Protein AF-A0A8T4N0N9-F1 (afdb_monomer_lite)

Secondary structure (DSSP, 8-state):
-------S-------EESSS-EE-HHHHHHHHHHHT--EEEE-SS-SSHHHHHHHHHGGG-----SSSHHHHHIIIIITTS--------------B-SSEEEEE--TT--HHHHHHHSSGGGTT---S---EEEE-TTT--EEEEEEEEETTEEEEEEPPHHHHHHHHHHHHHTTT-HHHHHHHHHT----EEEEETGGGS-HHHHHHHHHHHHTEEEETTEEEE-GGG--EEEEEE----TT-TTGGGS-HHHHHHT-EEEETTTTPPPHHHHHHHHHS----S--TT-----TTSHHHHHHHHHHHHHSPPPHHHHHHHHIIIIITT-EEETTEEE-HHHHGGGTTTT--SSPTT-HHHHBPPPPHHHHHHHHHHHHHHHHHHHHTT--HHHHHHTHHHHHHHHHHHHHTTTT-B-HHHHHHHSTT-HHHHHHHHHHHHHHHHHHHHHHHHHHHHHHTTPPP-HHHHTT--GGGHHHHHHHHHHHHHHHHTT-

Foldseek 3Di:
DPDPQDQLQFFPQFPDDFLNRTDDPLLLLLLCLLLLFFEEEEAPDPLCQVSSLLSSQLLQPADPPPPPVVVCCCVVPVVVPPDDDDDPPPDDPFLHHLAEGEAEAALPDDPVNVVVNFVCVVVVVPPPWPWDWDQDPPPRDTWIWTWDQDPNDTDTDTDDPVRVVVVVVVVVVVVDDPVVVLVVQASRQHQEYEYEALLNHDPNNLVQVLLQQVAWGADPNDTHGHNNPHHHYYYYHYQPDPPDPRNVPCDLVNLLSSLFYDHQVVSHHDPVSVVVSCVPPVPSDDDSPDRPHDPDSSVVSVVSSVVLVPDDQDVVLVVVLLLLAQLLQWDAQPNDIDGQVVCPVCAPVSRDPDDLLPSNRFFHRDDPSSSSSLSSSLSSVLVVVVVVPDDPVSSVVRSLVSSLSSCLRSVLPSPGGPQVSCVVPVVSDSSVSSVSVSVVVVVVCVVCVVLLVVLVVLLVPNPDDPVSLVVQDGSRVSVSVVSVVSNCVSVVVPD

Radius of gyration: 28.22 Å; chains: 1; bounding box: 73×66×88 Å

Sequence (495 aa):
MKEHKEGVYQNSTELMDLGGKPFYMNDFVDACLYGRLNLFLQGDTGSG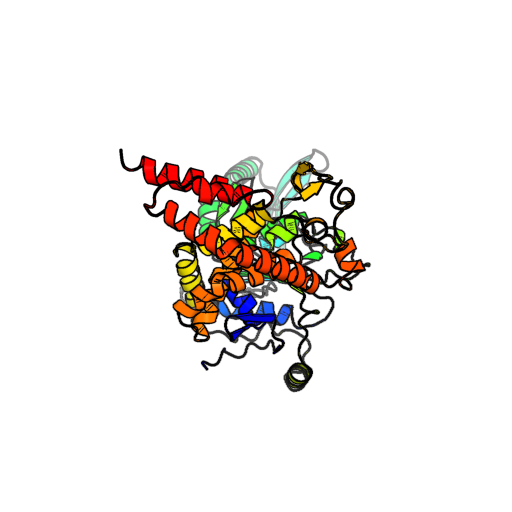KTQLAKDAMDYFGTTLGDGEFAKEFQEKFLDKLDNKSNYALSSVNKFGTDKTMFLLGRNDMDTRELFQRFNLGRLNQKPKYNLEPLVDIENGEINYYYPIFENGNFIQKKLLPEQVKRVREELEKLAVNSDEIRELTSKIDTRLFVVDELPNCVPAVRAQLFNLFDGFIEINGKAYPIGSGYSVGIATGNIGQKFTESSNDIGRALKDRMHVTIDTDYFKPTSWDTFKILSTNTNPRVDFTKNSGGASVEDKILKINNEIISSEVPLEKLVIANYLIHGLDYVNLDGKETTKTKLKDAWPSAITNHGKGSDESLVLPVSPRAAKSILRLSQAFDYIAKEKGLTDEQVKENYFNSMMNAYKFVGAYSGILNDLAVRENYENDKYSALDAIILTTKTQFNENAGSISAGLEMTNGGKKSKKVLDKFSGRWEFMKNFLEKAYEENSGGLN

Structure (mmCIF, N/CA/C/O backbone):
data_AF-A0A8T4N0N9-F1
#
_entry.id   AF-A0A8T4N0N9-F1
#
loop_
_atom_site.group_PDB
_atom_site.id
_atom_site.type_symbol
_atom_site.label_atom_id
_atom_site.label_alt_id
_atom_site.label_comp_id
_atom_site.label_asym_id
_atom_site.label_entity_id
_atom_site.label_seq_id
_atom_site.pdbx_PDB_ins_code
_atom_site.Cartn_x
_atom_site.Cartn_y
_atom_site.Cartn_z
_atom_site.occupancy
_atom_site.B_iso_or_equiv
_atom_site.auth_seq_id
_atom_site.auth_comp_id
_atom_site.auth_asym_id
_atom_site.auth_atom_id
_atom_site.pdbx_PDB_model_num
ATOM 1 N N . MET A 1 1 ? -6.708 -26.159 -9.205 1.00 27.98 1 MET A N 1
ATOM 2 C CA . MET A 1 1 ? -5.457 -25.381 -9.280 1.00 27.98 1 MET A CA 1
ATOM 3 C C . MET A 1 1 ? -5.231 -25.053 -10.743 1.00 27.98 1 MET A C 1
ATOM 5 O O . MET A 1 1 ? -4.984 -25.974 -11.506 1.00 27.98 1 MET A O 1
ATOM 9 N N . LYS A 1 2 ? -5.446 -23.804 -11.168 1.00 25.61 2 LYS A N 1
ATOM 10 C CA . LYS A 1 2 ? -4.952 -23.362 -12.478 1.00 25.61 2 LYS A CA 1
ATOM 11 C C . LYS A 1 2 ? -3.467 -23.070 -12.292 1.00 25.61 2 LYS A C 1
ATOM 13 O O . LYS A 1 2 ? -3.125 -22.380 -11.336 1.00 25.61 2 LYS A O 1
ATOM 18 N N . GLU A 1 3 ? -2.625 -23.642 -13.145 1.00 27.66 3 GLU A N 1
ATOM 19 C CA . GLU A 1 3 ? -1.208 -23.300 -13.240 1.00 27.66 3 GLU A CA 1
ATOM 20 C C . GLU A 1 3 ? -1.098 -21.777 -13.392 1.00 27.66 3 GLU A C 1
ATOM 22 O O . GLU A 1 3 ? -1.466 -21.216 -14.427 1.00 27.66 3 GLU A O 1
ATOM 27 N N . HIS A 1 4 ? -0.629 -21.088 -12.347 1.00 34.81 4 HIS A N 1
ATOM 28 C CA . HIS A 1 4 ? 0.071 -19.834 -12.579 1.00 34.81 4 HIS A CA 1
ATOM 29 C C . HIS A 1 4 ? 1.210 -20.199 -13.526 1.00 34.81 4 HIS A C 1
ATOM 31 O O . HIS A 1 4 ? 1.971 -21.116 -13.217 1.00 34.81 4 HIS A O 1
ATOM 37 N N . LYS A 1 5 ? 1.290 -19.543 -14.691 1.00 39.94 5 LYS A N 1
ATOM 38 C CA . LYS A 1 5 ? 2.488 -19.618 -15.531 1.00 39.94 5 LYS A CA 1
ATOM 39 C C . LYS A 1 5 ? 3.677 -19.424 -14.598 1.00 39.94 5 LYS A C 1
ATOM 41 O O . LYS A 1 5 ? 3.720 -18.399 -13.921 1.00 39.94 5 LYS A O 1
ATOM 46 N N . GLU A 1 6 ? 4.557 -20.419 -14.506 1.00 41.94 6 GLU A N 1
ATOM 47 C CA . GLU A 1 6 ? 5.765 -20.314 -13.695 1.00 41.94 6 GLU A CA 1
ATOM 48 C C . GLU A 1 6 ? 6.537 -19.089 -14.196 1.00 41.94 6 GLU A C 1
ATOM 50 O O . GLU A 1 6 ? 7.150 -19.115 -15.264 1.00 41.94 6 GLU A O 1
ATOM 55 N N . GLY A 1 7 ? 6.445 -17.982 -13.453 1.00 52.19 7 GLY A N 1
ATOM 56 C CA . GLY A 1 7 ? 7.446 -16.933 -13.530 1.00 52.19 7 GLY A CA 1
ATOM 57 C C . GLY A 1 7 ? 8.803 -17.564 -13.240 1.00 52.19 7 GLY A C 1
ATOM 58 O O . GLY A 1 7 ? 8.899 -18.582 -12.546 1.00 52.19 7 GLY A O 1
ATOM 59 N N . VAL A 1 8 ? 9.867 -16.986 -13.786 1.00 67.06 8 VAL A N 1
ATOM 60 C CA . VAL A 1 8 ? 11.221 -17.465 -13.482 1.00 67.06 8 VAL A CA 1
ATOM 61 C C . VAL A 1 8 ? 11.530 -17.222 -12.000 1.00 67.06 8 VAL A C 1
ATOM 63 O O . VAL A 1 8 ? 12.318 -17.954 -11.402 1.00 67.06 8 VAL A O 1
ATOM 66 N N . TYR A 1 9 ? 10.888 -16.223 -11.387 1.00 76.31 9 TYR A N 1
ATOM 67 C CA . TYR A 1 9 ? 10.973 -15.970 -9.960 1.00 76.31 9 TYR A CA 1
ATOM 68 C C . TYR A 1 9 ? 10.404 -17.127 -9.122 1.00 76.31 9 TYR A C 1
ATOM 70 O O . TYR A 1 9 ? 9.231 -17.490 -9.228 1.00 76.31 9 TYR A O 1
ATOM 78 N N . GLN A 1 10 ? 11.237 -17.666 -8.228 1.00 79.12 10 GLN A N 1
ATOM 79 C CA . GLN A 1 10 ? 10.887 -18.775 -7.343 1.00 79.12 10 GLN A CA 1
ATOM 80 C C . GLN A 1 10 ? 11.015 -18.359 -5.880 1.00 79.12 10 GLN A C 1
ATOM 82 O O . GLN A 1 10 ? 12.111 -18.164 -5.357 1.00 79.12 10 GLN A O 1
ATOM 87 N N . ASN A 1 11 ? 9.873 -18.245 -5.211 1.00 86.38 11 ASN A N 1
ATOM 88 C CA . ASN A 1 11 ? 9.800 -18.034 -3.775 1.00 86.38 11 ASN A CA 1
ATOM 89 C C . ASN A 1 11 ? 8.456 -18.556 -3.265 1.00 86.38 11 ASN A C 1
ATOM 91 O O . ASN A 1 11 ? 7.404 -18.025 -3.624 1.00 86.38 11 ASN A O 1
ATOM 95 N N . SER A 1 12 ? 8.502 -19.604 -2.451 1.00 88.81 12 SER A N 1
ATOM 96 C CA . SER A 1 12 ? 7.328 -20.223 -1.835 1.00 88.81 12 SER A CA 1
ATOM 97 C C . SER A 1 12 ? 7.107 -19.774 -0.389 1.00 88.81 12 SER A C 1
ATOM 99 O O . SER A 1 12 ? 6.232 -20.311 0.288 1.00 88.81 12 SER A O 1
ATOM 101 N N . THR A 1 13 ? 7.865 -18.783 0.092 1.00 92.50 13 THR A N 1
ATOM 102 C CA . THR A 1 13 ? 7.636 -18.181 1.406 1.00 92.50 13 THR A CA 1
ATOM 103 C C . THR A 1 13 ? 6.310 -17.434 1.395 1.00 92.50 13 THR A C 1
ATOM 105 O O . THR A 1 13 ? 6.076 -16.547 0.573 1.00 92.50 13 THR A O 1
ATOM 108 N N . GLU A 1 14 ? 5.426 -17.824 2.305 1.00 94.62 14 GLU A N 1
ATOM 109 C CA . GLU A 1 14 ? 4.119 -17.208 2.483 1.00 94.62 14 GLU A CA 1
ATOM 110 C C . GLU A 1 14 ? 4.267 -15.817 3.113 1.00 94.62 14 GLU A C 1
ATOM 112 O O . GLU A 1 14 ? 4.973 -15.639 4.105 1.00 94.62 14 GLU A O 1
ATOM 117 N N . LEU A 1 15 ? 3.601 -14.824 2.521 1.00 94.38 15 LEU A N 1
ATOM 118 C CA . LEU A 1 15 ? 3.580 -13.444 3.013 1.00 94.38 15 LEU A CA 1
ATOM 119 C C . LEU A 1 15 ? 2.390 -13.203 3.951 1.00 94.38 15 LEU A C 1
ATOM 121 O O . LEU A 1 15 ? 2.493 -12.409 4.887 1.00 94.38 15 LEU A O 1
ATOM 125 N N . MET A 1 16 ? 1.258 -13.856 3.675 1.00 95.19 16 MET A N 1
ATOM 126 C CA . MET A 1 16 ? 0.038 -13.816 4.485 1.00 95.19 16 MET A CA 1
ATOM 127 C C . MET A 1 16 ? -0.930 -14.941 4.094 1.00 95.19 16 MET A C 1
ATOM 129 O O . MET A 1 16 ? -0.869 -15.452 2.975 1.00 95.19 16 MET A O 1
ATOM 133 N N . ASP A 1 17 ? -1.904 -15.204 4.965 1.00 95.12 17 ASP A N 1
ATOM 134 C CA . ASP A 1 17 ? -3.095 -16.003 4.674 1.00 95.12 17 ASP A CA 1
ATOM 135 C C . ASP A 1 17 ? -4.350 -15.118 4.676 1.00 95.12 17 ASP A C 1
ATOM 137 O O . ASP A 1 17 ? -4.510 -14.232 5.526 1.00 95.12 17 ASP A O 1
ATOM 141 N N . LEU A 1 18 ? -5.257 -15.367 3.729 1.00 95.62 18 LEU A N 1
ATOM 142 C CA . LEU A 1 18 ? -6.586 -14.762 3.719 1.00 95.62 18 LEU A CA 1
ATOM 143 C C . LEU A 1 18 ? -7.659 -15.838 3.533 1.00 95.62 18 LEU A C 1
ATOM 145 O O . LEU A 1 18 ? -7.893 -16.322 2.425 1.00 95.62 18 LEU A O 1
ATOM 149 N N . GLY A 1 19 ? -8.324 -16.201 4.632 1.00 92.44 19 GLY A N 1
ATOM 150 C CA . GLY A 1 19 ? -9.405 -17.189 4.634 1.00 92.44 19 GLY A CA 1
ATOM 151 C C . GLY A 1 19 ? -8.946 -18.597 4.240 1.00 92.44 19 GLY A C 1
ATOM 152 O O . GLY A 1 19 ? -9.667 -19.300 3.530 1.00 92.44 19 GLY A O 1
ATOM 153 N N . GLY A 1 20 ? -7.746 -19.005 4.666 1.00 93.56 20 GLY A N 1
ATOM 154 C CA . GLY A 1 20 ? -7.153 -20.301 4.332 1.00 93.56 20 GLY A CA 1
ATOM 155 C C . GLY A 1 20 ? -6.558 -20.366 2.924 1.00 93.56 20 GLY A C 1
ATOM 156 O O . GLY A 1 20 ? -6.407 -21.464 2.375 1.00 93.56 20 GLY A O 1
ATOM 157 N N . LYS A 1 21 ? -6.286 -19.212 2.299 1.00 96.00 21 LYS A N 1
ATOM 158 C CA . LYS A 1 21 ? -5.533 -19.113 1.045 1.00 96.00 21 LYS A CA 1
ATOM 159 C C . LYS A 1 21 ? -4.216 -18.379 1.286 1.00 96.00 21 LYS A C 1
ATOM 161 O O . LYS A 1 21 ? -4.260 -17.179 1.573 1.00 96.00 21 LYS A O 1
ATOM 166 N N . PRO A 1 22 ? -3.070 -19.043 1.058 1.00 96.19 22 PRO A N 1
ATOM 167 C CA . PRO A 1 22 ? -1.770 -18.405 1.185 1.00 96.19 22 PRO A CA 1
ATOM 168 C C . PRO A 1 22 ? -1.539 -17.430 0.031 1.00 96.19 22 PRO A C 1
ATOM 170 O O . PRO A 1 22 ? -1.948 -17.682 -1.109 1.00 96.19 22 PRO A O 1
ATOM 173 N N . PHE A 1 23 ? -0.865 -16.324 0.322 1.00 96.62 23 PHE A N 1
ATOM 174 C CA . PHE A 1 23 ? -0.383 -15.341 -0.641 1.00 96.62 23 PHE A CA 1
ATOM 175 C C . PHE A 1 23 ? 1.140 -15.335 -0.662 1.00 96.62 23 PHE A C 1
ATOM 177 O O . PHE A 1 23 ? 1.798 -15.317 0.378 1.00 96.62 23 PHE A O 1
ATOM 184 N N . TYR A 1 24 ? 1.683 -15.300 -1.869 1.00 94.56 24 TYR A N 1
ATOM 185 C CA . TYR A 1 24 ? 3.105 -15.289 -2.163 1.00 94.56 24 TYR A CA 1
ATOM 186 C C . TYR A 1 24 ? 3.493 -13.972 -2.835 1.00 94.56 24 TYR A C 1
ATOM 188 O O . TYR A 1 24 ? 2.649 -13.150 -3.189 1.00 94.56 24 TYR A O 1
ATOM 196 N N . MET A 1 25 ? 4.789 -13.779 -3.059 1.00 92.94 25 MET A N 1
ATOM 197 C CA . MET A 1 25 ? 5.324 -12.547 -3.638 1.00 92.94 25 MET A CA 1
ATOM 198 C C . MET A 1 25 ? 4.672 -12.165 -4.985 1.00 92.94 25 MET A C 1
ATOM 200 O O . MET A 1 25 ? 4.347 -11.000 -5.203 1.00 92.94 25 MET A O 1
ATOM 204 N N . ASN A 1 26 ? 4.408 -13.142 -5.860 1.00 91.25 26 ASN A N 1
ATOM 205 C CA . ASN A 1 26 ? 3.744 -12.895 -7.146 1.00 91.25 26 ASN A CA 1
ATOM 206 C C . ASN A 1 26 ? 2.307 -12.383 -6.967 1.00 91.25 26 ASN A C 1
ATOM 208 O O . ASN A 1 26 ? 1.886 -11.495 -7.700 1.00 91.25 26 ASN A O 1
ATOM 212 N N . ASP A 1 27 ? 1.580 -12.861 -5.951 1.00 95.19 27 ASP A N 1
ATOM 213 C CA . ASP A 1 27 ? 0.232 -12.363 -5.659 1.00 95.19 27 ASP A CA 1
ATOM 214 C C . ASP A 1 27 ? 0.251 -10.895 -5.223 1.00 95.19 27 ASP A C 1
ATOM 216 O O . ASP A 1 27 ? -0.688 -10.155 -5.494 1.00 95.19 27 ASP A O 1
ATOM 220 N N . PHE A 1 28 ? 1.316 -10.452 -4.552 1.00 95.81 28 PHE A N 1
ATOM 221 C CA . PHE A 1 28 ? 1.480 -9.051 -4.169 1.00 95.81 28 PHE A CA 1
ATOM 222 C C . PHE A 1 28 ? 1.792 -8.157 -5.364 1.00 95.81 28 PHE A C 1
ATOM 224 O O . PHE A 1 28 ? 1.262 -7.047 -5.444 1.00 95.81 28 PHE A O 1
ATOM 231 N N . VAL A 1 29 ? 2.615 -8.637 -6.299 1.00 95.25 29 VAL A N 1
ATOM 232 C CA . VAL A 1 29 ? 2.840 -7.952 -7.576 1.00 95.25 29 VAL A CA 1
ATOM 233 C C . VAL A 1 29 ? 1.523 -7.840 -8.338 1.00 95.25 29 VAL A C 1
ATOM 235 O O . VAL A 1 29 ? 1.127 -6.730 -8.691 1.00 95.25 29 VAL A O 1
ATOM 238 N N . ASP A 1 30 ? 0.795 -8.946 -8.497 1.00 95.56 30 ASP A N 1
ATOM 239 C CA . ASP A 1 30 ? -0.513 -8.971 -9.154 1.00 95.56 30 ASP A CA 1
ATOM 240 C C . ASP A 1 30 ? -1.501 -8.023 -8.453 1.00 95.56 30 ASP A C 1
ATOM 242 O O . ASP A 1 30 ? -2.155 -7.219 -9.114 1.00 95.56 30 ASP A O 1
ATOM 246 N N . ALA A 1 31 ? -1.563 -8.029 -7.116 1.00 97.81 31 ALA A N 1
ATOM 247 C CA . ALA A 1 31 ? -2.433 -7.142 -6.346 1.00 97.81 31 ALA A CA 1
ATOM 248 C C . ALA A 1 31 ? -2.103 -5.659 -6.569 1.00 97.81 31 ALA A C 1
ATOM 250 O O . ALA A 1 31 ? -3.009 -4.832 -6.698 1.00 97.81 31 ALA A O 1
ATOM 251 N N . CYS A 1 32 ? -0.815 -5.314 -6.646 1.00 97.69 32 CYS A N 1
ATOM 252 C CA . CYS A 1 32 ? -0.372 -3.955 -6.942 1.00 97.69 32 CYS A CA 1
ATOM 253 C C . CYS A 1 32 ? -0.750 -3.546 -8.372 1.00 97.69 32 CYS A C 1
ATOM 255 O O . CYS A 1 32 ? -1.274 -2.451 -8.577 1.00 97.69 32 CYS A O 1
ATOM 257 N N . LEU A 1 33 ? -0.585 -4.436 -9.353 1.00 96.31 33 LEU A N 1
ATOM 258 C CA . LEU A 1 33 ? -0.993 -4.182 -10.735 1.00 96.31 33 LEU A CA 1
ATOM 259 C C . LEU A 1 33 ? -2.521 -4.045 -10.858 1.00 96.31 33 LEU A C 1
ATOM 261 O O . LEU A 1 33 ? -3.011 -3.061 -11.414 1.00 96.31 33 LEU A O 1
ATOM 265 N N . TYR A 1 34 ? -3.302 -4.953 -10.273 1.00 96.88 34 TYR A N 1
ATOM 266 C CA . TYR A 1 34 ? -4.767 -4.867 -10.236 1.00 96.88 34 TYR A CA 1
ATOM 267 C C . TYR A 1 34 ? -5.244 -3.596 -9.525 1.00 96.88 34 TYR A C 1
ATOM 269 O O . TYR A 1 34 ? -6.186 -2.939 -9.967 1.00 96.88 34 TYR A O 1
ATOM 277 N N . GLY A 1 35 ? -4.568 -3.200 -8.447 1.00 95.81 35 GLY A N 1
ATOM 278 C CA . GLY A 1 35 ? -4.865 -1.989 -7.694 1.00 95.81 35 GLY A CA 1
ATOM 279 C C . GLY A 1 35 ? -4.372 -0.690 -8.340 1.00 95.81 35 GLY A C 1
ATOM 280 O O . GLY A 1 35 ? -4.764 0.378 -7.874 1.00 95.81 35 GLY A O 1
ATOM 281 N N . ARG A 1 36 ? -3.533 -0.757 -9.385 1.00 95.94 36 ARG A N 1
ATOM 282 C CA . ARG A 1 36 ? -2.738 0.379 -9.892 1.00 95.94 36 ARG A CA 1
ATOM 283 C C . ARG A 1 36 ? -1.988 1.084 -8.748 1.00 95.94 36 ARG A C 1
ATOM 285 O O . ARG A 1 36 ? -2.060 2.298 -8.562 1.00 95.94 36 ARG A O 1
ATOM 292 N N . LEU A 1 37 ? -1.305 0.287 -7.935 1.00 96.31 37 LEU A N 1
ATOM 293 C CA . LEU A 1 37 ? -0.488 0.732 -6.818 1.00 96.31 37 LEU A CA 1
ATOM 294 C C . LEU A 1 37 ? 0.976 0.545 -7.179 1.00 96.31 37 LEU A C 1
ATOM 296 O O . LEU A 1 37 ? 1.404 -0.553 -7.519 1.00 96.31 37 LEU A O 1
ATOM 300 N N . ASN A 1 38 ? 1.741 1.627 -7.084 1.00 95.88 38 ASN A N 1
ATOM 301 C CA . ASN A 1 38 ? 3.195 1.534 -7.138 1.00 95.88 38 ASN A CA 1
ATOM 302 C C . ASN A 1 38 ? 3.705 0.516 -6.101 1.00 95.88 38 ASN A C 1
ATOM 304 O O . ASN A 1 38 ? 3.097 0.357 -5.041 1.00 95.88 38 ASN A O 1
ATOM 308 N N . LEU A 1 39 ? 4.795 -0.173 -6.427 1.00 95.50 39 LEU A N 1
ATOM 309 C CA . LEU A 1 39 ? 5.393 -1.208 -5.588 1.00 95.50 39 LEU A CA 1
ATOM 310 C C . LEU A 1 39 ? 6.893 -0.982 -5.469 1.00 95.50 39 LEU A C 1
ATOM 312 O O . LEU A 1 39 ? 7.595 -0.909 -6.477 1.00 95.50 39 LEU A O 1
ATOM 316 N N . PHE A 1 40 ? 7.392 -0.910 -4.239 1.00 93.31 40 PHE A N 1
ATOM 317 C CA . PHE A 1 40 ? 8.821 -0.879 -3.959 1.00 93.31 40 PHE A CA 1
ATOM 318 C C . PHE A 1 40 ? 9.295 -2.199 -3.351 1.00 93.31 40 PHE A C 1
ATOM 320 O O . PHE A 1 40 ? 8.864 -2.589 -2.267 1.00 93.31 40 PHE A O 1
ATOM 327 N N . LEU A 1 41 ? 10.198 -2.879 -4.052 1.00 91.81 41 LEU A N 1
ATOM 328 C CA . LEU A 1 41 ? 10.861 -4.096 -3.604 1.00 91.81 41 LEU A CA 1
ATOM 329 C C . LEU A 1 41 ? 12.219 -3.723 -3.016 1.00 91.81 41 LEU A C 1
ATOM 331 O O . LEU A 1 41 ? 13.141 -3.358 -3.748 1.00 91.81 41 LEU A O 1
ATOM 335 N N . GLN A 1 42 ? 12.354 -3.829 -1.701 1.00 88.31 42 GLN A N 1
ATOM 336 C CA . GLN A 1 42 ? 13.619 -3.565 -1.024 1.00 88.31 42 GLN A CA 1
ATOM 337 C C . GLN A 1 42 ? 14.236 -4.839 -0.458 1.00 88.31 42 GLN A C 1
ATOM 339 O O . GLN A 1 42 ? 13.584 -5.874 -0.354 1.00 88.31 42 GLN A O 1
ATOM 344 N N . GLY A 1 43 ? 15.508 -4.758 -0.109 1.00 82.38 43 GLY A N 1
ATOM 345 C CA . GLY A 1 43 ? 16.265 -5.828 0.536 1.00 82.38 43 GLY A CA 1
ATOM 346 C C . GLY A 1 43 ? 17.728 -5.683 0.162 1.00 82.38 43 GLY A C 1
ATOM 347 O O . GLY A 1 43 ? 18.025 -5.201 -0.927 1.00 82.38 43 GLY A O 1
ATOM 348 N N . ASP A 1 44 ? 18.631 -6.082 1.035 1.00 74.81 44 ASP A N 1
ATOM 349 C CA . ASP A 1 44 ? 20.074 -6.003 0.842 1.00 74.81 44 ASP A CA 1
ATOM 350 C C . ASP A 1 44 ? 20.634 -7.249 0.139 1.00 74.81 44 ASP A C 1
ATOM 352 O O . ASP A 1 44 ? 21.790 -7.251 -0.293 1.00 74.81 44 ASP A O 1
ATOM 356 N N . THR A 1 45 ? 19.831 -8.308 -0.018 1.00 67.94 45 THR A N 1
ATOM 357 C CA . THR A 1 45 ? 20.251 -9.528 -0.713 1.00 67.94 45 THR A CA 1
ATOM 358 C C . THR A 1 45 ? 19.794 -9.579 -2.175 1.00 67.94 45 THR A C 1
ATOM 360 O O . THR A 1 45 ? 18.838 -8.924 -2.611 1.00 67.94 45 THR A O 1
ATOM 363 N N . GLY A 1 46 ? 20.494 -10.396 -2.970 1.00 65.81 46 GLY A N 1
ATOM 364 C CA . GLY A 1 46 ? 20.126 -10.755 -4.343 1.00 65.81 46 GLY A CA 1
ATOM 365 C C . GLY A 1 46 ? 18.934 -11.716 -4.401 1.00 65.81 46 GLY A C 1
ATOM 366 O O . GLY A 1 46 ? 18.995 -12.727 -5.090 1.00 65.81 46 GLY A O 1
ATOM 367 N N . SER A 1 47 ? 17.857 -11.414 -3.677 1.00 67.81 47 SER A N 1
ATOM 368 C CA . SER A 1 47 ? 16.647 -12.232 -3.497 1.00 67.81 47 SER A CA 1
ATOM 369 C C . SER A 1 47 ? 15.771 -12.378 -4.753 1.00 67.81 47 SER A C 1
ATOM 371 O O . SER A 1 47 ? 14.671 -12.916 -4.666 1.00 67.81 47 SER A O 1
ATOM 373 N N . GLY A 1 48 ? 16.226 -11.891 -5.915 1.00 77.56 48 GLY A N 1
ATOM 374 C CA . GLY A 1 48 ? 15.493 -11.945 -7.184 1.00 77.56 48 GLY A CA 1
ATOM 375 C C . GLY A 1 48 ? 14.586 -10.741 -7.477 1.00 77.56 48 GLY A C 1
ATOM 376 O O . GLY A 1 48 ? 13.733 -10.847 -8.352 1.00 77.56 48 GLY A O 1
ATOM 377 N N . LYS A 1 49 ? 14.774 -9.590 -6.805 1.00 87.25 49 LYS A N 1
ATOM 378 C CA . LYS A 1 49 ? 13.984 -8.348 -7.003 1.00 87.25 49 LYS A CA 1
ATOM 379 C C . LYS A 1 49 ? 13.837 -7.950 -8.480 1.00 87.25 49 LYS A C 1
ATOM 381 O O . LYS A 1 49 ? 12.727 -7.742 -8.964 1.00 87.25 49 LYS A O 1
ATOM 386 N N . THR A 1 50 ? 14.955 -7.891 -9.205 1.00 83.69 50 THR A N 1
ATOM 387 C CA . THR A 1 50 ? 14.990 -7.534 -10.631 1.00 83.69 50 THR A CA 1
ATOM 388 C C . THR A 1 50 ? 14.294 -8.585 -11.499 1.00 83.69 50 THR A C 1
ATOM 390 O O . THR A 1 50 ? 13.621 -8.227 -12.460 1.00 83.69 50 THR A O 1
ATOM 393 N N . GLN A 1 51 ? 14.399 -9.875 -11.148 1.00 83.94 51 GLN A N 1
ATOM 394 C CA . GLN A 1 51 ? 13.701 -10.950 -11.862 1.00 83.94 51 GLN A CA 1
ATOM 395 C C . GLN A 1 51 ? 12.186 -10.838 -11.677 1.00 83.94 51 GLN A C 1
ATOM 397 O O . GLN A 1 51 ? 11.457 -10.913 -12.655 1.00 83.94 51 GLN A O 1
ATOM 402 N N . LEU A 1 52 ? 11.720 -10.589 -10.453 1.00 87.00 52 LEU A N 1
ATOM 403 C CA . LEU A 1 52 ? 10.302 -10.391 -10.158 1.00 87.00 52 LEU A CA 1
ATOM 404 C C . LEU A 1 52 ? 9.720 -9.184 -10.911 1.00 87.00 52 LEU A C 1
ATOM 406 O O . LEU A 1 52 ? 8.643 -9.266 -11.497 1.00 87.00 52 LEU A O 1
ATOM 410 N N . ALA A 1 53 ? 10.452 -8.067 -10.941 1.00 86.19 53 ALA A N 1
ATOM 411 C CA . ALA A 1 53 ? 10.038 -6.891 -11.699 1.00 86.19 53 ALA A CA 1
ATOM 412 C C . ALA A 1 53 ? 10.027 -7.155 -13.217 1.00 86.19 53 ALA A C 1
ATOM 414 O O . ALA A 1 53 ? 9.136 -6.679 -13.917 1.00 86.19 53 ALA A O 1
ATOM 415 N N . LYS A 1 54 ? 10.980 -7.948 -13.725 1.00 82.38 54 LYS A N 1
ATOM 416 C CA . LYS A 1 54 ? 11.026 -8.380 -15.128 1.00 82.38 54 LYS A CA 1
ATOM 417 C C . LYS A 1 54 ? 9.873 -9.327 -15.478 1.00 82.38 54 LYS A C 1
ATOM 419 O O . LYS A 1 54 ? 9.254 -9.148 -16.520 1.00 82.38 54 LYS A O 1
ATOM 424 N N . ASP A 1 55 ? 9.530 -10.268 -14.602 1.00 84.19 55 ASP A N 1
ATOM 425 C CA . ASP A 1 55 ? 8.378 -11.162 -14.783 1.00 84.19 55 ASP A CA 1
ATOM 426 C C . ASP A 1 55 ? 7.064 -10.358 -14.878 1.00 84.19 55 ASP A C 1
ATOM 428 O O . ASP A 1 55 ? 6.209 -10.666 -15.706 1.00 84.19 55 ASP A O 1
ATOM 432 N N . ALA A 1 56 ? 6.935 -9.261 -14.121 1.00 87.56 56 ALA A N 1
ATOM 433 C CA . ALA A 1 56 ? 5.803 -8.339 -14.243 1.00 87.56 56 ALA A CA 1
ATOM 434 C C . ALA A 1 56 ? 5.772 -7.587 -15.589 1.00 87.56 56 ALA A C 1
ATOM 436 O O . ALA A 1 56 ? 4.693 -7.295 -16.109 1.00 87.56 56 ALA A O 1
ATOM 437 N N . MET A 1 57 ? 6.933 -7.277 -16.181 1.00 83.25 57 MET A N 1
ATOM 438 C CA . MET A 1 57 ? 6.995 -6.672 -17.521 1.00 83.25 57 MET A CA 1
ATOM 439 C C . MET A 1 57 ? 6.447 -7.608 -18.597 1.00 83.25 57 MET A C 1
ATOM 441 O O . MET A 1 57 ? 5.752 -7.143 -19.502 1.00 83.25 57 MET A O 1
ATOM 445 N N . ASP A 1 58 ? 6.687 -8.915 -18.469 1.00 81.44 58 ASP A N 1
ATOM 446 C CA . ASP A 1 58 ? 6.198 -9.921 -19.418 1.00 81.44 58 ASP A CA 1
ATOM 447 C C . ASP A 1 58 ? 4.653 -9.960 -19.490 1.00 81.44 58 ASP A C 1
ATOM 449 O O . ASP A 1 58 ? 4.095 -10.418 -20.491 1.00 81.44 58 ASP A O 1
ATOM 453 N N . TYR A 1 59 ? 3.938 -9.445 -18.478 1.00 83.25 59 TYR A N 1
ATOM 454 C CA . TYR A 1 59 ? 2.472 -9.366 -18.481 1.00 83.25 59 TYR A CA 1
ATOM 455 C C . TYR A 1 59 ? 1.908 -8.383 -19.510 1.00 83.25 59 TYR A C 1
ATOM 457 O O . TYR A 1 59 ? 0.827 -8.615 -20.052 1.00 83.25 59 TYR A O 1
ATOM 465 N N . PHE A 1 60 ? 2.628 -7.297 -19.784 1.00 76.06 60 PHE A N 1
ATOM 466 C CA . PHE A 1 60 ? 2.178 -6.218 -20.669 1.00 76.06 60 PHE A CA 1
ATOM 467 C C . PHE A 1 60 ? 2.594 -6.425 -22.132 1.00 76.06 60 PHE A C 1
ATOM 469 O O . PHE A 1 60 ? 2.390 -5.538 -22.956 1.00 76.06 60 PHE A O 1
ATOM 476 N N . GLY A 1 61 ? 3.145 -7.605 -22.448 1.00 64.12 61 GLY A N 1
ATOM 477 C CA . GLY A 1 61 ? 3.483 -8.042 -23.798 1.00 64.12 61 GLY A CA 1
ATOM 478 C C . GLY A 1 61 ? 4.554 -7.200 -24.497 1.00 64.12 61 GLY A C 1
ATOM 479 O O . GLY A 1 61 ? 4.783 -6.024 -24.212 1.00 64.12 61 GLY A O 1
ATOM 480 N N . THR A 1 62 ? 5.204 -7.812 -25.482 1.00 46.75 62 THR A N 1
ATOM 481 C CA . THR A 1 62 ? 5.893 -7.100 -26.559 1.00 46.75 62 THR A CA 1
ATOM 482 C C . THR A 1 62 ? 4.887 -6.817 -27.665 1.00 46.75 62 THR A C 1
ATOM 484 O O . THR A 1 62 ? 4.342 -7.741 -28.269 1.00 46.75 62 THR A O 1
ATOM 487 N N . THR A 1 63 ? 4.659 -5.543 -28.002 1.00 36.31 63 THR A N 1
ATOM 488 C CA . THR A 1 63 ? 4.386 -5.249 -29.409 1.00 36.31 63 THR A CA 1
ATOM 489 C C . THR A 1 63 ? 5.594 -5.771 -30.179 1.00 36.31 63 THR A C 1
ATOM 491 O O . THR A 1 63 ? 6.733 -5.418 -29.873 1.00 36.31 63 THR A O 1
ATOM 494 N N . LEU A 1 64 ? 5.344 -6.657 -31.143 1.00 33.22 64 LEU A N 1
ATOM 495 C CA . LEU A 1 64 ? 6.260 -6.971 -32.234 1.00 33.22 64 LEU A CA 1
ATOM 496 C C . LEU A 1 64 ? 6.602 -5.660 -32.954 1.00 33.22 64 LEU A C 1
ATOM 498 O O . LEU A 1 64 ? 5.961 -5.278 -33.927 1.00 33.22 64 LEU A O 1
ATOM 502 N N . GLY A 1 65 ? 7.585 -4.945 -32.420 1.00 33.25 65 GLY A N 1
ATOM 503 C CA . GLY A 1 65 ? 8.050 -3.672 -32.945 1.00 33.25 65 GLY A CA 1
ATOM 504 C C . GLY A 1 65 ? 9.095 -3.807 -34.041 1.00 33.25 65 GLY A C 1
ATOM 505 O O . GLY A 1 65 ? 9.350 -2.816 -34.700 1.00 33.25 65 GLY A O 1
ATOM 506 N N . ASP A 1 66 ? 9.651 -4.997 -34.293 1.00 36.81 66 ASP A N 1
ATOM 507 C CA . ASP A 1 66 ? 10.810 -5.134 -35.193 1.00 36.81 66 ASP A CA 1
ATOM 508 C C . ASP A 1 66 ? 10.608 -6.166 -36.320 1.00 36.81 66 ASP A C 1
ATOM 510 O O . ASP A 1 66 ? 11.570 -6.651 -36.909 1.00 36.81 66 ASP A O 1
ATOM 514 N N . GLY A 1 67 ? 9.357 -6.524 -36.635 1.00 35.59 67 GLY A N 1
ATOM 515 C CA . GLY A 1 67 ? 9.060 -7.566 -37.627 1.00 35.59 67 GLY A CA 1
ATOM 516 C C . GLY A 1 67 ? 8.121 -7.151 -38.751 1.00 35.59 67 GLY A C 1
ATOM 517 O O . GLY A 1 67 ? 8.439 -7.381 -39.908 1.00 35.59 67 GLY A O 1
ATOM 518 N N . GLU A 1 68 ? 6.967 -6.560 -38.442 1.00 34.97 68 GLU A N 1
ATOM 519 C CA . GLU A 1 68 ? 5.929 -6.294 -39.453 1.00 34.97 68 GLU A CA 1
ATOM 520 C C . GLU A 1 68 ? 5.888 -4.834 -39.893 1.00 34.97 68 GLU A C 1
ATOM 522 O O . GLU A 1 68 ? 5.858 -4.582 -41.088 1.00 34.97 68 GLU A O 1
ATOM 527 N N . PHE A 1 69 ? 5.999 -3.863 -38.980 1.00 36.09 69 PHE A N 1
ATOM 528 C CA . PHE A 1 69 ? 6.020 -2.446 -39.367 1.00 36.09 69 PHE A CA 1
ATOM 529 C C . PHE A 1 69 ? 7.328 -2.059 -40.074 1.00 36.09 69 PHE A C 1
ATOM 531 O O . PHE A 1 69 ? 7.308 -1.346 -41.074 1.00 36.09 69 PHE A O 1
ATOM 538 N N . ALA A 1 70 ? 8.469 -2.578 -39.604 1.00 36.72 70 ALA A N 1
ATOM 539 C CA . ALA A 1 70 ? 9.759 -2.409 -40.273 1.00 36.72 70 ALA A CA 1
ATOM 540 C C . ALA A 1 70 ? 9.758 -3.043 -41.673 1.00 36.72 70 ALA A C 1
ATOM 542 O O . ALA A 1 70 ? 10.288 -2.459 -42.611 1.00 36.72 70 ALA A O 1
ATOM 543 N N . LYS A 1 71 ? 9.102 -4.197 -41.826 1.00 35.97 71 LYS A N 1
ATOM 544 C CA . LYS A 1 71 ? 9.029 -4.956 -43.078 1.00 35.97 71 LYS A CA 1
ATOM 545 C C . LYS A 1 71 ? 8.004 -4.373 -44.048 1.00 35.97 71 LYS A C 1
ATOM 547 O O . LYS A 1 71 ? 8.305 -4.250 -45.223 1.00 35.97 71 LYS A O 1
ATOM 552 N N . GLU A 1 72 ? 6.874 -3.871 -43.559 1.00 37.03 72 GLU A N 1
ATOM 553 C CA . GLU A 1 72 ? 5.886 -3.136 -44.353 1.00 37.03 72 GLU A CA 1
ATOM 554 C C . GLU A 1 72 ? 6.420 -1.758 -44.794 1.00 37.03 72 GLU A C 1
ATOM 556 O O . GLU A 1 72 ? 6.182 -1.336 -45.925 1.00 37.03 72 GLU A O 1
ATOM 561 N N . PHE A 1 73 ? 7.208 -1.073 -43.955 1.00 36.19 73 PHE A N 1
ATOM 562 C CA . PHE A 1 73 ? 7.913 0.162 -44.325 1.00 36.19 73 PHE A CA 1
ATOM 563 C C . PHE A 1 73 ? 9.050 -0.103 -45.328 1.00 36.19 73 PHE A C 1
ATOM 565 O O . PHE A 1 73 ? 9.251 0.669 -46.265 1.00 36.19 73 PHE A O 1
ATOM 572 N N . GLN A 1 74 ? 9.768 -1.217 -45.187 1.00 38.69 74 GLN A N 1
ATOM 573 C CA . GLN A 1 74 ? 10.827 -1.620 -46.113 1.00 38.69 74 GLN A CA 1
ATOM 574 C C . GLN A 1 74 ? 10.253 -2.051 -47.477 1.00 38.69 74 GLN A C 1
ATOM 576 O O . GLN A 1 74 ? 10.693 -1.533 -48.501 1.00 38.69 74 GLN A O 1
ATOM 581 N N . GLU A 1 75 ? 9.201 -2.875 -47.497 1.00 42.06 75 GLU A N 1
ATOM 582 C CA . GLU A 1 75 ? 8.539 -3.359 -48.720 1.00 42.06 75 GLU A CA 1
ATOM 583 C C . GLU A 1 75 ? 7.726 -2.273 -49.446 1.00 42.06 75 GLU A C 1
ATOM 585 O O . GLU A 1 75 ? 7.696 -2.246 -50.675 1.00 42.06 75 GLU A O 1
ATOM 590 N N . LYS A 1 76 ? 7.064 -1.343 -48.737 1.00 43.88 76 LYS A N 1
ATOM 591 C CA . LYS A 1 76 ? 6.233 -0.310 -49.395 1.00 43.88 76 LYS A CA 1
ATOM 592 C C . LYS A 1 76 ? 6.969 0.989 -49.713 1.00 43.88 76 LYS A C 1
ATOM 594 O O . LYS A 1 76 ? 6.516 1.724 -50.597 1.00 43.88 76 LYS A O 1
ATOM 599 N N . PHE A 1 77 ? 8.043 1.307 -48.989 1.00 34.56 77 PHE A N 1
ATOM 600 C CA . PHE A 1 77 ? 8.661 2.636 -49.030 1.00 34.56 77 PHE A CA 1
ATOM 601 C C . PHE A 1 77 ? 10.113 2.640 -49.517 1.00 34.56 77 PHE A C 1
ATOM 603 O O . PHE A 1 77 ? 10.487 3.570 -50.232 1.00 34.56 77 PHE A O 1
ATOM 610 N N . LEU A 1 78 ? 10.918 1.623 -49.189 1.00 37.25 78 LEU A N 1
ATOM 611 C CA . LEU A 1 78 ? 12.330 1.575 -49.595 1.00 37.25 78 LEU A CA 1
ATOM 612 C C . LEU A 1 78 ? 12.531 0.979 -50.995 1.00 37.25 78 LEU A C 1
ATOM 614 O O . LEU A 1 78 ? 13.374 1.483 -51.728 1.00 37.25 78 LEU A O 1
ATOM 618 N N . ASP A 1 79 ? 11.682 0.047 -51.438 1.00 39.44 79 ASP A N 1
ATOM 619 C CA . ASP A 1 79 ? 11.709 -0.473 -52.822 1.00 39.44 79 ASP A CA 1
ATOM 620 C C . ASP A 1 79 ? 11.340 0.578 -53.891 1.00 39.44 79 ASP A C 1
ATOM 622 O O . ASP A 1 79 ? 11.605 0.399 -55.077 1.00 39.44 79 ASP A O 1
ATOM 626 N N . LYS A 1 80 ? 10.752 1.714 -53.488 1.00 38.56 80 LYS A N 1
ATOM 627 C CA . LYS A 1 80 ? 10.478 2.858 -54.379 1.00 38.56 80 LYS A CA 1
ATOM 628 C C . LYS A 1 80 ? 11.619 3.869 -54.456 1.00 38.56 80 LYS A C 1
ATOM 630 O O . LYS A 1 80 ? 11.580 4.761 -55.302 1.00 38.56 80 LYS A O 1
ATOM 635 N N . LEU A 1 81 ? 12.604 3.767 -53.571 1.00 34.25 81 LEU A N 1
ATOM 636 C CA . LEU A 1 81 ? 13.747 4.665 -53.509 1.00 34.25 81 LEU A CA 1
ATOM 637 C C . LEU A 1 81 ? 14.995 3.847 -53.798 1.00 34.25 81 LEU A C 1
ATOM 639 O O . LEU A 1 81 ? 15.736 3.444 -52.907 1.00 34.25 81 LEU A O 1
ATOM 643 N N . ASP A 1 82 ? 15.199 3.611 -55.087 1.00 38.94 82 ASP A N 1
ATOM 644 C CA . ASP A 1 82 ? 16.405 3.015 -55.629 1.00 38.94 82 ASP A CA 1
ATOM 645 C C . ASP A 1 82 ? 17.594 3.940 -55.322 1.00 38.94 82 ASP A C 1
ATOM 647 O O . ASP A 1 82 ? 17.862 4.904 -56.036 1.00 38.94 82 ASP A O 1
ATOM 651 N N . ASN A 1 83 ? 18.241 3.728 -54.174 1.00 34.91 83 ASN A N 1
ATOM 652 C CA . ASN A 1 83 ? 19.643 4.051 -53.952 1.00 34.91 83 ASN A CA 1
ATOM 653 C C . ASN A 1 83 ? 20.152 3.436 -52.647 1.00 34.91 83 ASN A C 1
ATOM 655 O O . ASN A 1 83 ? 19.734 3.766 -51.538 1.00 34.91 83 ASN A O 1
ATOM 659 N N . LYS A 1 84 ? 21.128 2.549 -52.823 1.00 39.88 84 LYS A N 1
ATOM 660 C CA . LYS A 1 84 ? 21.939 1.911 -51.790 1.00 39.88 84 LYS A CA 1
ATOM 661 C C . LYS A 1 84 ? 22.528 2.944 -50.821 1.00 39.88 84 LYS A C 1
ATOM 663 O O . LYS A 1 84 ? 23.531 3.582 -51.125 1.00 39.88 84 LYS A O 1
ATOM 668 N N . SER A 1 85 ? 21.999 3.004 -49.605 1.00 29.59 85 SER A N 1
ATOM 669 C CA . SER A 1 85 ? 22.775 3.413 -48.433 1.00 29.59 85 SER A CA 1
ATOM 670 C C . SER A 1 85 ? 22.343 2.582 -47.231 1.00 29.59 85 SER A C 1
ATOM 672 O O . SER A 1 85 ? 21.236 2.743 -46.720 1.00 29.59 85 SER A O 1
ATOM 674 N N . ASN A 1 86 ? 23.225 1.679 -46.802 1.00 31.95 86 ASN A N 1
ATOM 675 C CA . ASN A 1 86 ? 23.106 0.937 -45.552 1.00 31.95 86 ASN A CA 1
ATOM 676 C C . ASN A 1 86 ? 23.134 1.925 -44.377 1.00 31.95 86 ASN A C 1
ATOM 678 O O . ASN A 1 86 ? 24.210 2.318 -43.932 1.00 31.95 86 ASN A O 1
ATOM 682 N N . TYR A 1 87 ? 21.969 2.313 -43.861 1.00 30.70 87 TYR A N 1
ATOM 683 C CA . TYR A 1 87 ? 21.873 2.908 -42.532 1.00 30.70 87 TYR A CA 1
ATOM 684 C C . TYR A 1 87 ? 21.619 1.789 -41.528 1.00 30.70 87 TYR A C 1
ATOM 686 O O . TYR A 1 87 ? 20.513 1.266 -41.409 1.00 30.70 87 TYR A O 1
ATOM 694 N N . ALA A 1 88 ? 22.681 1.407 -40.823 1.00 28.05 88 ALA A N 1
ATOM 695 C CA . ALA A 1 88 ? 22.579 0.591 -39.630 1.00 28.05 88 ALA A CA 1
ATOM 696 C C . ALA A 1 88 ? 21.782 1.374 -38.574 1.00 28.05 88 ALA A C 1
ATOM 698 O O . ALA A 1 88 ? 22.250 2.390 -38.059 1.00 28.05 88 ALA A O 1
ATOM 699 N N . LEU A 1 89 ? 20.575 0.903 -38.261 1.00 29.77 89 LEU A N 1
ATOM 700 C CA . LEU A 1 89 ? 19.864 1.249 -37.034 1.00 29.77 89 LEU A CA 1
ATOM 701 C C . LEU A 1 89 ? 20.686 0.696 -35.863 1.00 29.77 89 LEU A C 1
ATOM 703 O O . LEU A 1 89 ? 20.525 -0.450 -35.452 1.00 29.77 89 LEU A O 1
ATOM 707 N N . SER A 1 90 ? 21.638 1.487 -35.368 1.00 26.44 90 SER A N 1
ATOM 708 C CA . SER A 1 90 ? 22.404 1.147 -34.174 1.00 26.44 90 SER A CA 1
ATOM 709 C C . SER A 1 90 ? 21.491 1.236 -32.951 1.00 26.44 90 SER A C 1
ATOM 711 O O . SER A 1 90 ? 21.186 2.325 -32.466 1.00 26.44 90 SER A O 1
ATOM 713 N N . SER A 1 91 ? 21.047 0.065 -32.500 1.00 27.23 91 SER A N 1
ATOM 714 C CA . SER A 1 91 ? 20.750 -0.320 -31.118 1.00 27.23 91 SER A CA 1
ATOM 715 C C . SER A 1 91 ? 21.064 0.748 -30.059 1.00 27.23 91 SER A C 1
ATOM 717 O O . SER A 1 91 ? 22.181 0.829 -29.543 1.00 27.23 91 SER A O 1
ATOM 719 N N . VAL A 1 92 ? 20.054 1.529 -29.680 1.00 29.47 92 VAL A N 1
ATOM 720 C CA . VAL A 1 92 ? 20.018 2.159 -28.357 1.00 29.47 92 VAL A CA 1
ATOM 721 C C . VAL A 1 92 ? 19.534 1.075 -27.400 1.00 29.47 92 VAL A C 1
ATOM 723 O O . VAL A 1 92 ? 18.484 0.487 -27.643 1.00 29.47 92 VAL A O 1
ATOM 726 N N . ASN A 1 93 ? 20.311 0.778 -26.354 1.00 27.89 93 ASN A N 1
ATOM 727 C CA . ASN A 1 93 ? 19.998 -0.209 -25.312 1.00 27.89 93 ASN A CA 1
ATOM 728 C C . ASN A 1 93 ? 18.673 0.129 -24.605 1.00 27.89 93 ASN A C 1
ATOM 730 O O . ASN A 1 93 ? 18.662 0.743 -23.538 1.00 27.89 93 ASN A O 1
ATOM 734 N N . LYS A 1 94 ? 17.549 -0.250 -25.211 1.00 38.34 94 LYS A N 1
ATOM 735 C CA . LYS A 1 94 ? 16.206 -0.122 -24.660 1.00 38.34 94 LYS A CA 1
ATOM 736 C C . LYS A 1 94 ? 15.683 -1.530 -24.409 1.00 38.34 94 LYS A C 1
ATOM 738 O O . LYS A 1 94 ? 15.427 -2.273 -25.348 1.00 38.34 94 LYS A O 1
ATOM 743 N N . PHE A 1 95 ? 15.553 -1.892 -23.138 1.00 36.22 95 PHE A N 1
ATOM 744 C CA . PHE A 1 95 ? 14.838 -3.094 -22.723 1.00 36.22 95 PHE A CA 1
ATOM 745 C C . PHE A 1 95 ? 13.428 -2.653 -22.303 1.00 36.22 95 PHE A C 1
ATOM 747 O O . PHE A 1 95 ? 13.267 -1.909 -21.335 1.00 36.22 95 PHE A O 1
ATOM 754 N N . GLY A 1 96 ? 12.413 -3.004 -23.093 1.00 42.38 96 GLY A N 1
ATOM 755 C CA . GLY A 1 96 ? 11.027 -2.577 -22.884 1.00 42.38 96 GLY A CA 1
ATOM 756 C C . GLY A 1 96 ? 10.215 -2.551 -24.178 1.00 42.38 96 GLY A C 1
ATOM 757 O O . GLY A 1 96 ? 10.766 -2.613 -25.275 1.00 42.38 96 GLY A O 1
ATOM 758 N N . THR A 1 97 ? 8.899 -2.473 -24.035 1.00 54.28 97 THR A N 1
ATOM 759 C CA . THR A 1 97 ? 7.908 -2.526 -25.123 1.00 54.28 97 THR A CA 1
ATOM 760 C C . THR A 1 97 ? 7.246 -1.153 -25.256 1.00 54.28 97 THR A C 1
ATOM 762 O O . THR A 1 97 ? 7.563 -0.251 -24.482 1.00 54.28 97 THR A O 1
ATOM 765 N N . ASP A 1 98 ? 6.314 -0.921 -26.189 1.00 63.56 98 ASP A N 1
ATOM 766 C CA . ASP A 1 98 ? 5.563 0.354 -26.153 1.00 63.56 98 ASP A CA 1
ATOM 767 C C . ASP A 1 98 ? 4.818 0.535 -24.812 1.00 63.56 98 ASP A C 1
ATOM 769 O O . ASP A 1 98 ? 4.601 1.662 -24.356 1.00 63.56 98 ASP A O 1
ATOM 773 N N . LYS A 1 99 ? 4.491 -0.588 -24.156 1.00 76.56 99 LYS A N 1
ATOM 774 C CA . LYS A 1 99 ? 3.720 -0.686 -22.914 1.00 76.56 99 LYS A CA 1
ATOM 775 C C . LYS A 1 99 ? 4.574 -0.715 -21.652 1.00 76.56 99 LYS A C 1
ATOM 777 O O . LYS A 1 99 ? 4.057 -0.406 -20.581 1.00 76.56 99 LYS A O 1
ATOM 782 N N . THR A 1 100 ? 5.856 -1.063 -21.744 1.00 77.75 100 THR A N 1
ATOM 783 C CA . THR A 1 100 ? 6.732 -1.218 -20.574 1.00 77.75 100 THR A CA 1
ATOM 784 C C . THR A 1 100 ? 8.065 -0.512 -20.754 1.00 77.75 100 THR A C 1
ATOM 786 O O . THR A 1 100 ? 8.637 -0.506 -21.840 1.00 77.75 100 THR A O 1
ATOM 789 N N . MET A 1 101 ? 8.610 0.052 -19.679 1.00 78.75 101 MET A N 1
ATOM 790 C CA . MET A 1 101 ? 9.941 0.654 -19.709 1.00 78.75 101 MET A CA 1
ATOM 791 C C . MET A 1 101 ? 10.772 0.192 -18.522 1.00 78.75 101 MET A C 1
ATOM 793 O O . MET A 1 101 ? 10.362 0.391 -17.383 1.00 78.75 101 MET A O 1
ATOM 797 N N . PHE A 1 102 ? 11.954 -0.365 -18.794 1.00 79.75 102 PHE A N 1
ATOM 798 C CA . PHE A 1 102 ? 12.958 -0.650 -17.774 1.00 79.75 102 PHE A CA 1
ATOM 799 C C . PHE A 1 102 ? 13.996 0.472 -17.701 1.00 79.75 102 PHE A C 1
ATOM 801 O O . PHE A 1 102 ? 14.530 0.927 -18.717 1.00 79.75 102 PHE A O 1
ATOM 808 N N . LEU A 1 103 ? 14.322 0.891 -16.484 1.00 79.50 103 LEU A N 1
ATOM 809 C CA . LEU A 1 103 ? 15.356 1.865 -16.183 1.00 79.50 103 LEU A CA 1
ATOM 810 C C . LEU A 1 103 ? 16.268 1.325 -15.089 1.00 79.50 103 LEU A C 1
ATOM 812 O O . LEU A 1 103 ? 15.800 0.852 -14.061 1.00 79.50 103 LEU A O 1
ATOM 816 N N . LEU A 1 104 ? 17.573 1.466 -15.299 1.00 80.19 104 LEU A N 1
ATOM 817 C CA . LEU A 1 104 ? 18.559 1.280 -14.245 1.00 80.19 104 LEU A CA 1
ATOM 818 C C . LEU A 1 104 ? 18.824 2.635 -13.590 1.00 80.19 104 LEU A C 1
ATOM 820 O O . LEU A 1 104 ? 19.208 3.584 -14.280 1.00 80.19 104 LEU A O 1
ATOM 824 N N . GLY A 1 105 ? 18.615 2.717 -12.283 1.00 78.00 105 GLY A N 1
ATOM 825 C CA . GLY A 1 105 ? 18.873 3.897 -11.481 1.00 78.00 105 GLY A CA 1
ATOM 826 C C . GLY A 1 105 ? 20.366 4.168 -11.353 1.00 78.00 105 GLY A C 1
ATOM 827 O O . GLY A 1 105 ? 21.158 3.275 -11.050 1.00 78.00 105 GLY A O 1
ATOM 828 N N . ARG A 1 106 ? 20.758 5.414 -11.625 1.00 74.88 106 ARG A N 1
ATOM 829 C CA . ARG A 1 106 ? 22.150 5.872 -11.587 1.00 74.88 106 ARG A CA 1
ATOM 830 C C . ARG A 1 106 ? 22.216 7.299 -11.055 1.00 74.88 106 ARG A C 1
ATOM 832 O O . ARG A 1 106 ? 21.298 8.088 -11.281 1.00 74.88 106 ARG A O 1
ATOM 839 N N . ASN A 1 107 ? 23.313 7.628 -10.384 1.00 74.62 107 ASN A N 1
ATOM 840 C CA . ASN A 1 107 ? 23.532 8.945 -9.783 1.00 74.62 107 ASN A CA 1
ATOM 841 C C . ASN A 1 107 ? 23.921 10.026 -10.804 1.00 74.62 107 ASN A C 1
ATOM 843 O O . ASN A 1 107 ? 23.825 11.209 -10.499 1.00 74.62 107 ASN A O 1
ATOM 847 N N . ASP A 1 108 ? 24.345 9.629 -12.002 1.00 70.19 108 ASP A N 1
ATOM 848 C CA . ASP A 1 108 ? 24.709 10.506 -13.116 1.00 70.19 108 ASP A CA 1
ATOM 849 C C . ASP A 1 108 ? 23.552 10.745 -14.099 1.00 70.19 108 ASP A C 1
ATOM 851 O O . ASP A 1 108 ? 23.690 11.545 -15.021 1.00 70.19 108 ASP A O 1
ATOM 855 N N . MET A 1 109 ? 22.411 10.072 -13.911 1.00 69.69 109 MET A N 1
ATOM 856 C CA . MET A 1 109 ? 21.239 10.260 -14.761 1.00 69.69 109 MET A CA 1
ATOM 857 C C . MET A 1 109 ? 20.633 11.644 -14.519 1.00 69.69 109 MET A C 1
ATOM 859 O O . MET A 1 109 ? 20.330 12.012 -13.382 1.00 69.69 109 MET A O 1
ATOM 863 N N . ASP A 1 110 ? 20.384 12.381 -15.599 1.00 71.81 110 ASP A N 1
ATOM 864 C CA . ASP A 1 110 ? 19.635 13.633 -15.560 1.00 71.81 110 ASP A CA 1
ATOM 865 C C . ASP A 1 110 ? 18.204 13.465 -16.111 1.00 71.81 110 ASP A C 1
ATOM 867 O O . ASP A 1 110 ? 17.819 12.437 -16.681 1.00 71.81 110 ASP A O 1
ATOM 871 N N . THR A 1 111 ? 17.366 14.485 -15.913 1.00 66.44 111 THR A N 1
ATOM 872 C CA . THR A 1 111 ? 15.970 14.460 -16.376 1.00 66.44 111 THR A CA 1
ATOM 873 C C . THR A 1 111 ? 15.863 14.437 -17.900 1.00 66.44 111 THR A C 1
ATOM 875 O O . THR A 1 111 ? 14.897 13.896 -18.435 1.00 66.44 111 THR A O 1
ATOM 878 N N . ARG A 1 112 ? 16.852 14.977 -18.620 1.00 63.47 112 ARG A N 1
ATOM 879 C CA . ARG A 1 112 ? 16.877 14.987 -20.084 1.00 63.47 112 ARG A CA 1
ATOM 880 C C . ARG A 1 112 ? 17.127 13.585 -20.627 1.00 63.47 112 ARG A C 1
ATOM 882 O O . ARG A 1 112 ? 16.418 13.172 -21.540 1.00 63.47 112 ARG A O 1
ATOM 889 N N . GLU A 1 113 ? 18.085 12.857 -20.063 1.00 63.44 113 GLU A N 1
ATOM 890 C CA . GLU A 1 113 ? 18.370 11.459 -20.374 1.00 63.44 113 GLU A CA 1
ATOM 891 C C . GLU A 1 113 ? 17.145 10.588 -20.079 1.00 63.44 113 GLU A C 1
ATOM 893 O O . GLU A 1 113 ? 16.749 9.783 -20.923 1.00 63.44 113 GLU A O 1
ATOM 898 N N . LEU A 1 114 ? 16.489 10.790 -18.927 1.00 65.19 114 LEU A N 1
ATOM 899 C CA . LEU A 1 114 ? 15.244 10.096 -18.595 1.00 65.19 114 LEU A CA 1
ATOM 900 C C . LEU A 1 114 ? 14.200 10.294 -19.700 1.00 65.19 114 LEU A C 1
ATOM 902 O O . LEU A 1 114 ? 13.670 9.315 -20.222 1.00 65.19 114 LEU A O 1
ATOM 906 N N . PHE A 1 115 ? 13.943 11.542 -20.101 1.00 65.50 115 PHE A N 1
ATOM 907 C CA . PHE A 1 115 ? 12.986 11.838 -21.164 1.00 65.50 115 PHE A CA 1
ATOM 908 C C . PHE A 1 115 ? 13.428 11.287 -22.526 1.00 65.50 115 PHE A C 1
ATOM 910 O O . PHE A 1 115 ? 12.590 10.776 -23.259 1.00 65.50 115 PHE A O 1
ATOM 917 N N . GLN A 1 116 ? 14.720 11.270 -22.862 1.00 60.78 116 GLN A N 1
ATOM 918 C CA . GLN A 1 116 ? 15.206 10.643 -24.102 1.00 60.78 116 GLN A CA 1
ATOM 919 C C . GLN A 1 116 ? 14.892 9.140 -24.192 1.00 60.78 116 GLN A C 1
ATOM 921 O O . GLN A 1 116 ? 14.737 8.626 -25.299 1.00 60.78 116 GLN A O 1
ATOM 926 N N . ARG A 1 117 ? 14.782 8.437 -23.056 1.00 58.84 117 ARG A N 1
ATOM 927 C CA . ARG A 1 117 ? 14.424 7.006 -23.009 1.00 58.84 117 ARG A CA 1
ATOM 928 C C . ARG A 1 117 ? 12.933 6.741 -23.239 1.00 58.84 117 ARG A C 1
ATOM 930 O O . ARG A 1 117 ? 12.570 5.643 -23.679 1.00 58.84 117 ARG A O 1
ATOM 937 N N . PHE A 1 118 ? 12.075 7.740 -23.013 1.00 55.59 118 PHE A N 1
ATOM 938 C CA . PHE A 1 118 ? 10.686 7.696 -23.472 1.00 55.59 118 PHE A CA 1
ATOM 939 C C . PHE A 1 118 ? 10.646 7.596 -24.993 1.00 55.59 118 PHE A C 1
ATOM 941 O O . PHE A 1 118 ? 11.642 7.827 -25.672 1.00 55.59 118 PHE A O 1
ATOM 948 N N . ASN A 1 119 ? 9.499 7.236 -25.568 1.00 48.44 119 ASN A N 1
ATOM 949 C CA . ASN A 1 119 ? 9.310 7.134 -27.020 1.00 48.44 119 ASN A CA 1
ATOM 950 C C . ASN A 1 119 ? 9.354 8.510 -27.740 1.00 48.44 119 ASN A C 1
ATOM 952 O O . ASN A 1 119 ? 8.594 8.796 -28.659 1.00 48.44 119 ASN A O 1
ATOM 956 N N . LEU A 1 120 ? 10.287 9.373 -27.338 1.00 43.50 120 LEU A N 1
ATOM 957 C CA . LEU A 1 120 ? 10.767 10.550 -28.036 1.00 43.50 120 LEU A CA 1
ATOM 958 C C . LEU A 1 120 ? 11.675 10.170 -29.221 1.00 43.50 120 LEU A C 1
ATOM 960 O O . LEU A 1 120 ? 12.160 11.049 -29.920 1.00 43.50 120 LEU A O 1
ATOM 964 N N . GLY A 1 121 ? 11.843 8.884 -29.549 1.00 38.59 121 GLY A N 1
ATOM 965 C CA . GLY A 1 121 ? 12.305 8.476 -30.884 1.00 38.59 121 GLY A CA 1
ATOM 966 C C . GLY A 1 121 ? 11.449 9.088 -32.006 1.00 38.59 121 GLY A C 1
ATOM 967 O O . GLY A 1 121 ? 11.952 9.342 -33.096 1.00 38.59 121 GLY A O 1
ATOM 968 N N . ARG A 1 122 ? 10.188 9.449 -31.708 1.00 38.19 122 ARG A N 1
ATOM 969 C CA . ARG A 1 122 ? 9.351 10.311 -32.560 1.00 38.19 122 ARG A CA 1
ATOM 970 C C . ARG A 1 122 ? 9.657 11.816 -32.456 1.00 38.19 122 ARG A C 1
ATOM 972 O O . ARG A 1 122 ? 9.415 12.516 -33.430 1.00 38.19 122 ARG A O 1
ATOM 979 N N . LEU A 1 123 ? 10.246 12.315 -31.361 1.00 36.59 123 LEU A N 1
ATOM 980 C CA . LEU A 1 123 ? 10.818 13.677 -31.298 1.00 36.59 123 LEU A CA 1
ATOM 981 C C . LEU A 1 123 ? 12.053 13.843 -32.191 1.00 36.59 123 LEU A C 1
ATOM 983 O O . LEU A 1 123 ? 12.418 14.968 -32.517 1.00 36.59 123 LEU A O 1
ATOM 987 N N . ASN A 1 124 ? 12.700 12.747 -32.598 1.00 32.97 124 ASN A N 1
ATOM 988 C CA . ASN A 1 124 ? 13.808 12.787 -33.552 1.00 32.97 124 ASN A CA 1
ATOM 989 C C . ASN A 1 124 ? 13.365 12.848 -35.019 1.00 32.97 124 ASN A C 1
ATOM 991 O O . ASN A 1 124 ? 14.225 12.862 -35.900 1.00 32.97 124 ASN A O 1
ATOM 995 N N . GLN A 1 125 ? 12.075 13.059 -35.307 1.00 36.91 125 GLN A N 1
ATOM 996 C CA . GLN A 1 125 ? 11.728 13.845 -36.492 1.00 36.91 125 GLN A CA 1
ATOM 997 C C . GLN A 1 125 ? 12.079 15.319 -36.238 1.00 36.91 125 GLN A C 1
ATOM 999 O O . GLN A 1 125 ? 11.236 16.207 -36.313 1.00 36.91 125 GLN A O 1
ATOM 1004 N N . LYS A 1 126 ? 13.359 15.598 -35.951 1.00 35.22 126 LYS A N 1
ATOM 1005 C CA . LYS A 1 126 ? 13.901 16.921 -36.230 1.00 35.22 126 LYS A CA 1
ATOM 1006 C C . LYS A 1 126 ? 13.597 17.204 -37.707 1.00 35.22 126 LYS A C 1
ATOM 1008 O O . LYS A 1 126 ? 13.762 16.293 -38.531 1.00 35.22 126 LYS A O 1
ATOM 1013 N N . PRO A 1 127 ? 13.204 18.430 -38.090 1.00 35.84 127 PRO A N 1
ATOM 1014 C CA . PRO A 1 127 ? 13.324 18.808 -39.489 1.00 35.84 127 PRO A CA 1
ATOM 1015 C C . PRO A 1 127 ? 14.769 18.513 -39.917 1.00 35.84 127 PRO A C 1
ATOM 1017 O O . PRO A 1 127 ? 15.690 18.674 -39.118 1.00 35.84 127 PRO A O 1
ATOM 1020 N N . LYS A 1 128 ? 14.947 18.017 -41.144 1.00 39.28 128 LYS A N 1
ATOM 1021 C CA . LYS A 1 128 ? 16.179 17.473 -41.761 1.00 39.28 128 LYS A CA 1
ATOM 1022 C C . LYS A 1 128 ? 17.432 18.387 -41.762 1.00 39.28 128 LYS A C 1
ATOM 1024 O O . LYS A 1 128 ? 18.336 18.177 -42.564 1.00 39.28 128 LYS A O 1
ATOM 1029 N N . TYR A 1 129 ? 17.531 19.383 -40.891 1.00 41.34 129 TYR A N 1
ATOM 1030 C CA . TYR A 1 129 ? 18.626 20.337 -40.818 1.00 41.34 129 TYR A CA 1
ATOM 1031 C C . TYR A 1 129 ? 19.370 20.171 -39.486 1.00 41.34 129 TYR A C 1
ATOM 1033 O O . TYR A 1 129 ? 18.918 20.629 -38.439 1.00 41.34 129 TYR A O 1
ATOM 1041 N N . ASN A 1 130 ? 20.529 19.505 -39.521 1.00 42.69 130 ASN A N 1
ATOM 1042 C CA . ASN A 1 130 ? 21.523 19.612 -38.453 1.00 42.69 130 ASN A CA 1
ATOM 1043 C C . ASN A 1 130 ? 22.051 21.052 -38.459 1.00 42.69 130 ASN A C 1
ATOM 1045 O O . ASN A 1 130 ? 22.889 21.395 -39.290 1.00 42.69 130 ASN A O 1
ATOM 1049 N N . LEU A 1 131 ? 21.509 21.896 -37.583 1.00 49.06 131 LEU A N 1
ATOM 1050 C CA . LEU A 1 131 ? 22.002 23.249 -37.353 1.00 49.06 131 LEU A CA 1
ATOM 1051 C C . LEU A 1 131 ? 22.766 23.273 -36.034 1.00 49.06 131 LEU A C 1
ATOM 1053 O O . LEU A 1 131 ? 22.193 22.974 -34.985 1.00 49.06 131 LEU A O 1
ATOM 1057 N N . GLU A 1 132 ? 24.047 23.621 -36.090 1.00 49.28 132 GLU A N 1
ATOM 1058 C CA . GLU A 1 132 ? 24.888 23.791 -34.905 1.00 49.28 132 GLU A CA 1
ATOM 1059 C C . GLU A 1 132 ? 24.995 25.290 -34.578 1.00 49.28 132 GLU A C 1
ATOM 1061 O O . GLU A 1 132 ? 25.470 26.069 -35.414 1.00 49.28 132 GLU A O 1
ATOM 1066 N N . PRO A 1 133 ? 24.510 25.737 -33.403 1.00 47.81 133 PRO A N 1
ATOM 1067 C CA . PRO A 1 133 ? 24.725 27.100 -32.942 1.00 47.81 133 PRO A CA 1
ATOM 1068 C C . PRO A 1 133 ? 26.137 27.237 -32.365 1.00 47.81 133 PRO A C 1
ATOM 1070 O O . PRO A 1 133 ? 26.523 26.495 -31.462 1.00 47.81 133 PRO A O 1
ATOM 1073 N N . LEU A 1 134 ? 26.891 28.220 -32.849 1.00 48.69 134 LEU A N 1
ATOM 1074 C CA . LEU A 1 134 ? 28.187 28.610 -32.301 1.00 48.69 134 LEU A CA 1
ATOM 1075 C C . LEU A 1 134 ? 28.112 30.061 -31.830 1.00 48.69 134 LEU A C 1
ATOM 1077 O O . LEU A 1 134 ? 27.673 30.944 -32.568 1.00 48.69 134 LEU A O 1
ATOM 1081 N N . VAL A 1 135 ? 28.536 30.301 -30.591 1.00 40.81 135 VAL A N 1
ATOM 1082 C CA . VAL A 1 135 ? 28.656 31.652 -30.035 1.00 40.81 135 VAL A CA 1
ATOM 1083 C C . VAL A 1 135 ? 29.945 32.262 -30.567 1.00 40.81 135 VAL A C 1
ATOM 1085 O O . VAL A 1 135 ? 31.022 31.698 -30.375 1.00 40.81 135 VAL A O 1
ATOM 1088 N N . ASP A 1 136 ? 29.834 33.394 -31.247 1.00 46.22 136 ASP A N 1
ATOM 1089 C CA . ASP A 1 136 ? 30.987 34.200 -31.616 1.00 46.22 136 ASP A CA 1
ATOM 1090 C C . ASP A 1 136 ? 31.530 34.884 -30.357 1.00 46.22 136 ASP A C 1
ATOM 1092 O O . ASP A 1 136 ? 30.840 35.640 -29.672 1.00 46.22 136 ASP A O 1
ATOM 1096 N N . ILE A 1 137 ? 32.756 34.519 -29.998 1.00 37.94 137 ILE A N 1
ATOM 1097 C CA . ILE A 1 137 ? 33.360 34.836 -28.702 1.00 37.94 137 ILE A CA 1
ATOM 1098 C C . ILE A 1 137 ? 33.738 36.325 -28.625 1.00 37.94 137 ILE A C 1
ATOM 1100 O O . ILE A 1 137 ? 33.847 36.871 -27.529 1.00 37.94 137 ILE A O 1
ATOM 1104 N N . GLU A 1 138 ? 33.899 37.006 -29.763 1.00 43.00 138 GLU A N 1
ATOM 1105 C CA . GLU A 1 138 ? 34.335 38.407 -29.803 1.00 43.00 138 GLU A CA 1
ATOM 1106 C C . GLU A 1 138 ? 33.190 39.405 -29.587 1.00 43.00 138 GLU A C 1
ATOM 1108 O O . GLU A 1 138 ? 33.407 40.495 -29.060 1.00 43.00 138 GLU A O 1
ATOM 1113 N N . ASN A 1 139 ? 31.965 39.044 -29.972 1.00 54.69 139 ASN A N 1
ATOM 1114 C CA . ASN A 1 139 ? 30.802 39.941 -29.954 1.00 54.69 139 ASN A CA 1
ATOM 1115 C C . ASN A 1 139 ? 29.569 39.346 -29.242 1.00 54.69 139 ASN A C 1
ATOM 1117 O O . ASN A 1 139 ? 28.594 40.061 -29.017 1.00 54.69 139 ASN A O 1
ATOM 1121 N N . GLY A 1 140 ? 29.610 38.070 -28.846 1.00 43.06 140 GLY A N 1
ATOM 1122 C CA . GLY A 1 140 ? 28.527 37.381 -28.144 1.00 43.06 140 GLY A CA 1
ATOM 1123 C C . GLY A 1 140 ? 27.341 36.982 -29.030 1.00 43.06 140 GLY A C 1
ATOM 1124 O O . GLY A 1 140 ? 26.331 36.507 -28.505 1.00 43.06 140 GLY A O 1
ATOM 1125 N N . GLU A 1 141 ? 27.423 37.157 -30.354 1.00 49.66 141 GLU A N 1
ATOM 1126 C CA . GLU A 1 141 ? 26.338 36.793 -31.269 1.00 49.66 141 GLU A CA 1
ATOM 1127 C C . GLU A 1 141 ? 26.303 35.280 -31.547 1.00 49.66 141 GLU A C 1
ATOM 1129 O O . GLU A 1 141 ? 27.319 34.639 -31.819 1.00 49.66 141 GLU A O 1
ATOM 1134 N N . ILE A 1 142 ? 25.104 34.684 -31.514 1.00 50.91 142 ILE A N 1
ATOM 1135 C CA . ILE A 1 142 ? 24.901 33.264 -31.841 1.00 50.91 142 ILE A CA 1
ATOM 1136 C C . ILE A 1 142 ? 24.765 33.117 -33.356 1.00 50.91 142 ILE A C 1
ATOM 1138 O O . ILE A 1 142 ? 23.757 33.510 -33.945 1.00 50.91 142 ILE A O 1
ATOM 1142 N N . ASN A 1 143 ? 25.759 32.491 -33.977 1.00 56.62 143 ASN A N 1
ATOM 1143 C CA . ASN A 1 143 ? 25.791 32.197 -35.401 1.00 56.62 143 ASN A CA 1
ATOM 1144 C C . ASN A 1 143 ? 25.392 30.739 -35.653 1.00 56.62 143 ASN A C 1
ATOM 1146 O O . ASN A 1 143 ? 25.879 29.828 -34.990 1.00 56.62 143 ASN A O 1
ATOM 1150 N N . TYR A 1 144 ? 24.516 30.511 -36.631 1.00 56.81 144 TYR A N 1
ATOM 1151 C CA . TYR A 1 144 ? 24.036 29.173 -36.981 1.00 56.81 144 TYR A CA 1
ATOM 1152 C C . TYR A 1 144 ? 24.693 28.692 -38.270 1.00 56.81 144 TYR A C 1
ATOM 1154 O O . TYR A 1 144 ? 24.771 29.441 -39.248 1.00 56.81 144 TYR A O 1
ATOM 1162 N N . TYR A 1 145 ? 25.124 27.435 -38.280 1.00 59.00 145 TYR A N 1
ATOM 1163 C CA . TYR A 1 145 ? 25.798 26.815 -39.416 1.00 59.00 145 TYR A CA 1
ATOM 1164 C C . TYR A 1 145 ? 25.029 25.589 -39.898 1.00 59.00 145 TYR A C 1
ATOM 1166 O O . TYR A 1 145 ? 24.390 24.902 -39.101 1.00 59.00 145 TYR A O 1
ATOM 1174 N N . TYR A 1 146 ? 25.088 25.320 -41.204 1.00 50.38 146 TYR A N 1
ATOM 1175 C CA . TYR A 1 146 ? 24.562 24.091 -41.795 1.00 50.38 146 TYR A CA 1
ATOM 1176 C C . TYR A 1 146 ? 25.637 23.382 -42.628 1.00 50.38 146 TYR A C 1
ATOM 1178 O O . TYR A 1 146 ? 26.426 24.047 -43.310 1.00 50.38 146 TYR A O 1
ATOM 1186 N N . PRO A 1 147 ? 25.694 22.040 -42.585 1.00 45.88 147 PRO A N 1
ATOM 1187 C CA . PRO A 1 147 ? 26.653 21.275 -43.363 1.00 45.88 147 PRO A CA 1
ATOM 1188 C C . PRO A 1 147 ? 26.229 21.205 -44.833 1.00 45.88 147 PRO A C 1
ATOM 1190 O O . PRO A 1 147 ? 25.073 20.923 -45.152 1.00 45.88 147 PRO A O 1
ATOM 1193 N N . ILE A 1 148 ? 27.186 21.415 -45.733 1.00 47.75 148 ILE A N 1
ATOM 1194 C CA . ILE A 1 148 ? 27.037 21.250 -47.180 1.00 47.75 148 ILE A CA 1
ATOM 1195 C C . ILE A 1 148 ? 28.135 20.313 -47.660 1.00 47.75 148 ILE A C 1
ATOM 1197 O O . ILE A 1 148 ? 29.276 20.423 -47.220 1.00 47.75 148 ILE A O 1
ATOM 1201 N N . PHE A 1 149 ? 27.800 19.387 -48.550 1.00 40.84 149 PHE A N 1
ATOM 1202 C CA . PHE A 1 149 ? 28.790 18.519 -49.170 1.00 40.84 149 PHE A CA 1
ATOM 1203 C C . PHE A 1 149 ? 29.251 19.134 -50.491 1.00 40.84 149 PHE A C 1
ATOM 1205 O O . PHE A 1 149 ? 28.459 19.264 -51.422 1.00 40.84 149 PHE A O 1
ATOM 1212 N N . GLU A 1 150 ? 30.518 19.528 -50.566 1.00 56.16 150 GLU A N 1
ATOM 1213 C CA . GLU A 1 150 ? 31.095 20.190 -51.735 1.00 56.16 150 GLU A CA 1
ATOM 1214 C C . GLU A 1 150 ? 32.509 19.640 -51.974 1.00 56.16 150 GLU A C 1
ATOM 1216 O O . GLU A 1 150 ? 33.301 19.489 -51.044 1.00 56.16 150 GLU A O 1
ATOM 1221 N N . ASN A 1 151 ? 32.820 19.270 -53.220 1.00 55.84 151 ASN A N 1
ATOM 1222 C CA . ASN A 1 151 ? 34.115 18.693 -53.618 1.00 55.84 151 ASN A CA 1
ATOM 1223 C C . ASN A 1 151 ? 34.582 17.491 -52.769 1.00 55.84 151 ASN A C 1
ATOM 1225 O O . ASN A 1 151 ? 35.768 17.343 -52.483 1.00 55.84 151 ASN A O 1
ATOM 1229 N N . GLY A 1 152 ? 33.649 16.625 -52.362 1.00 46.00 152 GLY A N 1
ATOM 1230 C CA . GLY A 1 152 ? 33.962 15.408 -51.608 1.00 46.00 152 GLY A CA 1
ATOM 1231 C C . GLY A 1 152 ? 34.139 15.604 -50.098 1.00 46.00 152 GLY A C 1
ATOM 1232 O O . GLY A 1 152 ? 34.407 14.625 -49.408 1.00 46.00 152 GLY A O 1
ATOM 1233 N N . ASN A 1 153 ? 33.961 16.824 -49.578 1.00 38.91 153 ASN A N 1
ATOM 1234 C CA . ASN A 1 153 ? 34.099 17.143 -48.157 1.00 38.91 153 ASN A CA 1
ATOM 1235 C C . ASN A 1 153 ? 32.845 17.834 -47.60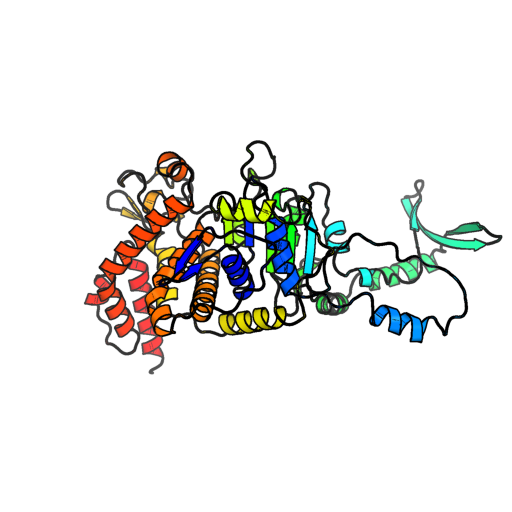6 1.00 38.91 153 ASN A C 1
ATOM 1237 O O . ASN A 1 153 ? 32.142 18.550 -48.319 1.00 38.91 153 ASN A O 1
ATOM 1241 N N . PHE A 1 154 ? 32.580 17.649 -46.311 1.00 42.69 154 PHE A N 1
ATOM 1242 C CA . PHE A 1 154 ? 31.566 18.422 -45.596 1.00 42.69 154 PHE A CA 1
ATOM 1243 C C . PHE A 1 154 ? 32.145 19.766 -45.154 1.00 42.69 154 PHE A C 1
ATOM 1245 O O . PHE A 1 154 ? 33.139 19.813 -44.432 1.00 42.69 154 PHE A O 1
ATOM 1252 N N . ILE A 1 155 ? 31.501 20.853 -45.565 1.00 57.00 155 ILE A N 1
ATOM 1253 C CA . ILE A 1 155 ? 31.863 22.227 -45.224 1.00 57.00 155 ILE A CA 1
ATOM 1254 C C . ILE A 1 155 ? 30.696 22.847 -44.453 1.00 57.00 155 ILE A C 1
ATOM 1256 O O . ILE A 1 155 ? 29.540 22.732 -44.857 1.00 57.00 155 ILE A O 1
ATOM 1260 N N . GLN A 1 156 ? 30.986 23.503 -43.332 1.00 55.44 156 GLN A N 1
ATOM 1261 C CA . GLN A 1 156 ? 29.985 24.225 -42.547 1.00 55.44 156 GLN A CA 1
ATOM 1262 C C . GLN A 1 156 ? 29.808 25.640 -43.105 1.00 55.44 156 GLN A C 1
ATOM 1264 O O . GLN A 1 156 ? 30.753 26.429 -43.115 1.00 55.44 156 GLN A O 1
ATOM 1269 N N . LYS A 1 157 ? 28.600 25.982 -43.567 1.00 63.69 157 LYS A N 1
ATOM 1270 C CA . LYS A 1 157 ? 28.294 27.321 -44.088 1.00 63.69 157 LYS A CA 1
ATOM 1271 C C . LYS A 1 157 ? 27.432 28.094 -43.099 1.00 63.69 157 LYS A C 1
ATOM 1273 O O . LYS A 1 157 ? 26.400 27.603 -42.643 1.00 63.69 157 LYS A O 1
ATOM 1278 N N . LYS A 1 158 ? 27.860 29.318 -42.787 1.00 68.19 158 LYS A N 1
ATOM 1279 C CA . LYS A 1 158 ? 27.134 30.249 -41.916 1.00 68.19 158 LYS A CA 1
ATOM 1280 C C . LYS A 1 158 ? 25.817 30.664 -42.579 1.00 68.19 158 LYS A C 1
ATOM 1282 O O . LYS A 1 158 ? 25.809 31.030 -43.756 1.00 68.19 158 LYS A O 1
ATOM 1287 N N . LEU A 1 159 ? 24.715 30.604 -41.838 1.00 61.69 159 LEU A N 1
ATOM 1288 C CA . LEU A 1 159 ? 23.417 31.109 -42.284 1.00 61.69 159 LEU A CA 1
ATOM 1289 C C . LEU A 1 159 ? 23.426 32.641 -42.348 1.00 61.69 159 LEU A C 1
ATOM 1291 O O . LEU A 1 159 ? 23.999 33.310 -41.487 1.00 61.69 159 LEU A O 1
ATOM 1295 N N . LEU A 1 160 ? 22.761 33.201 -43.361 1.00 70.94 160 LEU A N 1
ATOM 1296 C CA . LEU A 1 160 ? 22.554 34.646 -43.466 1.00 70.94 160 LEU A CA 1
ATOM 1297 C C . LEU A 1 160 ? 21.571 35.131 -42.381 1.00 70.94 160 LEU A C 1
ATOM 1299 O O . LEU A 1 160 ? 20.682 34.369 -41.994 1.00 70.94 160 LEU A O 1
ATOM 1303 N N . PRO A 1 161 ? 21.647 36.399 -41.932 1.00 62.72 161 PRO A N 1
ATOM 1304 C CA . PRO A 1 161 ? 20.795 36.921 -40.855 1.00 62.72 161 PRO A CA 1
ATOM 1305 C C . PRO A 1 161 ? 19.285 36.723 -41.079 1.00 62.72 161 PRO A C 1
ATOM 1307 O O . PRO A 1 161 ? 18.554 36.352 -40.163 1.00 62.72 161 PRO A O 1
ATOM 1310 N N . GLU A 1 162 ? 18.808 36.886 -42.314 1.00 62.03 162 GLU A N 1
ATOM 1311 C CA . GLU A 1 162 ? 17.400 36.665 -42.682 1.00 62.03 162 GLU A CA 1
ATOM 1312 C C . GLU A 1 162 ? 16.980 35.188 -42.572 1.00 62.03 162 GLU A C 1
ATOM 1314 O O . GLU A 1 162 ? 15.840 34.875 -42.224 1.00 62.03 162 GLU A O 1
ATOM 1319 N N . GLN A 1 163 ? 17.914 34.266 -42.828 1.00 54.00 163 GLN A N 1
ATOM 1320 C CA . GLN A 1 163 ? 17.705 32.824 -42.691 1.00 54.00 163 GLN A CA 1
ATOM 1321 C C . GLN A 1 163 ? 17.724 32.410 -41.220 1.00 54.00 163 GLN A C 1
ATOM 1323 O O . GLN A 1 163 ? 16.882 31.618 -40.806 1.00 54.00 163 GLN A O 1
ATOM 1328 N N . VAL A 1 164 ? 18.624 32.991 -40.419 1.00 53.47 164 VAL A N 1
ATOM 1329 C CA . VAL A 1 164 ? 18.648 32.818 -38.959 1.00 53.47 164 VAL A CA 1
ATOM 1330 C C . VAL A 1 164 ? 17.327 33.276 -38.344 1.00 53.47 164 VAL A C 1
ATOM 1332 O O . VAL A 1 164 ? 16.770 32.565 -37.512 1.00 53.47 164 VAL A O 1
ATOM 1335 N N . LYS A 1 165 ? 16.780 34.412 -38.793 1.00 57.47 165 LYS A N 1
ATOM 1336 C CA . LYS A 1 165 ? 15.482 34.915 -38.329 1.00 57.47 165 LYS A CA 1
ATOM 1337 C C . LYS A 1 165 ? 14.338 33.941 -38.637 1.00 57.47 165 LYS A C 1
ATOM 1339 O O . LYS A 1 165 ? 13.592 33.603 -37.728 1.00 57.47 165 LYS A O 1
ATOM 1344 N N . ARG A 1 166 ? 14.249 33.420 -39.869 1.00 52.31 166 ARG A N 1
ATOM 1345 C CA . ARG A 1 166 ? 13.247 32.394 -40.232 1.00 52.31 166 ARG A CA 1
ATOM 1346 C C . ARG A 1 166 ? 13.406 31.100 -39.437 1.00 52.31 166 ARG A C 1
ATOM 1348 O O . ARG A 1 166 ? 12.417 30.537 -38.991 1.00 52.31 166 ARG A O 1
ATOM 1355 N N . VAL A 1 167 ? 14.639 30.626 -39.260 1.00 48.88 167 VAL A N 1
ATOM 1356 C CA . VAL A 1 167 ? 14.927 29.423 -38.467 1.00 48.88 167 VAL A CA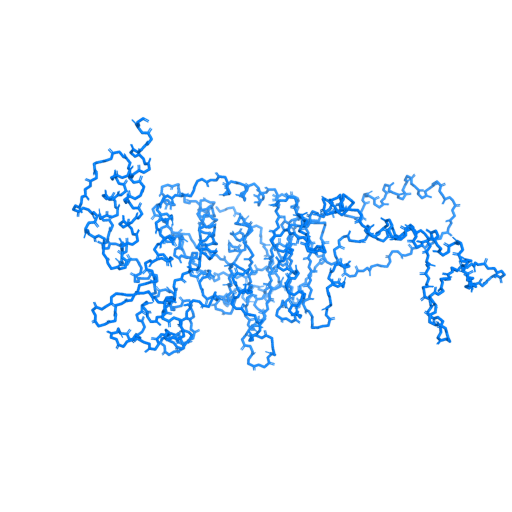 1
ATOM 1357 C C . VAL A 1 167 ? 14.535 29.636 -37.009 1.00 48.88 167 VAL A C 1
ATOM 1359 O O . VAL A 1 167 ? 13.939 28.746 -36.419 1.00 48.88 167 VAL A O 1
ATOM 1362 N N . ARG A 1 168 ? 14.821 30.808 -36.431 1.00 49.03 168 ARG A N 1
ATOM 1363 C CA . ARG A 1 168 ? 14.407 31.149 -35.067 1.00 49.03 168 ARG A CA 1
ATOM 1364 C C . ARG A 1 168 ? 12.884 31.219 -34.950 1.00 49.03 168 ARG A C 1
ATOM 1366 O O . ARG A 1 168 ? 12.353 30.615 -34.035 1.00 49.03 168 ARG A O 1
ATOM 1373 N N . GLU A 1 169 ? 12.191 31.862 -35.887 1.00 53.16 169 GLU A N 1
ATOM 1374 C CA . GLU A 1 169 ? 10.720 31.926 -35.907 1.00 53.16 169 GLU A CA 1
ATOM 1375 C C . GLU A 1 169 ? 10.080 30.529 -36.041 1.00 53.16 169 GLU A C 1
ATOM 1377 O O . GLU A 1 169 ? 9.081 30.245 -35.390 1.00 53.16 169 GLU A O 1
ATOM 1382 N N . GLU A 1 170 ? 10.657 29.623 -36.836 1.00 45.78 170 GLU A N 1
ATOM 1383 C CA . GLU A 1 170 ? 10.198 28.228 -36.938 1.00 45.78 170 GLU A CA 1
ATOM 1384 C C . GLU A 1 170 ? 10.568 27.389 -35.702 1.00 45.78 170 GLU A C 1
ATOM 1386 O O . GLU A 1 170 ? 9.766 26.576 -35.252 1.00 45.78 170 GLU A O 1
ATOM 1391 N N . LEU A 1 171 ? 11.739 27.606 -35.095 1.00 42.69 171 LEU A N 1
ATOM 1392 C CA . LEU A 1 171 ? 12.130 26.970 -33.830 1.00 42.69 171 LEU A CA 1
ATOM 1393 C C . LEU A 1 171 ? 11.293 27.468 -32.645 1.00 42.69 171 LEU A C 1
ATOM 1395 O O . LEU A 1 171 ? 11.038 26.698 -31.729 1.00 42.69 171 LEU A O 1
ATOM 1399 N N . GLU A 1 172 ? 10.847 28.724 -32.668 1.00 45.66 172 GLU A N 1
ATOM 1400 C CA . GLU A 1 172 ? 9.912 29.302 -31.698 1.00 45.66 172 GLU A CA 1
ATOM 1401 C C . GLU A 1 172 ? 8.483 28.782 -31.914 1.00 45.66 172 GLU A C 1
ATOM 1403 O O . GLU A 1 172 ? 7.768 28.566 -30.941 1.00 45.66 172 GLU A O 1
ATOM 1408 N N . LYS A 1 173 ? 8.075 28.473 -33.153 1.00 43.38 173 LYS A N 1
ATOM 1409 C CA . LYS A 1 173 ? 6.840 27.704 -33.414 1.00 43.38 173 LYS A CA 1
ATOM 1410 C C . LYS A 1 173 ? 6.956 26.248 -32.951 1.00 43.38 173 LYS A C 1
ATOM 1412 O O . LYS A 1 173 ? 5.990 25.697 -32.434 1.00 43.38 173 LYS A O 1
ATOM 1417 N N . LEU A 1 174 ? 8.143 25.650 -33.089 1.00 38.53 174 LEU A N 1
ATOM 1418 C CA . LEU A 1 174 ? 8.500 24.331 -32.549 1.00 38.53 174 LEU A CA 1
ATOM 1419 C C . LEU A 1 174 ? 8.761 24.355 -31.035 1.00 38.53 174 LEU A C 1
ATOM 1421 O O . LEU A 1 174 ? 8.829 23.290 -30.418 1.00 38.53 174 LEU A O 1
ATOM 1425 N N . ALA A 1 175 ? 8.832 25.537 -30.406 1.00 43.62 175 ALA A N 1
ATOM 1426 C CA . ALA A 1 175 ? 8.747 25.725 -28.956 1.00 43.62 175 ALA A CA 1
ATOM 1427 C C . ALA A 1 175 ? 7.284 25.565 -28.491 1.00 43.62 175 ALA A C 1
ATOM 1429 O O . ALA A 1 175 ? 6.702 26.382 -27.791 1.00 43.62 175 ALA A O 1
ATOM 1430 N N . VAL A 1 176 ? 6.736 24.434 -28.920 1.00 50.88 176 VAL A N 1
ATOM 1431 C CA . VAL A 1 176 ? 5.639 23.634 -28.416 1.00 50.88 176 VAL A CA 1
ATOM 1432 C C . VAL A 1 176 ? 4.316 24.341 -28.147 1.00 50.88 176 VAL A C 1
ATOM 1434 O O . VAL A 1 176 ? 3.996 24.750 -27.029 1.00 50.88 176 VAL A O 1
ATOM 1437 N N . ASN A 1 177 ? 3.464 24.351 -29.174 1.00 53.88 177 ASN A N 1
ATOM 1438 C CA . ASN A 1 177 ? 2.031 24.501 -28.972 1.00 53.88 177 ASN A CA 1
ATOM 1439 C C . ASN A 1 177 ? 1.515 23.352 -28.075 1.00 53.88 177 ASN A C 1
ATOM 1441 O O . ASN A 1 177 ? 1.865 22.183 -28.255 1.00 53.88 177 ASN A O 1
ATOM 1445 N N . SER A 1 178 ? 0.675 23.673 -27.090 1.00 52.09 178 SER A N 1
ATOM 1446 C CA . SER A 1 178 ? 0.196 22.708 -26.090 1.00 52.09 178 SER A CA 1
ATOM 1447 C C . SER A 1 178 ? -0.639 21.560 -26.676 1.00 52.09 178 SER A C 1
ATOM 1449 O O . SER A 1 178 ? -0.739 20.500 -26.055 1.00 52.09 178 SER A O 1
ATOM 1451 N N . ASP A 1 179 ? -1.191 21.755 -27.876 1.00 50.03 179 ASP A N 1
ATOM 1452 C CA . ASP A 1 179 ? -1.941 20.736 -28.613 1.00 50.03 179 ASP A CA 1
ATOM 1453 C C . ASP A 1 179 ? -1.027 19.662 -29.219 1.00 50.03 179 ASP A C 1
ATOM 1455 O O . ASP A 1 179 ? -1.364 18.481 -29.162 1.00 50.03 179 ASP A O 1
ATOM 1459 N N . GLU A 1 180 ? 0.169 20.028 -29.691 1.00 50.38 180 GLU A N 1
ATOM 1460 C CA . GLU A 1 180 ? 1.151 19.069 -30.217 1.00 50.38 180 GLU A CA 1
ATOM 1461 C C . GLU A 1 180 ? 1.744 18.210 -29.094 1.00 50.38 180 GLU A C 1
ATOM 1463 O O . GLU A 1 180 ? 1.870 16.998 -29.254 1.00 50.38 180 GLU A O 1
ATOM 1468 N N . ILE A 1 181 ? 2.025 18.789 -27.915 1.00 51.19 181 ILE A N 1
ATOM 1469 C CA . ILE A 1 181 ? 2.433 18.004 -26.730 1.00 51.19 181 ILE A CA 1
ATOM 1470 C C . ILE A 1 181 ? 1.340 17.019 -26.356 1.00 51.19 181 ILE A C 1
ATOM 1472 O O . ILE A 1 181 ? 1.632 15.854 -26.109 1.00 51.19 181 ILE A O 1
ATOM 1476 N N . ARG A 1 182 ? 0.083 17.467 -26.323 1.00 48.78 182 ARG A N 1
ATOM 1477 C CA . ARG A 1 182 ? -1.050 16.605 -25.987 1.00 48.78 182 ARG A CA 1
ATOM 1478 C C . ARG A 1 182 ? -1.201 15.463 -26.992 1.00 48.78 182 ARG A C 1
ATOM 1480 O O . ARG A 1 182 ? -1.437 14.326 -26.586 1.00 48.78 182 ARG A O 1
ATOM 1487 N N . GLU A 1 183 ? -1.041 15.739 -28.284 1.00 46.00 183 GLU A N 1
ATOM 1488 C CA . GLU A 1 183 ? -1.053 14.710 -29.323 1.00 46.00 183 GLU A CA 1
ATOM 1489 C C . GLU A 1 183 ? 0.123 13.731 -29.155 1.00 46.00 183 GLU A C 1
ATOM 1491 O O . GLU A 1 183 ? -0.048 12.518 -29.281 1.00 46.00 183 GLU A O 1
ATOM 1496 N N . LEU A 1 184 ? 1.310 14.224 -28.800 1.00 53.16 184 LEU A N 1
ATOM 1497 C CA . LEU A 1 184 ? 2.499 13.404 -28.566 1.00 53.16 184 LEU A CA 1
ATOM 1498 C C . LEU A 1 184 ? 2.377 12.531 -27.312 1.00 53.16 184 LEU A C 1
ATOM 1500 O O . LEU A 1 184 ? 2.677 11.341 -27.383 1.00 53.16 184 LEU A O 1
ATOM 1504 N N . THR A 1 185 ? 1.892 13.064 -26.188 1.00 53.28 185 THR A N 1
ATOM 1505 C CA . THR A 1 185 ? 1.703 12.283 -24.955 1.00 53.28 185 THR A CA 1
ATOM 1506 C C . THR A 1 185 ? 0.560 11.285 -25.086 1.00 53.28 185 THR A C 1
ATOM 1508 O O . THR A 1 185 ? 0.653 10.199 -24.526 1.00 53.28 185 THR A O 1
ATOM 1511 N N . SER A 1 186 ? -0.465 11.579 -25.899 1.00 48.84 186 SER A N 1
ATOM 1512 C CA . SER A 1 186 ? -1.527 10.610 -26.220 1.00 48.84 186 SER A CA 1
ATOM 1513 C C . SER A 1 186 ? -1.015 9.370 -26.964 1.00 48.84 186 SER A C 1
ATOM 1515 O O . SER A 1 186 ? -1.648 8.320 -26.922 1.00 48.84 186 SER A O 1
ATOM 1517 N N . LYS A 1 187 ? 0.154 9.476 -27.613 1.00 53.69 187 LYS A N 1
ATOM 1518 C CA . LYS A 1 187 ? 0.840 8.364 -28.286 1.00 53.69 187 LYS A CA 1
ATOM 1519 C C . LYS A 1 187 ? 1.771 7.588 -27.338 1.00 53.69 187 LYS A C 1
ATOM 1521 O O . LYS A 1 187 ? 2.319 6.569 -27.753 1.00 53.69 187 LYS A O 1
ATOM 1526 N N . ILE A 1 188 ? 1.969 8.049 -26.096 1.00 65.75 188 ILE A N 1
ATOM 1527 C CA . ILE A 1 188 ? 2.759 7.357 -25.068 1.00 65.75 188 ILE A CA 1
ATOM 1528 C C . ILE A 1 188 ? 1.826 6.434 -24.280 1.00 65.75 188 ILE A C 1
ATOM 1530 O O . ILE A 1 188 ? 1.174 6.841 -23.319 1.00 65.75 188 ILE A O 1
ATOM 1534 N N . ASP A 1 189 ? 1.791 5.168 -24.684 1.00 71.19 189 ASP A N 1
ATOM 1535 C CA . ASP A 1 189 ? 0.965 4.125 -24.065 1.00 71.19 189 ASP A CA 1
ATOM 1536 C C . ASP A 1 189 ? 1.765 3.227 -23.105 1.00 71.19 189 ASP A C 1
ATOM 1538 O O . ASP A 1 189 ? 1.431 2.065 -22.888 1.00 71.19 189 ASP A O 1
ATOM 1542 N N . THR A 1 190 ? 2.849 3.756 -22.534 1.00 77.00 190 THR A N 1
ATOM 1543 C CA . THR A 1 190 ? 3.627 3.043 -21.518 1.00 77.00 190 THR A CA 1
ATOM 1544 C C . THR A 1 190 ? 2.822 2.975 -20.221 1.00 77.00 190 THR A C 1
ATOM 1546 O O . THR A 1 190 ? 2.453 4.004 -19.659 1.00 77.00 190 THR A O 1
ATOM 1549 N N . ARG A 1 191 ? 2.536 1.748 -19.782 1.00 85.12 191 ARG A N 1
ATOM 1550 C CA . ARG A 1 191 ? 1.634 1.375 -18.683 1.00 85.12 191 ARG A CA 1
ATOM 1551 C C . ARG A 1 191 ? 2.379 0.884 -17.445 1.00 85.12 191 ARG A C 1
ATOM 1553 O O . ARG A 1 191 ? 1.883 1.054 -16.336 1.00 85.12 191 ARG A O 1
ATOM 1560 N N . LEU A 1 192 ? 3.560 0.290 -17.621 1.00 88.81 192 LEU A N 1
ATOM 1561 C CA . LEU A 1 192 ? 4.403 -0.181 -16.523 1.00 88.81 192 LEU A CA 1
ATOM 1562 C C . LEU A 1 192 ? 5.813 0.399 -16.631 1.00 88.81 192 LEU A C 1
ATOM 1564 O O . LEU A 1 192 ? 6.505 0.235 -17.637 1.00 88.81 192 LEU A O 1
ATOM 1568 N N . PHE A 1 193 ? 6.255 1.027 -15.550 1.00 88.50 193 PHE A N 1
ATOM 1569 C CA . PHE A 1 193 ? 7.615 1.517 -15.391 1.00 88.50 193 PHE A CA 1
ATOM 1570 C C . PHE A 1 193 ? 8.345 0.664 -14.362 1.00 88.50 193 PHE A C 1
ATOM 1572 O O . PHE A 1 193 ? 7.935 0.613 -13.206 1.00 88.50 193 PHE A O 1
ATOM 1579 N N . VAL A 1 194 ? 9.434 0.021 -14.770 1.00 88.25 194 VAL A N 1
ATOM 1580 C CA . VAL A 1 194 ? 10.329 -0.704 -13.870 1.00 88.25 194 VAL A CA 1
ATOM 1581 C C . VAL A 1 194 ? 11.597 0.107 -13.664 1.00 88.25 194 VAL A C 1
ATOM 1583 O O . VAL A 1 194 ? 12.295 0.413 -14.627 1.00 88.25 194 VAL A O 1
ATOM 1586 N N . VAL A 1 195 ? 11.899 0.455 -12.415 1.00 87.50 195 VAL A N 1
ATOM 1587 C CA . VAL A 1 195 ? 13.132 1.163 -12.053 1.00 87.50 195 VAL A CA 1
ATOM 1588 C C . VAL A 1 195 ? 13.942 0.317 -11.088 1.00 87.50 195 VAL A C 1
ATOM 1590 O O . VAL A 1 195 ? 13.632 0.236 -9.901 1.00 87.50 195 VAL A O 1
ATOM 1593 N N . ASP A 1 196 ? 14.992 -0.305 -11.597 1.00 85.25 196 ASP A N 1
ATOM 1594 C CA . ASP A 1 196 ? 15.948 -1.030 -10.771 1.00 85.25 196 ASP A CA 1
ATOM 1595 C C . ASP A 1 196 ? 16.863 -0.025 -10.065 1.00 85.25 196 ASP A C 1
ATOM 1597 O O . ASP A 1 196 ? 17.256 0.966 -10.679 1.00 85.25 196 ASP A O 1
ATOM 1601 N N . GLU A 1 197 ? 17.201 -0.243 -8.795 1.00 82.94 197 GLU A N 1
ATOM 1602 C CA . GLU A 1 197 ? 18.100 0.646 -8.039 1.00 82.94 197 GLU A CA 1
ATOM 1603 C C . GLU A 1 197 ? 17.613 2.117 -7.969 1.00 82.94 197 GLU A C 1
ATOM 1605 O O . GLU A 1 197 ? 18.398 3.067 -8.035 1.00 82.94 197 GLU A O 1
ATOM 1610 N N . LEU A 1 198 ? 16.301 2.334 -7.792 1.00 86.38 198 LEU A N 1
ATOM 1611 C CA . LEU A 1 198 ? 15.688 3.668 -7.661 1.00 86.38 198 LEU A CA 1
ATOM 1612 C C . LEU A 1 198 ? 16.385 4.593 -6.635 1.00 86.38 198 LEU A C 1
ATOM 1614 O O . LEU A 1 198 ? 16.494 5.789 -6.929 1.00 86.38 198 LEU A O 1
ATOM 1618 N N . PRO A 1 199 ? 16.863 4.116 -5.461 1.00 82.50 199 PRO A N 1
ATOM 1619 C CA . PRO A 1 199 ? 17.595 4.959 -4.513 1.00 82.50 199 PRO A CA 1
ATOM 1620 C C . PRO A 1 199 ? 18.836 5.638 -5.107 1.00 82.50 199 PRO A C 1
ATOM 1622 O O . PRO A 1 199 ? 19.209 6.712 -4.643 1.00 82.50 199 PRO A O 1
ATOM 1625 N N . ASN A 1 200 ? 19.448 5.065 -6.146 1.00 81.06 200 ASN A N 1
ATOM 1626 C CA . ASN A 1 200 ? 20.654 5.619 -6.764 1.00 81.06 200 ASN A CA 1
ATOM 1627 C C . ASN A 1 200 ? 20.358 6.816 -7.679 1.00 81.06 200 ASN A C 1
ATOM 1629 O O . ASN A 1 200 ? 21.280 7.537 -8.051 1.00 81.06 200 ASN A O 1
ATOM 1633 N N . CYS A 1 201 ? 19.093 7.064 -8.030 1.00 80.56 201 CYS A N 1
ATOM 1634 C CA . CYS A 1 201 ? 18.698 8.233 -8.810 1.00 80.56 201 CYS A CA 1
ATOM 1635 C C . CYS A 1 201 ? 18.770 9.527 -7.983 1.00 80.56 201 CYS A C 1
ATOM 1637 O O . CYS A 1 201 ? 18.293 9.603 -6.844 1.00 80.56 201 CYS A O 1
ATOM 1639 N N . VAL A 1 202 ? 19.238 10.608 -8.608 1.00 79.25 202 VAL A N 1
ATOM 1640 C CA . VAL A 1 202 ? 19.179 11.954 -8.013 1.00 79.25 202 VAL A CA 1
ATOM 1641 C C . VAL A 1 202 ? 17.725 12.386 -7.730 1.00 79.25 202 VAL A C 1
ATOM 1643 O O . VAL A 1 202 ? 16.810 11.969 -8.451 1.00 79.25 202 VAL A O 1
ATOM 1646 N N . PRO A 1 203 ? 17.464 13.236 -6.710 1.00 80.56 203 PRO A N 1
ATOM 1647 C CA . PRO A 1 203 ? 16.102 13.620 -6.316 1.00 80.56 203 PRO A CA 1
ATOM 1648 C C . PRO A 1 203 ? 15.225 14.151 -7.460 1.00 80.56 203 PRO A C 1
ATOM 1650 O O . PRO A 1 203 ? 14.045 13.810 -7.541 1.00 80.56 203 PRO A O 1
ATOM 1653 N N . ALA A 1 204 ? 15.800 14.939 -8.376 1.00 78.62 204 ALA A N 1
ATOM 1654 C CA . ALA A 1 204 ? 15.082 15.490 -9.526 1.00 78.62 204 ALA A CA 1
ATOM 1655 C C . ALA A 1 204 ? 14.574 14.395 -10.482 1.00 78.62 204 ALA A C 1
ATOM 1657 O O . ALA A 1 204 ? 13.429 14.447 -10.929 1.00 78.62 204 ALA A O 1
ATOM 1658 N N . VAL A 1 205 ? 15.394 13.374 -10.751 1.00 81.25 205 VAL A N 1
ATOM 1659 C CA . VAL A 1 205 ? 15.010 12.215 -11.571 1.00 81.25 205 VAL A CA 1
ATOM 1660 C C . VAL A 1 205 ? 13.960 11.380 -10.848 1.00 81.25 205 VAL A C 1
ATOM 1662 O O . VAL A 1 205 ? 12.947 11.037 -11.451 1.00 81.25 205 VAL A O 1
ATOM 1665 N N . ARG A 1 206 ? 14.135 11.123 -9.542 1.00 83.38 206 ARG A N 1
ATOM 1666 C CA . ARG A 1 206 ? 13.131 10.413 -8.730 1.00 83.38 206 ARG A CA 1
ATOM 1667 C C . ARG A 1 206 ? 11.766 11.095 -8.805 1.00 83.38 206 ARG A C 1
ATOM 1669 O O . ARG A 1 206 ? 10.773 10.423 -9.058 1.00 83.38 206 ARG A O 1
ATOM 1676 N N . ALA A 1 207 ? 11.708 12.417 -8.649 1.00 81.44 207 ALA A N 1
ATOM 1677 C CA . ALA A 1 207 ? 10.458 13.172 -8.735 1.00 81.44 207 ALA A CA 1
ATOM 1678 C C . ALA A 1 207 ? 9.739 12.978 -10.083 1.00 81.44 207 ALA A C 1
ATOM 1680 O O . ALA A 1 207 ? 8.529 12.748 -10.094 1.00 81.44 207 ALA A O 1
ATOM 1681 N N . GLN A 1 208 ? 10.481 13.004 -11.196 1.00 80.94 208 GLN A N 1
ATOM 1682 C CA . GLN A 1 208 ? 9.921 12.754 -12.527 1.00 80.94 208 GLN A CA 1
ATOM 1683 C C . GLN A 1 208 ? 9.469 11.301 -12.702 1.00 80.94 208 GLN A C 1
ATOM 1685 O O . GLN A 1 208 ? 8.376 11.069 -13.207 1.00 80.94 208 GLN A O 1
ATOM 1690 N N . LEU A 1 209 ? 10.242 10.323 -12.220 1.00 86.56 209 LEU A N 1
ATOM 1691 C CA . LEU A 1 209 ? 9.842 8.909 -12.222 1.00 86.56 209 LEU A CA 1
ATOM 1692 C C . LEU A 1 209 ? 8.509 8.689 -11.510 1.00 86.56 209 LEU A C 1
ATOM 1694 O O . LEU A 1 209 ? 7.650 7.982 -12.022 1.00 86.56 209 LEU A O 1
ATOM 1698 N N . PHE A 1 210 ? 8.281 9.354 -10.382 1.00 87.25 210 PHE A N 1
ATOM 1699 C CA . PHE A 1 210 ? 6.994 9.246 -9.709 1.00 87.25 210 PHE A CA 1
ATOM 1700 C C . PHE A 1 210 ? 5.834 9.882 -10.484 1.00 87.25 210 PHE A C 1
ATOM 1702 O O . PHE A 1 210 ? 4.721 9.373 -10.410 1.00 87.25 210 PHE A O 1
ATOM 1709 N N . ASN A 1 211 ? 6.060 10.971 -11.223 1.00 86.12 211 ASN A N 1
ATOM 1710 C CA . ASN A 1 211 ? 5.023 11.531 -12.099 1.00 86.12 211 ASN A CA 1
ATOM 1711 C C . ASN A 1 211 ? 4.632 10.513 -13.181 1.00 86.12 211 ASN A C 1
ATOM 1713 O O . ASN A 1 211 ? 3.449 10.293 -13.441 1.00 86.12 211 ASN A O 1
ATOM 1717 N N . LEU A 1 212 ? 5.628 9.814 -13.726 1.00 86.38 212 LEU A N 1
ATOM 1718 C CA . LEU A 1 212 ? 5.436 8.753 -14.710 1.00 86.38 212 LEU A CA 1
ATOM 1719 C C . LEU A 1 212 ? 4.651 7.579 -14.120 1.00 86.38 212 LEU A C 1
ATOM 1721 O O . LEU A 1 212 ? 3.682 7.127 -14.730 1.00 86.38 212 LEU A O 1
ATOM 1725 N N . PHE A 1 213 ? 4.996 7.154 -12.903 1.00 90.56 213 PHE A N 1
ATOM 1726 C CA . PHE A 1 213 ? 4.247 6.138 -12.159 1.00 90.56 213 PHE A CA 1
ATOM 1727 C C . PHE A 1 213 ? 2.789 6.560 -11.928 1.00 90.56 213 PHE A C 1
ATOM 1729 O O . PHE A 1 213 ? 1.872 5.768 -12.114 1.00 90.56 213 PHE A O 1
ATOM 1736 N N . ASP A 1 214 ? 2.564 7.833 -11.595 1.00 86.62 214 ASP A N 1
ATOM 1737 C CA . ASP A 1 214 ? 1.227 8.405 -11.411 1.00 86.62 214 ASP A CA 1
ATOM 1738 C C . ASP A 1 214 ? 0.477 8.600 -12.753 1.00 86.62 214 ASP A C 1
ATOM 1740 O O . ASP A 1 214 ? -0.730 8.855 -12.768 1.00 86.62 214 ASP A O 1
ATOM 1744 N N . GLY A 1 215 ? 1.150 8.398 -13.891 1.00 86.25 215 GLY A N 1
ATOM 1745 C CA . GLY A 1 215 ? 0.559 8.382 -15.229 1.00 86.25 215 GLY A CA 1
ATOM 1746 C C . GLY A 1 215 ? 0.517 9.736 -15.917 1.00 86.25 215 GLY A C 1
ATOM 1747 O O . GLY A 1 215 ? -0.378 9.977 -16.728 1.00 86.25 215 GLY A O 1
ATOM 1748 N N . PHE A 1 216 ? 1.466 10.623 -15.619 1.00 80.69 216 PHE A N 1
ATOM 1749 C CA . PHE A 1 216 ? 1.601 11.883 -16.337 1.00 80.69 216 PHE A CA 1
ATOM 1750 C C . PHE A 1 216 ? 3.057 12.318 -16.522 1.00 80.69 216 PHE A C 1
ATOM 1752 O O . PHE A 1 216 ? 3.962 11.916 -15.797 1.00 80.69 216 PHE A O 1
ATOM 1759 N N . ILE A 1 217 ? 3.273 13.187 -17.504 1.00 76.25 217 ILE A N 1
ATOM 1760 C CA . ILE A 1 217 ? 4.517 13.934 -17.687 1.00 76.25 217 ILE A CA 1
ATOM 1761 C C . ILE A 1 217 ? 4.232 15.395 -17.364 1.00 76.25 217 ILE A C 1
ATOM 1763 O O . ILE A 1 217 ? 3.195 15.930 -17.755 1.00 76.25 217 ILE A O 1
ATOM 1767 N N . GLU A 1 218 ? 5.147 16.049 -16.658 1.00 67.44 218 GLU A N 1
ATOM 1768 C CA . GLU A 1 218 ? 5.068 17.482 -16.398 1.00 67.44 218 GLU A CA 1
ATOM 1769 C C . GLU A 1 218 ? 6.000 18.238 -17.348 1.00 67.44 218 GLU A C 1
ATOM 1771 O O . GLU A 1 218 ? 7.208 18.011 -17.359 1.00 67.44 218 GLU A O 1
ATOM 1776 N N . ILE A 1 219 ? 5.437 19.137 -18.155 1.00 65.38 219 ILE A N 1
ATOM 1777 C CA . ILE A 1 219 ? 6.189 19.991 -19.081 1.00 65.38 219 ILE A CA 1
ATOM 1778 C C . ILE A 1 219 ? 5.757 21.431 -18.836 1.00 65.38 219 ILE A C 1
ATOM 1780 O O . ILE A 1 219 ? 4.572 21.750 -18.941 1.00 65.38 219 ILE A O 1
ATOM 1784 N N . ASN A 1 220 ? 6.714 22.300 -18.501 1.00 63.16 220 ASN A N 1
ATOM 1785 C CA . ASN A 1 220 ? 6.478 23.719 -18.200 1.00 63.16 220 ASN A CA 1
ATOM 1786 C C . ASN A 1 220 ? 5.379 23.939 -17.137 1.00 63.16 220 ASN A C 1
ATOM 1788 O O . ASN A 1 220 ? 4.527 24.812 -17.287 1.00 63.16 220 ASN A O 1
ATOM 1792 N N . GLY A 1 221 ? 5.360 23.108 -16.088 1.00 65.75 221 GLY A N 1
ATOM 1793 C CA . GLY A 1 221 ? 4.371 23.177 -15.004 1.00 65.75 221 GLY A CA 1
ATOM 1794 C C . GLY A 1 221 ? 2.976 22.647 -15.359 1.00 65.75 221 GLY A C 1
ATOM 1795 O O . GLY A 1 221 ? 2.066 22.719 -14.535 1.00 65.75 221 GLY A O 1
ATOM 1796 N N . LYS A 1 222 ? 2.776 22.115 -16.573 1.00 65.19 222 LYS A N 1
ATOM 1797 C CA . LYS A 1 222 ? 1.513 21.508 -17.007 1.00 65.19 222 LYS A CA 1
ATOM 1798 C C . LYS A 1 222 ? 1.643 19.989 -17.064 1.00 65.19 222 LYS A C 1
ATOM 1800 O O . LYS A 1 222 ? 2.577 19.461 -17.665 1.00 65.19 222 LYS A O 1
ATOM 1805 N N . ALA A 1 223 ? 0.684 19.299 -16.452 1.00 73.31 223 ALA A N 1
ATOM 1806 C CA . ALA A 1 223 ? 0.602 17.844 -16.458 1.00 73.31 223 ALA A CA 1
ATOM 1807 C C . ALA A 1 223 ? -0.108 17.333 -17.720 1.00 73.31 223 ALA A C 1
ATOM 1809 O O . ALA A 1 223 ? -1.183 17.818 -18.083 1.00 73.31 223 ALA A O 1
ATOM 1810 N N . TYR A 1 224 ? 0.479 16.323 -18.355 1.00 71.38 224 TYR A N 1
ATOM 1811 C CA . TYR A 1 224 ? -0.046 15.655 -19.539 1.00 71.38 224 TYR A CA 1
ATOM 1812 C C . TYR A 1 224 ? -0.180 14.152 -19.268 1.00 71.38 224 TYR A C 1
ATOM 1814 O O . TYR A 1 224 ? 0.825 13.514 -18.952 1.00 71.38 224 TYR A O 1
ATOM 1822 N N . PRO A 1 225 ? -1.389 13.573 -19.366 1.00 74.50 225 PRO A N 1
ATOM 1823 C CA . PRO A 1 225 ? -1.610 12.165 -19.050 1.00 74.50 225 PRO A CA 1
ATOM 1824 C C . PRO A 1 225 ? -0.952 11.231 -20.079 1.00 74.50 225 PRO A C 1
ATOM 1826 O O . PRO A 1 225 ? -0.893 11.555 -21.268 1.00 74.50 225 PRO A O 1
ATOM 1829 N N . ILE A 1 226 ? -0.506 10.063 -19.611 1.00 78.75 226 ILE A N 1
ATOM 1830 C CA . ILE A 1 226 ? 0.087 8.969 -20.400 1.00 78.75 226 ILE A CA 1
ATOM 1831 C C . ILE A 1 226 ? -0.516 7.608 -19.997 1.00 78.75 226 ILE A C 1
ATOM 1833 O O . ILE A 1 226 ? -1.287 7.521 -19.038 1.00 78.75 226 ILE A O 1
ATOM 1837 N N . GLY A 1 227 ? -0.185 6.542 -20.735 1.00 73.44 227 GLY A N 1
ATOM 1838 C CA . GLY A 1 227 ? -0.564 5.162 -20.387 1.00 73.44 227 GLY A CA 1
ATOM 1839 C C . GLY A 1 227 ? -2.045 4.835 -20.615 1.00 73.44 227 GLY A C 1
ATOM 1840 O O . GLY A 1 227 ? -2.570 3.867 -20.074 1.00 73.44 227 GLY A O 1
ATOM 1841 N N . SER A 1 228 ? -2.758 5.662 -21.386 1.00 77.12 228 SER A N 1
ATOM 1842 C CA . SER A 1 228 ? -4.180 5.458 -21.710 1.00 77.12 228 SER A CA 1
ATOM 1843 C C . SER A 1 228 ? -5.081 5.259 -20.480 1.00 77.12 228 SER A C 1
ATOM 1845 O O . SER A 1 228 ? -6.013 4.461 -20.498 1.00 77.12 228 SER A O 1
ATOM 1847 N N . GLY A 1 229 ? -4.798 5.983 -19.391 1.00 81.12 229 GLY A N 1
ATOM 1848 C CA . GLY A 1 229 ? -5.559 5.897 -18.140 1.00 81.12 229 GLY A CA 1
ATOM 1849 C C . GLY A 1 229 ? -5.041 4.853 -17.145 1.00 81.12 229 GLY A C 1
ATOM 1850 O O . GLY A 1 229 ? -5.498 4.842 -16.001 1.00 81.12 229 GLY A O 1
ATOM 1851 N N . TYR A 1 230 ? -4.047 4.047 -17.525 1.00 89.50 230 TYR A N 1
ATOM 1852 C CA . TYR A 1 230 ? -3.378 3.099 -16.644 1.00 89.50 230 TYR A CA 1
ATOM 1853 C C . TYR A 1 230 ? -1.858 3.300 -16.681 1.00 89.50 230 TYR A C 1
ATOM 1855 O O . TYR A 1 230 ? -1.209 3.145 -17.708 1.00 89.50 230 TYR A O 1
ATOM 1863 N N . SER A 1 231 ? -1.282 3.630 -15.530 1.00 90.19 231 SER A N 1
ATOM 1864 C CA . SER A 1 231 ? 0.166 3.687 -15.334 1.00 90.19 231 SER A CA 1
ATOM 1865 C C . SER A 1 231 ? 0.498 3.259 -13.915 1.00 90.19 231 SER A C 1
ATOM 1867 O O . SER A 1 231 ? -0.243 3.613 -12.989 1.00 90.19 231 SER A O 1
ATOM 1869 N N . VAL A 1 232 ? 1.576 2.497 -13.759 1.00 94.62 232 VAL A N 1
ATOM 1870 C CA . VAL A 1 232 ? 2.066 2.013 -12.470 1.00 94.62 232 VAL A CA 1
ATOM 1871 C C . VAL A 1 232 ? 3.588 1.853 -12.487 1.00 94.62 232 VAL A C 1
ATOM 1873 O O . VAL A 1 232 ? 4.188 1.536 -13.517 1.00 94.62 232 VAL A O 1
ATOM 1876 N N . GLY A 1 233 ? 4.220 2.091 -11.338 1.00 94.00 233 GLY A N 1
ATOM 1877 C CA . GLY A 1 233 ? 5.652 1.892 -11.134 1.00 94.00 233 GLY A CA 1
ATOM 1878 C C . GLY A 1 233 ? 5.975 0.684 -10.260 1.00 94.00 233 GLY A C 1
ATOM 1879 O O . GLY A 1 233 ? 5.436 0.556 -9.163 1.00 94.00 233 GLY A O 1
ATOM 1880 N N . ILE A 1 234 ? 6.916 -0.151 -10.692 1.00 94.56 234 ILE A N 1
ATOM 1881 C CA . ILE A 1 234 ? 7.619 -1.106 -9.831 1.00 94.56 234 ILE A CA 1
ATOM 1882 C C . ILE A 1 234 ? 9.058 -0.624 -9.714 1.00 94.56 234 ILE A C 1
ATOM 1884 O O . ILE A 1 234 ? 9.730 -0.398 -10.715 1.00 94.56 234 ILE A O 1
ATOM 1888 N N . ALA A 1 235 ? 9.554 -0.460 -8.498 1.00 92.19 235 ALA A N 1
ATOM 1889 C CA . ALA A 1 235 ? 10.936 -0.075 -8.282 1.00 92.19 235 ALA A CA 1
ATOM 1890 C C . ALA A 1 235 ? 11.633 -1.026 -7.318 1.00 92.19 235 ALA A C 1
ATOM 1892 O O . ALA A 1 235 ? 11.000 -1.604 -6.437 1.00 92.19 235 ALA A O 1
ATOM 1893 N N . THR A 1 236 ? 12.941 -1.173 -7.485 1.00 90.19 236 THR A N 1
ATOM 1894 C CA . THR A 1 236 ? 13.787 -1.955 -6.586 1.00 90.19 236 THR A CA 1
ATOM 1895 C C . THR A 1 236 ? 14.832 -1.056 -5.933 1.00 90.19 236 THR A C 1
ATOM 1897 O O . THR A 1 236 ? 15.151 0.029 -6.432 1.00 90.19 236 THR A O 1
ATOM 1900 N N . GLY A 1 237 ? 15.398 -1.505 -4.820 1.00 85.06 237 GLY A N 1
ATOM 1901 C CA . GLY A 1 237 ? 16.617 -0.904 -4.299 1.00 85.06 237 GLY A CA 1
ATOM 1902 C C . GLY A 1 237 ? 17.080 -1.514 -2.990 1.00 85.06 237 GLY A C 1
ATOM 1903 O O . GLY A 1 237 ? 16.320 -2.182 -2.292 1.00 85.06 237 GLY A O 1
ATOM 1904 N N . ASN A 1 238 ? 18.332 -1.246 -2.644 1.00 77.19 238 ASN A N 1
ATOM 1905 C CA . ASN A 1 238 ? 18.906 -1.658 -1.369 1.00 77.19 238 ASN A CA 1
ATOM 1906 C C . ASN A 1 238 ? 18.849 -0.448 -0.418 1.00 77.19 238 ASN A C 1
ATOM 1908 O O . ASN A 1 238 ? 19.401 0.606 -0.729 1.00 77.19 238 ASN A O 1
ATOM 1912 N N . ILE A 1 239 ? 18.128 -0.558 0.704 1.00 65.25 239 ILE A N 1
ATOM 1913 C CA . ILE A 1 239 ? 17.922 0.552 1.662 1.00 65.25 239 ILE A CA 1
ATOM 1914 C C . ILE A 1 239 ? 18.675 0.321 2.990 1.00 65.25 239 ILE A C 1
ATOM 1916 O O . ILE A 1 239 ? 18.835 1.261 3.768 1.00 65.25 239 ILE A O 1
ATOM 1920 N N . GLY A 1 240 ? 19.204 -0.879 3.260 1.00 52.50 240 GLY A N 1
ATOM 1921 C CA . GLY A 1 240 ? 19.761 -1.240 4.571 1.00 52.50 240 GLY A CA 1
ATOM 1922 C C . GLY A 1 240 ? 21.250 -0.944 4.788 1.00 52.50 240 GLY A C 1
ATOM 1923 O O . GLY A 1 240 ? 21.734 -1.024 5.922 1.00 52.50 240 GLY A O 1
ATOM 1924 N N . GLN A 1 241 ? 22.003 -0.514 3.770 1.00 44.28 241 GLN A N 1
ATOM 1925 C CA . GLN A 1 241 ? 23.406 -0.150 3.983 1.00 44.28 241 GLN A CA 1
ATOM 1926 C C . GLN A 1 241 ? 23.543 1.235 4.630 1.00 44.28 241 GLN A C 1
ATOM 1928 O O . GLN A 1 241 ? 23.327 2.262 3.988 1.00 44.28 241 GLN A O 1
ATOM 1933 N N . LYS A 1 242 ? 24.064 1.262 5.867 1.00 41.75 242 LYS A N 1
ATOM 1934 C CA . LYS A 1 242 ? 24.600 2.459 6.559 1.00 41.75 242 LYS A CA 1
ATOM 1935 C C . LYS A 1 242 ? 25.697 3.216 5.774 1.00 41.75 242 LYS A C 1
ATOM 1937 O O . LYS A 1 242 ? 26.203 4.214 6.275 1.00 41.75 242 LYS A O 1
ATOM 1942 N N . PHE A 1 243 ? 26.070 2.750 4.578 1.00 33.00 243 PHE A N 1
ATOM 1943 C CA . PHE A 1 243 ? 27.161 3.267 3.747 1.00 33.00 243 PHE A CA 1
ATOM 1944 C C . PHE A 1 243 ? 26.757 3.654 2.316 1.00 33.00 243 PHE A C 1
ATOM 1946 O O . PHE A 1 243 ? 27.632 3.911 1.497 1.00 33.00 243 PHE A O 1
ATOM 1953 N N . THR A 1 244 ? 25.463 3.753 2.001 1.00 38.38 244 THR A N 1
ATOM 1954 C CA . THR A 1 244 ? 25.033 4.448 0.777 1.00 38.38 244 THR A CA 1
ATOM 1955 C C . THR A 1 244 ? 24.413 5.784 1.171 1.00 38.38 244 THR A C 1
ATOM 1957 O O . THR A 1 244 ? 23.482 5.837 1.972 1.00 38.38 244 THR A O 1
ATOM 1960 N N . GLU A 1 245 ? 24.956 6.879 0.636 1.00 37.41 245 GLU A N 1
ATOM 1961 C CA . GLU A 1 245 ? 24.539 8.269 0.895 1.00 37.41 245 GLU A CA 1
ATOM 1962 C C . GLU A 1 245 ? 23.051 8.540 0.552 1.00 37.41 245 GLU A C 1
ATOM 1964 O O . GLU A 1 245 ? 22.545 9.625 0.818 1.00 37.41 245 GLU A O 1
ATOM 1969 N N . SER A 1 246 ? 22.322 7.559 -0.001 1.00 41.81 246 SER A N 1
ATOM 1970 C CA . SER A 1 246 ? 20.983 7.706 -0.583 1.00 41.81 246 SER A CA 1
ATOM 1971 C C . SER A 1 246 ? 19.814 7.140 0.240 1.00 41.81 246 SER A C 1
ATOM 1973 O O . SER A 1 246 ? 18.664 7.491 -0.038 1.00 41.81 246 SER A O 1
ATOM 1975 N N . SER A 1 247 ? 20.048 6.306 1.263 1.00 41.25 247 SER A N 1
ATOM 1976 C CA . SER A 1 247 ? 18.961 5.679 2.048 1.00 41.25 247 SER A CA 1
ATOM 1977 C C . SER A 1 247 ? 18.252 6.661 2.992 1.00 41.25 247 SER A C 1
ATOM 1979 O O . SER A 1 247 ? 17.032 6.584 3.175 1.00 41.25 247 SER A O 1
ATOM 1981 N N . ASN A 1 248 ? 18.989 7.644 3.521 1.00 41.22 248 ASN A N 1
ATOM 1982 C CA . ASN A 1 248 ? 18.447 8.718 4.361 1.00 41.22 248 ASN A CA 1
ATOM 1983 C C . ASN A 1 248 ? 17.604 9.737 3.566 1.00 41.22 248 ASN A C 1
ATOM 1985 O O . ASN A 1 248 ? 16.807 10.462 4.159 1.00 41.22 248 ASN A O 1
ATOM 1989 N N . ASP A 1 249 ? 17.726 9.745 2.234 1.00 49.00 249 ASP A N 1
ATOM 1990 C CA . ASP A 1 249 ? 17.164 10.768 1.342 1.00 49.00 249 ASP A CA 1
ATOM 1991 C C . ASP A 1 249 ? 15.917 10.308 0.565 1.00 49.00 249 ASP A C 1
ATOM 1993 O O . ASP A 1 249 ? 15.363 11.042 -0.263 1.00 49.00 249 ASP A O 1
ATOM 1997 N N . ILE A 1 250 ? 15.420 9.092 0.809 1.00 57.31 250 ILE A N 1
ATOM 1998 C CA . ILE A 1 250 ? 14.060 8.712 0.403 1.00 57.31 250 ILE A CA 1
ATOM 1999 C C . ILE A 1 250 ? 13.117 9.221 1.495 1.00 57.31 250 ILE A C 1
ATOM 2001 O O . ILE A 1 250 ? 12.670 8.474 2.367 1.00 57.31 250 ILE A O 1
ATOM 2005 N N . GLY A 1 251 ? 12.872 10.535 1.483 1.00 56.72 251 GLY A N 1
ATOM 2006 C CA . GLY A 1 251 ? 12.001 11.199 2.450 1.00 56.72 251 GLY A CA 1
ATOM 2007 C C . GLY A 1 251 ? 10.617 10.546 2.541 1.00 56.72 251 GLY A C 1
ATOM 2008 O O . GLY A 1 251 ? 10.159 9.884 1.608 1.00 56.72 251 GLY A O 1
ATOM 2009 N N . ARG A 1 252 ? 9.918 10.762 3.663 1.00 56.38 252 ARG A N 1
ATOM 2010 C CA . ARG A 1 252 ? 8.572 10.216 3.946 1.00 56.38 252 ARG A CA 1
ATOM 2011 C C . ARG A 1 252 ? 7.589 10.398 2.778 1.00 56.38 252 ARG A C 1
ATOM 2013 O O . ARG A 1 252 ? 6.861 9.476 2.433 1.00 56.38 252 ARG A O 1
ATOM 2020 N N . ALA A 1 253 ? 7.661 11.544 2.097 1.00 53.00 253 ALA A N 1
ATOM 2021 C CA . ALA A 1 253 ? 6.842 11.851 0.925 1.00 53.00 253 ALA A CA 1
ATOM 2022 C C . ALA A 1 253 ? 7.102 10.932 -0.287 1.00 53.00 253 ALA A C 1
ATOM 2024 O O . ALA A 1 253 ? 6.188 10.687 -1.068 1.00 53.00 253 ALA A O 1
ATOM 2025 N N . LEU A 1 254 ? 8.324 10.415 -0.458 1.00 62.72 254 LEU A N 1
ATOM 2026 C CA . LEU A 1 254 ? 8.674 9.489 -1.542 1.00 62.72 254 LEU A CA 1
ATOM 2027 C C . LEU A 1 254 ? 8.243 8.054 -1.207 1.00 62.72 254 LEU A C 1
ATOM 2029 O O . LEU A 1 254 ? 7.775 7.339 -2.090 1.00 62.72 254 LEU A O 1
ATOM 2033 N N . LYS A 1 255 ? 8.305 7.664 0.073 1.00 67.56 255 LYS A N 1
ATOM 2034 C CA . LYS A 1 255 ? 7.776 6.377 0.560 1.00 67.56 255 LYS A CA 1
ATOM 2035 C C . LYS A 1 255 ? 6.251 6.306 0.405 1.00 67.56 255 LYS A C 1
ATOM 2037 O O . LYS A 1 255 ? 5.737 5.313 -0.099 1.00 67.56 255 LYS A O 1
ATOM 2042 N N . ASP A 1 256 ? 5.545 7.405 0.678 1.00 67.75 256 ASP A N 1
ATOM 2043 C CA . ASP A 1 256 ? 4.091 7.508 0.469 1.00 67.75 256 ASP A CA 1
ATOM 2044 C C . ASP A 1 256 ? 3.666 7.404 -1.013 1.00 67.75 256 ASP A C 1
ATOM 2046 O O . ASP A 1 256 ? 2.530 7.016 -1.305 1.00 67.75 256 ASP A O 1
ATOM 2050 N N . ARG A 1 257 ? 4.553 7.735 -1.969 1.00 80.62 257 ARG A N 1
ATOM 2051 C CA . ARG A 1 257 ? 4.289 7.603 -3.419 1.00 80.62 257 ARG A CA 1
ATOM 2052 C C . ARG A 1 257 ? 4.539 6.199 -3.959 1.00 80.62 257 ARG A C 1
ATOM 2054 O O . ARG A 1 257 ? 3.954 5.846 -4.981 1.00 80.62 257 ARG A O 1
ATOM 2061 N N . MET A 1 258 ? 5.362 5.397 -3.284 1.00 88.12 258 MET A N 1
ATOM 2062 C CA . MET A 1 258 ? 5.565 3.992 -3.636 1.00 88.12 258 MET A CA 1
ATOM 2063 C C . MET A 1 258 ? 4.435 3.081 -3.159 1.00 88.12 258 MET A C 1
ATOM 2065 O O . MET A 1 258 ? 4.530 1.910 -3.455 1.00 88.12 258 MET A O 1
ATOM 2069 N N . HIS A 1 259 ? 3.394 3.605 -2.491 1.00 93.56 259 HIS A N 1
ATOM 2070 C CA . HIS A 1 259 ? 2.166 2.954 -1.991 1.00 93.56 259 HIS A CA 1
ATOM 2071 C C . HIS A 1 259 ? 2.343 1.667 -1.162 1.00 93.56 259 HIS A C 1
ATOM 2073 O O . HIS A 1 259 ? 1.827 1.611 -0.050 1.00 93.56 259 HIS A O 1
ATOM 2079 N N . VAL A 1 260 ? 3.034 0.654 -1.681 1.00 94.38 260 VAL A N 1
ATOM 2080 C CA . VAL A 1 260 ? 3.357 -0.621 -1.040 1.00 94.38 260 VAL A CA 1
ATOM 2081 C C . VAL A 1 260 ? 4.872 -0.816 -1.044 1.00 94.38 260 VAL A C 1
ATOM 2083 O O . VAL A 1 260 ? 5.535 -0.632 -2.063 1.00 94.38 260 VAL A O 1
ATOM 2086 N N . THR A 1 261 ? 5.443 -1.204 0.096 1.00 91.62 261 THR A N 1
ATOM 2087 C CA . THR A 1 261 ? 6.862 -1.572 0.189 1.00 91.62 261 THR A CA 1
ATOM 2088 C C . THR A 1 261 ? 7.004 -2.955 0.803 1.00 91.62 261 THR A C 1
ATOM 2090 O O . THR A 1 261 ? 6.483 -3.213 1.889 1.00 91.62 261 THR A O 1
ATOM 2093 N N . ILE A 1 262 ? 7.729 -3.833 0.113 1.00 92.00 262 ILE A N 1
ATOM 2094 C CA . ILE A 1 262 ? 7.981 -5.203 0.558 1.00 92.00 262 ILE A CA 1
ATOM 2095 C C . ILE A 1 262 ? 9.477 -5.390 0.765 1.00 92.00 262 ILE A C 1
ATOM 2097 O O . ILE A 1 262 ? 10.272 -5.160 -0.148 1.00 92.00 262 ILE A O 1
ATOM 2101 N N . ASP A 1 263 ? 9.845 -5.815 1.970 1.00 90.31 263 ASP A N 1
ATOM 2102 C CA . ASP A 1 263 ? 11.203 -6.232 2.292 1.00 90.31 263 ASP A CA 1
ATOM 2103 C C . ASP A 1 263 ? 11.405 -7.700 1.914 1.00 90.31 263 ASP A C 1
ATOM 2105 O O . ASP A 1 263 ? 10.934 -8.624 2.574 1.00 90.31 263 ASP A O 1
ATOM 2109 N N . THR A 1 264 ? 12.082 -7.911 0.795 1.00 89.81 264 THR A N 1
ATOM 2110 C CA . THR A 1 264 ? 12.330 -9.238 0.231 1.00 89.81 264 THR A CA 1
ATOM 2111 C C . THR A 1 264 ? 13.322 -10.066 1.046 1.00 89.81 264 THR A C 1
ATOM 2113 O O . THR A 1 264 ? 13.310 -11.288 0.914 1.00 89.81 264 THR A O 1
ATOM 2116 N N . ASP A 1 265 ? 14.133 -9.450 1.913 1.00 86.44 265 ASP A N 1
ATOM 2117 C CA . ASP A 1 265 ? 15.014 -10.195 2.821 1.00 86.44 265 ASP A CA 1
ATOM 2118 C C . ASP A 1 265 ? 14.218 -10.827 3.966 1.00 86.44 265 ASP A C 1
ATOM 2120 O O . ASP A 1 265 ? 14.556 -11.918 4.437 1.00 86.44 265 ASP A O 1
ATOM 2124 N N . TYR A 1 266 ? 13.129 -10.168 4.374 1.00 88.31 266 TYR A N 1
ATOM 2125 C CA . TYR A 1 266 ? 12.191 -10.697 5.358 1.00 88.31 266 TYR A CA 1
ATOM 2126 C C . TYR A 1 266 ? 11.469 -11.943 4.831 1.00 88.31 266 TYR A C 1
ATOM 2128 O O . TYR A 1 266 ? 11.321 -12.938 5.537 1.00 88.31 266 TYR A O 1
ATOM 2136 N N . PHE A 1 267 ? 11.090 -11.922 3.551 1.00 90.31 267 PHE A N 1
ATOM 2137 C CA . PHE A 1 267 ? 10.411 -13.024 2.867 1.00 90.31 267 PHE A CA 1
ATOM 2138 C C . PHE A 1 267 ? 11.357 -13.781 1.931 1.00 90.31 267 PHE A C 1
ATOM 2140 O O . PHE A 1 267 ? 11.044 -13.996 0.760 1.00 90.31 267 PHE A O 1
ATOM 2147 N N . LYS A 1 268 ? 12.537 -14.166 2.425 1.00 86.88 268 LYS A N 1
ATOM 2148 C CA . LYS A 1 268 ? 13.548 -14.862 1.615 1.00 86.88 268 LYS A CA 1
ATOM 2149 C C . LYS A 1 268 ? 13.056 -16.227 1.100 1.00 86.88 268 LYS A C 1
ATOM 2151 O O . LYS A 1 268 ? 12.272 -16.877 1.795 1.00 86.88 268 LYS A O 1
ATOM 2156 N N . PRO A 1 269 ? 13.552 -16.704 -0.056 1.00 87.31 269 PRO A N 1
ATOM 2157 C CA . PRO A 1 269 ? 13.229 -18.033 -0.570 1.00 87.31 269 PRO A CA 1
ATOM 2158 C C . PRO A 1 269 ? 13.559 -19.151 0.425 1.00 87.31 269 PRO A C 1
ATOM 2160 O O . PRO A 1 269 ? 14.530 -19.068 1.186 1.00 87.31 269 PRO A O 1
ATOM 2163 N N . THR A 1 270 ? 12.781 -20.232 0.392 1.00 88.75 270 THR A N 1
ATOM 2164 C CA . THR A 1 270 ? 13.067 -21.423 1.201 1.00 88.75 270 THR A CA 1
ATOM 2165 C C . THR A 1 270 ? 14.325 -22.141 0.697 1.00 88.75 270 THR A C 1
ATOM 2167 O O . THR A 1 270 ? 14.811 -21.910 -0.416 1.00 88.75 270 THR A O 1
ATOM 2170 N N . SER A 1 271 ? 14.860 -23.077 1.487 1.00 88.25 271 SER A N 1
ATOM 2171 C CA . SER A 1 271 ? 15.980 -23.920 1.042 1.00 88.25 271 SER A CA 1
ATOM 2172 C C . SER A 1 271 ? 15.641 -24.731 -0.214 1.00 88.25 271 SER A C 1
ATOM 2174 O O . SER A 1 271 ? 16.516 -24.959 -1.046 1.00 88.25 271 SER A O 1
ATOM 2176 N N . TRP A 1 272 ? 14.378 -25.140 -0.378 1.00 87.19 272 TRP A N 1
ATOM 2177 C CA . TRP A 1 272 ? 13.930 -25.871 -1.564 1.00 87.19 272 TRP A CA 1
ATOM 2178 C C . TRP A 1 272 ? 13.798 -24.967 -2.789 1.00 87.19 272 TRP A C 1
ATOM 2180 O O . TRP A 1 272 ? 14.223 -25.358 -3.874 1.00 87.19 272 TRP A O 1
ATOM 2190 N N . ASP A 1 273 ? 13.294 -23.741 -2.621 1.00 85.88 273 ASP A N 1
ATOM 2191 C CA . ASP A 1 273 ? 13.302 -22.745 -3.700 1.00 85.88 273 ASP A CA 1
ATOM 2192 C C . ASP A 1 273 ? 14.732 -22.444 -4.139 1.00 85.88 273 ASP A C 1
ATOM 2194 O O . ASP A 1 273 ? 15.036 -22.451 -5.325 1.00 85.88 273 ASP A O 1
ATOM 2198 N N . THR A 1 274 ? 15.642 -22.279 -3.176 1.00 85.75 274 THR A N 1
ATOM 2199 C CA . THR A 1 274 ? 17.069 -22.069 -3.448 1.00 85.75 274 THR A CA 1
ATOM 2200 C C . THR A 1 274 ? 17.658 -23.238 -4.239 1.00 85.75 274 THR A C 1
ATOM 2202 O O . THR A 1 274 ? 18.356 -23.020 -5.225 1.00 85.75 274 THR A O 1
ATOM 2205 N N . PHE A 1 275 ? 17.349 -24.482 -3.855 1.00 84.75 275 PHE A N 1
ATOM 2206 C CA . PHE A 1 275 ? 17.755 -25.667 -4.611 1.00 84.75 275 PHE A CA 1
ATOM 2207 C C . PHE A 1 275 ? 17.223 -25.629 -6.049 1.00 84.75 275 PHE A C 1
ATOM 2209 O O . PHE A 1 275 ? 17.999 -25.837 -6.980 1.00 84.75 275 PHE A O 1
ATOM 2216 N N . LYS A 1 276 ? 15.935 -25.313 -6.246 1.00 82.50 276 LYS A N 1
ATOM 2217 C CA . LYS A 1 276 ? 15.345 -25.201 -7.585 1.00 82.50 276 LYS A CA 1
ATOM 2218 C C . LYS A 1 276 ? 16.027 -24.112 -8.414 1.00 82.50 276 LYS A C 1
ATOM 2220 O O . LYS A 1 276 ? 16.482 -24.420 -9.513 1.00 82.50 276 LYS A O 1
ATOM 2225 N N . ILE A 1 277 ? 16.193 -22.904 -7.873 1.00 79.38 277 ILE A N 1
ATOM 2226 C CA . ILE A 1 277 ? 16.892 -21.790 -8.532 1.00 79.38 277 ILE A CA 1
ATOM 2227 C C . ILE A 1 277 ? 18.282 -22.246 -8.989 1.00 79.38 277 ILE A C 1
ATOM 2229 O O . ILE A 1 277 ? 18.603 -22.155 -10.173 1.00 79.38 277 ILE A O 1
ATOM 2233 N N . LEU A 1 278 ? 19.076 -22.819 -8.077 1.00 80.31 278 LEU A N 1
ATOM 2234 C CA . LEU A 1 278 ? 20.439 -23.278 -8.362 1.00 80.31 278 LEU A CA 1
ATOM 2235 C C . LEU A 1 278 ? 20.495 -24.469 -9.331 1.00 80.31 278 LEU A C 1
ATOM 2237 O O . LEU A 1 278 ? 21.493 -24.633 -10.028 1.00 80.31 278 LEU A O 1
ATOM 2241 N N . SER A 1 279 ? 19.445 -25.292 -9.387 1.00 77.75 279 SER A N 1
ATOM 2242 C CA . SER A 1 279 ? 19.342 -26.438 -10.302 1.00 77.75 279 SER A CA 1
ATOM 2243 C C . SER A 1 279 ? 18.938 -26.061 -11.734 1.00 77.75 279 SER A C 1
ATOM 2245 O O . SER A 1 279 ? 18.996 -26.906 -12.627 1.00 77.75 279 SER A O 1
ATOM 2247 N N . THR A 1 280 ? 18.520 -24.811 -11.958 1.00 73.56 280 THR A N 1
ATOM 2248 C CA . THR A 1 280 ? 18.121 -24.301 -13.278 1.00 73.56 280 THR A CA 1
ATOM 2249 C C . THR A 1 280 ? 19.278 -23.562 -13.967 1.00 73.56 280 THR A C 1
ATOM 2251 O O . THR A 1 280 ? 20.440 -23.943 -13.838 1.00 73.56 280 THR A O 1
ATOM 2254 N N . ASN A 1 281 ? 18.986 -22.534 -14.769 1.00 65.50 281 ASN A N 1
ATOM 2255 C CA . ASN A 1 281 ? 20.003 -21.760 -15.472 1.00 65.50 281 ASN A CA 1
ATOM 2256 C C . ASN A 1 281 ? 20.906 -21.035 -14.462 1.00 65.50 281 ASN A C 1
ATOM 2258 O O . ASN A 1 281 ? 20.468 -20.113 -13.783 1.00 65.50 281 ASN A O 1
ATOM 2262 N N . THR A 1 282 ? 22.183 -21.412 -14.412 1.00 64.50 282 THR A N 1
ATOM 2263 C CA . THR A 1 282 ? 23.174 -20.842 -13.488 1.00 64.50 282 THR A CA 1
ATOM 2264 C C . THR A 1 282 ? 23.691 -19.466 -13.914 1.00 64.50 282 THR A C 1
ATOM 2266 O O . THR A 1 282 ? 24.618 -18.947 -13.293 1.00 64.50 282 THR A O 1
ATOM 2269 N N . ASN A 1 283 ? 23.165 -18.874 -14.995 1.00 69.25 283 ASN A N 1
ATOM 2270 C CA . ASN A 1 283 ? 23.507 -17.508 -15.372 1.00 69.25 283 ASN A CA 1
ATOM 2271 C C . ASN A 1 283 ? 22.961 -16.535 -14.310 1.00 69.25 283 ASN A C 1
ATOM 2273 O O . ASN A 1 283 ? 21.745 -16.414 -14.182 1.00 69.25 283 ASN A O 1
ATOM 2277 N N . PRO A 1 284 ? 23.824 -15.797 -13.587 1.00 63.53 284 PRO A N 1
ATOM 2278 C CA . PRO A 1 284 ? 23.379 -14.890 -12.530 1.00 63.53 284 PRO A CA 1
ATOM 2279 C C . PRO A 1 284 ? 22.671 -13.635 -13.064 1.00 63.53 284 PRO A C 1
ATOM 2281 O O . PRO A 1 284 ? 22.192 -12.821 -12.280 1.00 63.53 284 PRO A O 1
ATOM 2284 N N . ARG A 1 285 ? 22.651 -13.423 -14.387 1.00 70.25 285 ARG A N 1
ATOM 2285 C CA . ARG A 1 285 ? 22.027 -12.257 -15.016 1.00 70.25 285 ARG A CA 1
ATOM 2286 C C . ARG A 1 285 ? 20.576 -12.546 -15.378 1.00 70.25 285 ARG A C 1
ATOM 2288 O O . ARG A 1 285 ? 20.285 -13.557 -16.014 1.00 70.25 285 ARG A O 1
ATOM 2295 N N . VAL A 1 286 ? 19.703 -11.587 -15.072 1.00 63.09 286 VAL A N 1
ATOM 2296 C CA . VAL A 1 286 ? 18.337 -11.554 -15.603 1.00 63.09 286 VAL A CA 1
ATOM 2297 C C . VAL A 1 286 ? 18.413 -11.404 -17.121 1.00 63.09 286 VAL A C 1
ATOM 2299 O O . VAL A 1 286 ? 18.995 -10.451 -17.643 1.00 63.09 286 VAL A O 1
ATOM 2302 N N . ASP A 1 287 ? 17.851 -12.375 -17.835 1.00 64.69 287 ASP A N 1
ATOM 2303 C CA . ASP A 1 287 ? 17.806 -12.366 -19.292 1.00 64.69 287 ASP A CA 1
ATOM 2304 C C . ASP A 1 287 ? 16.587 -11.565 -19.766 1.00 64.69 287 ASP A C 1
ATOM 2306 O O . ASP A 1 287 ? 15.459 -12.065 -19.771 1.00 64.69 287 ASP A O 1
ATOM 2310 N N . PHE A 1 288 ? 16.823 -10.314 -20.161 1.00 63.16 288 PHE A N 1
ATOM 2311 C CA . PHE A 1 288 ? 15.810 -9.423 -20.735 1.00 63.16 288 PHE A CA 1
ATOM 2312 C C . PHE A 1 288 ? 15.491 -9.724 -22.210 1.00 63.16 288 PHE A C 1
ATOM 2314 O O . PHE A 1 288 ? 14.639 -9.059 -22.788 1.00 63.16 288 PHE A O 1
ATOM 2321 N N . THR A 1 289 ? 16.163 -10.701 -22.833 1.00 56.72 289 THR A N 1
ATOM 2322 C CA . THR A 1 289 ? 15.942 -11.072 -24.244 1.00 56.72 289 THR A CA 1
ATOM 2323 C C . THR A 1 289 ? 14.947 -12.221 -24.414 1.00 56.72 289 THR A C 1
ATOM 2325 O O . THR A 1 289 ? 14.364 -12.382 -25.486 1.00 56.72 289 THR A O 1
ATOM 2328 N N . LYS A 1 290 ? 14.725 -13.019 -23.361 1.00 54.53 290 LYS A N 1
ATOM 2329 C CA . LYS A 1 290 ? 13.755 -14.121 -23.359 1.00 54.53 290 LYS A CA 1
ATOM 2330 C C . LYS A 1 290 ? 12.389 -13.650 -22.875 1.00 54.53 290 LYS A C 1
ATOM 2332 O O . LYS A 1 290 ? 12.258 -13.221 -21.728 1.00 54.53 290 LYS A O 1
ATOM 2337 N N . ASN A 1 291 ? 11.393 -13.805 -23.744 1.00 55.59 291 ASN A N 1
ATOM 2338 C CA . ASN A 1 291 ? 9.996 -13.458 -23.491 1.00 55.59 291 ASN A CA 1
ATOM 2339 C C . ASN A 1 291 ? 9.201 -14.692 -23.051 1.00 55.59 291 ASN A C 1
ATOM 2341 O O . ASN A 1 291 ? 9.248 -15.726 -23.720 1.00 55.59 291 ASN A O 1
ATOM 2345 N N . SER A 1 292 ? 8.414 -14.553 -21.985 1.00 50.59 292 SER A N 1
ATOM 2346 C CA . SER A 1 292 ? 7.550 -15.625 -21.455 1.00 50.59 292 SER A CA 1
ATOM 2347 C C . SER A 1 292 ? 6.049 -15.377 -21.737 1.00 50.59 292 SER A C 1
ATOM 2349 O O . SER A 1 292 ? 5.190 -16.231 -21.475 1.00 50.59 292 SER A O 1
ATOM 2351 N N . GLY A 1 293 ? 5.700 -14.201 -22.280 1.00 46.97 293 GLY A N 1
ATOM 2352 C CA . GLY A 1 293 ? 4.326 -13.690 -22.371 1.00 46.97 293 GLY A CA 1
ATOM 2353 C C . GLY A 1 293 ? 3.774 -13.549 -23.794 1.00 46.97 293 GLY A C 1
ATOM 2354 O O . GLY A 1 293 ? 4.327 -12.828 -24.617 1.00 46.97 293 GLY A O 1
ATOM 2355 N N . GLY A 1 294 ? 2.639 -14.209 -24.054 1.00 46.72 294 GLY A N 1
ATOM 2356 C CA . GLY A 1 294 ? 1.717 -13.886 -25.151 1.00 46.72 294 GLY A CA 1
ATOM 2357 C C . GLY A 1 294 ? 0.654 -12.888 -24.675 1.00 46.72 294 GLY A C 1
ATOM 2358 O O . GLY A 1 294 ? 0.420 -12.787 -23.472 1.00 46.72 294 GLY A O 1
ATOM 2359 N N . ALA A 1 295 ? 0.016 -12.186 -25.613 1.00 48.38 295 ALA A N 1
ATOM 2360 C CA . ALA A 1 295 ? -0.864 -11.016 -25.457 1.00 48.38 295 ALA A CA 1
ATOM 2361 C C . ALA A 1 295 ? -2.135 -11.156 -24.565 1.00 48.38 295 ALA A C 1
ATOM 2363 O O . ALA A 1 295 ? -3.093 -10.424 -24.759 1.00 48.38 295 ALA A O 1
ATOM 2364 N N . SER A 1 296 ? -2.193 -12.077 -23.594 1.00 59.22 296 SER A N 1
ATOM 2365 C CA . SER A 1 296 ? -3.409 -12.409 -22.833 1.00 59.22 296 SER A CA 1
ATOM 2366 C C . SER A 1 296 ? -3.446 -11.938 -21.370 1.00 59.22 296 SER A C 1
ATOM 2368 O O . SER A 1 296 ? -4.461 -12.154 -20.711 1.00 59.22 296 SER A O 1
ATOM 2370 N N . VAL A 1 297 ? -2.361 -11.383 -20.810 1.00 81.50 297 VAL A N 1
ATOM 2371 C CA . VAL A 1 297 ? -2.304 -11.011 -19.373 1.00 81.50 297 VAL A CA 1
ATOM 2372 C C . VAL A 1 29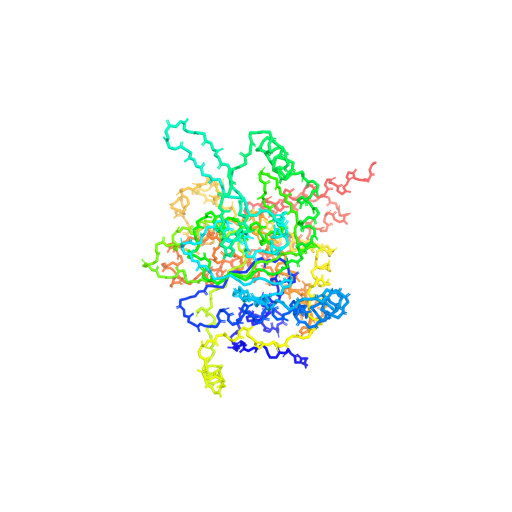7 ? -2.609 -9.526 -19.148 1.00 81.50 297 VAL A C 1
ATOM 2374 O O . VAL A 1 297 ? -3.331 -9.198 -18.210 1.00 81.50 297 VAL A O 1
ATOM 2377 N N . GLU A 1 298 ? -2.155 -8.644 -20.041 1.00 84.19 298 GLU A N 1
ATOM 2378 C CA . GLU A 1 298 ? -2.442 -7.203 -20.006 1.00 84.19 298 GLU A CA 1
ATOM 2379 C C . GLU A 1 298 ? -3.946 -6.908 -19.914 1.00 84.19 298 GLU A C 1
ATOM 2381 O O . GLU A 1 298 ? -4.396 -6.253 -18.974 1.00 84.19 298 GLU A O 1
ATOM 2386 N N . ASP A 1 299 ? -4.738 -7.446 -20.846 1.00 84.19 299 ASP A N 1
ATOM 2387 C CA . ASP A 1 299 ? -6.189 -7.238 -20.879 1.00 84.19 299 ASP A CA 1
ATOM 2388 C C . ASP A 1 299 ? -6.867 -7.723 -19.593 1.00 84.19 299 ASP A C 1
ATOM 2390 O O . ASP A 1 299 ? -7.815 -7.098 -19.112 1.00 84.19 299 ASP A O 1
ATOM 2394 N N . LYS A 1 300 ? -6.352 -8.807 -18.992 1.00 88.06 300 LYS A N 1
ATOM 2395 C CA . LYS A 1 300 ? -6.826 -9.306 -17.697 1.00 88.06 300 LYS A CA 1
ATOM 2396 C C . LYS A 1 300 ? -6.560 -8.271 -16.599 1.00 88.06 300 LYS A C 1
ATOM 2398 O O . LYS A 1 300 ? -7.486 -7.935 -15.867 1.00 88.06 300 LYS A O 1
ATOM 2403 N N . ILE A 1 301 ? -5.337 -7.742 -16.501 1.00 91.94 301 ILE A N 1
ATOM 2404 C CA . ILE A 1 301 ? -4.964 -6.730 -15.496 1.00 91.94 301 ILE A CA 1
ATOM 2405 C C . ILE A 1 301 ? -5.848 -5.488 -15.624 1.00 91.94 301 ILE A C 1
ATOM 2407 O O . ILE A 1 301 ? -6.400 -5.022 -14.628 1.00 91.94 301 ILE A O 1
ATOM 2411 N N . LEU A 1 302 ? -6.015 -4.970 -16.842 1.00 90.75 302 LEU A N 1
ATOM 2412 C CA . LEU A 1 302 ? -6.793 -3.754 -17.088 1.00 90.75 302 LEU A CA 1
ATOM 2413 C C . LEU A 1 302 ? -8.279 -3.957 -16.803 1.00 90.75 302 LEU A C 1
ATOM 2415 O O . LEU A 1 302 ? -8.921 -3.085 -16.215 1.00 90.75 302 LEU A O 1
ATOM 2419 N N . LYS A 1 303 ? -8.827 -5.118 -17.172 1.00 92.19 303 LYS A N 1
ATOM 2420 C CA . LYS A 1 303 ? -10.206 -5.482 -16.846 1.00 92.19 303 LYS A CA 1
ATOM 2421 C C . LYS A 1 303 ? -10.422 -5.515 -15.333 1.00 92.19 303 LYS A C 1
ATOM 2423 O O . LYS A 1 303 ? -11.339 -4.861 -14.847 1.00 92.19 303 LYS A O 1
ATOM 2428 N N . ILE A 1 304 ? -9.554 -6.208 -14.597 1.00 94.50 304 ILE A N 1
ATOM 2429 C CA . ILE A 1 304 ? -9.647 -6.311 -13.133 1.00 94.50 304 ILE A CA 1
ATOM 2430 C C . ILE A 1 304 ? -9.492 -4.939 -12.487 1.00 94.50 304 ILE A C 1
ATOM 2432 O O . ILE A 1 304 ? -10.258 -4.586 -11.596 1.00 94.50 304 ILE A O 1
ATOM 2436 N N . ASN A 1 305 ? -8.539 -4.130 -12.952 1.00 95.50 305 ASN A N 1
ATOM 2437 C CA . ASN A 1 305 ? -8.367 -2.777 -12.443 1.00 95.50 305 ASN A CA 1
ATOM 2438 C C . ASN A 1 305 ? -9.647 -1.946 -12.599 1.00 95.50 305 ASN A C 1
ATOM 2440 O O . ASN A 1 305 ? -10.088 -1.320 -11.635 1.00 95.50 305 ASN A O 1
ATOM 2444 N N . ASN A 1 306 ? -10.281 -1.997 -13.771 1.00 93.38 306 ASN A N 1
ATOM 2445 C CA . ASN A 1 306 ? -11.549 -1.314 -14.016 1.00 93.38 306 ASN A CA 1
ATOM 2446 C C . ASN A 1 306 ? -12.683 -1.851 -13.129 1.00 93.38 306 ASN A C 1
ATOM 2448 O O . ASN A 1 306 ? -13.457 -1.056 -12.595 1.00 93.38 306 ASN A O 1
ATOM 2452 N N . GLU A 1 307 ? -12.768 -3.166 -12.914 1.00 94.19 307 GLU A N 1
ATOM 2453 C CA . GLU A 1 307 ? -13.733 -3.774 -11.986 1.00 94.19 307 GLU A CA 1
ATOM 2454 C C . GLU A 1 307 ? -13.516 -3.278 -10.546 1.00 94.19 307 GLU A C 1
ATOM 2456 O O . GLU A 1 307 ? -14.462 -2.832 -9.901 1.00 94.19 307 GLU A O 1
ATOM 2461 N N . ILE A 1 308 ? -12.272 -3.243 -10.056 1.00 93.81 308 ILE A N 1
ATOM 2462 C CA . ILE A 1 308 ? -11.964 -2.740 -8.708 1.00 93.81 308 ILE A CA 1
ATOM 2463 C C . ILE A 1 308 ? -12.261 -1.233 -8.605 1.00 93.81 308 ILE A C 1
ATOM 2465 O O . ILE A 1 308 ? -12.802 -0.780 -7.599 1.00 93.81 308 ILE A O 1
ATOM 2469 N N . ILE A 1 309 ? -11.916 -0.422 -9.619 1.00 90.38 309 ILE A N 1
ATOM 2470 C CA . ILE A 1 309 ? -12.193 1.031 -9.630 1.00 90.38 309 ILE A CA 1
ATOM 2471 C C . ILE A 1 309 ? -13.695 1.327 -9.654 1.00 90.38 309 ILE A C 1
ATOM 2473 O O . ILE A 1 309 ? -14.114 2.272 -8.990 1.00 90.38 309 ILE A O 1
ATOM 2477 N N . SER A 1 310 ? -14.478 0.549 -10.398 1.00 90.75 310 SER A N 1
ATOM 2478 C CA . SER A 1 310 ? -15.928 0.744 -10.517 1.00 90.75 310 SER A CA 1
ATOM 2479 C C . SER A 1 310 ? -16.732 0.117 -9.378 1.00 90.75 310 SER A C 1
ATOM 2481 O O . SER A 1 310 ? -17.876 0.514 -9.166 1.00 90.75 310 SER A O 1
ATOM 2483 N N . SER A 1 311 ? -16.152 -0.827 -8.631 1.00 89.31 311 SER A N 1
ATOM 2484 C CA . SER A 1 311 ? -16.804 -1.423 -7.466 1.00 89.31 311 SER A CA 1
ATOM 2485 C C . SER A 1 311 ? -16.964 -0.422 -6.320 1.00 89.31 311 SER A C 1
ATOM 2487 O O . SER A 1 311 ? -16.033 0.309 -5.969 1.00 89.31 311 SER A O 1
ATOM 2489 N N . GLU A 1 312 ? -18.146 -0.418 -5.705 1.00 91.69 312 GLU A N 1
ATOM 2490 C CA . GLU A 1 312 ? -18.378 0.320 -4.469 1.00 91.69 312 GLU A CA 1
ATOM 2491 C C . GLU A 1 312 ? -17.518 -0.268 -3.343 1.00 91.69 312 GLU A C 1
ATOM 2493 O O . GLU A 1 312 ? -17.375 -1.486 -3.205 1.00 91.69 312 GLU A O 1
ATOM 2498 N N . VAL A 1 313 ? -16.916 0.607 -2.538 1.00 93.62 313 VAL A N 1
ATOM 2499 C CA . VAL A 1 313 ? -16.123 0.179 -1.386 1.00 93.62 313 VAL A CA 1
ATOM 2500 C C . VAL A 1 313 ? -17.083 -0.240 -0.268 1.00 93.62 313 VAL A C 1
ATOM 2502 O O . VAL A 1 313 ? -17.875 0.597 0.164 1.00 93.62 313 VAL A O 1
ATOM 2505 N N . PRO A 1 314 ? -16.993 -1.479 0.255 1.00 93.25 314 PRO A N 1
ATOM 2506 C CA . PRO A 1 314 ? -17.836 -1.917 1.361 1.00 93.25 314 PRO A CA 1
ATOM 2507 C C . PRO A 1 314 ? -17.723 -0.989 2.573 1.00 93.25 314 PRO A C 1
ATOM 2509 O O . PRO A 1 314 ? -16.620 -0.573 2.953 1.00 93.25 314 PRO A O 1
ATOM 2512 N N . LEU A 1 315 ? -18.858 -0.696 3.207 1.00 90.94 315 LEU A N 1
ATOM 2513 C CA . LEU A 1 315 ? -18.940 0.227 4.338 1.00 90.94 315 LEU A CA 1
ATOM 2514 C C . LEU A 1 315 ? -18.038 -0.203 5.501 1.00 90.94 315 LEU A C 1
ATOM 2516 O O . LEU A 1 315 ? -17.376 0.629 6.117 1.00 90.94 315 LEU A O 1
ATOM 2520 N N . GLU A 1 316 ? -17.927 -1.504 5.754 1.00 92.94 316 GLU A N 1
ATOM 2521 C CA . GLU A 1 316 ? -17.056 -2.079 6.777 1.00 92.94 316 GLU A CA 1
ATOM 2522 C C . GLU A 1 316 ? -15.589 -1.704 6.535 1.00 92.94 316 GLU A C 1
ATOM 2524 O O . GLU A 1 316 ? -14.883 -1.309 7.465 1.00 92.94 316 GLU A O 1
ATOM 2529 N N . LYS A 1 317 ? -15.131 -1.745 5.276 1.00 97.00 317 LYS A N 1
ATOM 2530 C CA . LYS A 1 317 ? -13.771 -1.323 4.913 1.00 97.00 317 LYS A CA 1
ATOM 2531 C C . LYS A 1 317 ? -13.574 0.178 5.117 1.00 97.00 317 LYS A C 1
ATOM 2533 O O . LYS A 1 317 ? -12.507 0.586 5.575 1.00 97.00 317 LYS A O 1
ATOM 2538 N N . LEU A 1 318 ? -14.591 0.999 4.843 1.00 95.81 318 LEU A N 1
ATOM 2539 C CA . LEU A 1 318 ? -14.552 2.446 5.096 1.00 95.81 318 LEU A CA 1
ATOM 2540 C C . LEU A 1 318 ? -14.500 2.779 6.595 1.00 95.81 318 LEU A C 1
ATOM 2542 O O . LEU A 1 318 ? -13.775 3.696 6.989 1.00 95.81 318 LEU A O 1
ATOM 2546 N N . VAL A 1 319 ? -15.215 2.027 7.437 1.00 95.31 319 VAL A N 1
ATOM 2547 C CA . VAL A 1 319 ? -15.148 2.158 8.904 1.00 95.31 319 VAL A CA 1
ATOM 2548 C C . VAL A 1 319 ? -13.757 1.772 9.412 1.00 95.31 319 VAL A C 1
ATOM 2550 O O . VAL A 1 319 ? -13.168 2.509 10.203 1.00 95.31 319 VAL A O 1
ATOM 2553 N N . ILE A 1 320 ? -13.184 0.672 8.910 1.00 98.00 320 ILE A N 1
ATOM 2554 C CA . ILE A 1 320 ? -11.812 0.261 9.244 1.00 98.00 320 ILE A CA 1
ATOM 2555 C C . ILE A 1 320 ? -10.799 1.329 8.818 1.00 98.00 320 ILE A C 1
ATOM 2557 O O . ILE A 1 320 ? -9.946 1.718 9.614 1.00 98.00 320 ILE A O 1
ATOM 2561 N N . ALA A 1 321 ? -10.906 1.857 7.597 1.00 98.06 321 ALA A N 1
ATOM 2562 C CA . ALA A 1 321 ? -10.034 2.928 7.122 1.00 98.06 321 ALA A CA 1
ATOM 2563 C C . ALA A 1 321 ? -10.148 4.196 7.991 1.00 98.06 321 ALA A C 1
ATOM 2565 O O . ALA A 1 321 ? -9.128 4.796 8.327 1.00 98.06 321 ALA A O 1
ATOM 2566 N N . ASN A 1 322 ? -11.361 4.571 8.417 1.00 97.00 322 ASN A N 1
ATOM 2567 C CA . ASN A 1 322 ? -11.571 5.681 9.351 1.00 97.00 322 ASN A CA 1
ATOM 2568 C C . ASN A 1 322 ? -10.917 5.430 10.709 1.00 97.00 322 ASN A C 1
ATOM 2570 O O . ASN A 1 322 ? -10.310 6.344 11.261 1.00 97.00 322 ASN A O 1
ATOM 2574 N N . TYR A 1 323 ? -10.977 4.205 11.232 1.00 98.12 323 TYR A N 1
ATOM 2575 C CA . TYR A 1 323 ? -10.280 3.860 12.468 1.00 98.12 323 TYR A CA 1
ATOM 2576 C C . TYR A 1 323 ? -8.758 4.018 12.323 1.00 98.12 323 TYR A C 1
ATOM 2578 O O . TYR A 1 323 ? -8.113 4.587 13.200 1.00 98.12 323 TYR A O 1
ATOM 2586 N N . LEU A 1 324 ? -8.172 3.586 11.202 1.00 97.81 324 LEU A N 1
ATOM 2587 C CA . LEU A 1 324 ? -6.730 3.736 10.964 1.00 97.81 324 LEU A CA 1
ATOM 2588 C C . LEU A 1 324 ? -6.283 5.208 10.859 1.00 97.81 324 LEU A C 1
ATOM 2590 O O . LEU A 1 324 ? -5.130 5.516 11.166 1.00 97.81 324 LEU A O 1
ATOM 2594 N N . ILE A 1 325 ? -7.175 6.111 10.434 1.00 96.62 325 ILE A N 1
ATOM 2595 C CA . ILE A 1 325 ? -6.912 7.558 10.346 1.00 96.62 325 ILE A CA 1
ATOM 2596 C C . ILE A 1 325 ? -7.177 8.260 11.684 1.00 96.62 325 ILE A C 1
ATOM 2598 O O . ILE A 1 325 ? -6.365 9.063 12.125 1.00 96.62 325 ILE A O 1
ATOM 2602 N N . HIS A 1 326 ? -8.322 8.000 12.311 1.00 96.50 326 HIS A N 1
ATOM 2603 C CA . HIS A 1 326 ? -8.811 8.763 13.461 1.00 96.50 326 HIS A CA 1
ATOM 2604 C C . HIS A 1 326 ? -8.693 8.002 14.779 1.00 96.50 326 HIS A C 1
ATOM 2606 O O . HIS A 1 326 ? -8.253 8.572 15.772 1.00 96.50 326 HIS A O 1
ATOM 2612 N N . GLY A 1 327 ? -9.041 6.715 14.793 1.00 95.88 327 GLY A N 1
ATOM 2613 C CA . GLY A 1 327 ? -8.950 5.877 15.991 1.00 95.88 327 GLY A CA 1
ATOM 2614 C C . GLY A 1 327 ? -7.510 5.656 16.453 1.00 95.88 327 GLY A C 1
ATOM 2615 O O . GLY A 1 327 ? -7.226 5.706 17.647 1.00 95.88 327 GLY A O 1
ATOM 2616 N N . LEU A 1 328 ? -6.577 5.493 15.510 1.00 95.69 328 LEU A N 1
ATOM 2617 C CA . LEU A 1 328 ? -5.145 5.448 15.813 1.00 95.69 328 LEU A CA 1
ATOM 2618 C C . LEU A 1 328 ? -4.546 6.827 16.125 1.00 95.69 328 LEU A C 1
ATOM 2620 O O . LEU A 1 328 ? -3.443 6.871 16.665 1.00 95.69 328 LEU A O 1
ATOM 2624 N N . ASP A 1 329 ? -5.237 7.936 15.843 1.00 95.25 329 ASP A N 1
ATOM 2625 C CA . ASP A 1 329 ? -4.801 9.299 16.193 1.00 95.25 329 ASP A CA 1
ATOM 2626 C C . ASP A 1 329 ? -5.294 9.740 17.578 1.00 95.25 329 ASP A C 1
ATOM 2628 O O . ASP A 1 329 ? -5.613 10.905 17.800 1.00 95.25 329 ASP A O 1
ATOM 2632 N N . TYR A 1 330 ? -5.376 8.811 18.523 1.00 93.19 330 TYR A N 1
ATOM 2633 C CA . TYR A 1 330 ? -5.843 9.069 19.880 1.00 93.19 330 TYR A CA 1
ATOM 2634 C C . TYR A 1 330 ? -4.735 8.823 20.903 1.00 93.19 330 TYR A C 1
ATOM 2636 O O . TYR A 1 330 ? -3.959 7.874 20.776 1.00 93.19 330 TYR A O 1
ATOM 2644 N N . VAL A 1 331 ? -4.686 9.675 21.926 1.00 91.06 331 VAL A N 1
ATOM 2645 C CA . VAL A 1 331 ? -3.861 9.491 23.123 1.00 91.06 331 VAL A CA 1
ATOM 2646 C C . VAL A 1 331 ? -4.515 10.189 24.317 1.00 91.06 331 VAL A C 1
ATOM 2648 O O . VAL A 1 331 ? -5.108 11.263 24.172 1.00 91.06 331 VAL A O 1
ATOM 2651 N N . ASN A 1 332 ? -4.389 9.600 25.506 1.00 87.69 332 ASN A N 1
ATOM 2652 C CA . ASN A 1 332 ? -4.852 10.201 26.756 1.00 87.69 332 ASN A CA 1
ATOM 2653 C C . ASN A 1 332 ? -3.663 10.494 27.680 1.00 87.69 332 ASN A C 1
ATOM 2655 O O . ASN A 1 332 ? -3.029 9.586 28.206 1.00 87.69 332 ASN A O 1
ATOM 2659 N N . LEU A 1 333 ? -3.360 11.778 27.875 1.00 86.19 333 LEU A N 1
ATOM 2660 C CA . LEU A 1 333 ? -2.265 12.227 28.732 1.00 86.19 333 LEU A CA 1
ATOM 2661 C C . LEU A 1 333 ? -2.842 12.696 30.069 1.00 86.19 333 LEU A C 1
ATOM 2663 O O . LEU A 1 333 ? -3.413 13.783 30.143 1.00 86.19 333 LEU A O 1
ATOM 2667 N N . ASP A 1 334 ? -2.725 11.869 31.109 1.00 81.69 334 ASP A N 1
ATOM 2668 C CA . ASP A 1 334 ? -3.159 12.195 32.480 1.00 81.69 334 ASP A CA 1
ATOM 2669 C C . ASP A 1 334 ? -4.623 12.671 32.583 1.00 81.69 334 ASP A C 1
ATOM 2671 O O . ASP A 1 334 ? -4.947 13.643 33.266 1.00 81.69 334 ASP A O 1
ATOM 2675 N N . GLY A 1 335 ? -5.536 12.000 31.875 1.00 81.62 335 GLY A N 1
ATOM 2676 C CA . GLY A 1 335 ? -6.960 12.349 31.851 1.00 81.62 335 GLY A CA 1
ATOM 2677 C C . GLY A 1 335 ? -7.324 13.423 30.824 1.00 81.62 335 GLY A C 1
ATOM 2678 O O . GLY A 1 335 ? -8.495 13.790 30.718 1.00 81.62 335 GLY A O 1
ATOM 2679 N N . LYS A 1 336 ? -6.356 13.918 30.043 1.00 86.31 336 LYS A N 1
ATOM 2680 C CA . LYS A 1 336 ? -6.585 14.856 28.944 1.00 86.31 336 LYS A CA 1
ATOM 2681 C C . LYS A 1 336 ? -6.456 14.153 27.595 1.00 86.31 336 LYS A C 1
ATOM 2683 O O . LYS A 1 336 ? -5.358 13.833 27.139 1.00 86.31 336 LYS A O 1
ATOM 2688 N N . GLU A 1 337 ? -7.590 13.977 26.928 1.00 88.88 337 GLU A N 1
ATOM 2689 C CA . GLU A 1 337 ? -7.643 13.445 25.567 1.00 88.88 337 GLU A CA 1
ATOM 2690 C C . GLU A 1 337 ? -7.047 14.441 24.558 1.00 88.88 337 GLU A C 1
ATOM 2692 O O . GLU A 1 337 ? -7.341 15.642 24.571 1.00 88.88 337 GLU A O 1
ATOM 2697 N N . THR A 1 338 ? -6.188 13.946 23.669 1.00 90.88 338 THR A N 1
ATOM 2698 C CA . THR A 1 338 ? -5.628 14.701 22.542 1.00 90.88 338 THR A CA 1
ATOM 2699 C C . THR A 1 338 ? -5.303 13.754 21.380 1.00 90.88 338 THR A C 1
ATOM 2701 O O . THR A 1 338 ? -5.598 12.562 21.435 1.00 90.88 338 THR A O 1
ATOM 2704 N N . THR A 1 339 ? -4.724 14.287 20.303 1.00 92.69 339 THR A N 1
ATOM 2705 C CA . THR A 1 339 ? -4.317 13.505 19.131 1.00 92.69 339 THR A CA 1
ATOM 2706 C C . THR A 1 339 ? -2.804 13.395 19.038 1.00 92.69 339 THR A C 1
ATOM 2708 O O . THR A 1 339 ? -2.085 14.335 19.394 1.00 92.69 339 THR A O 1
ATOM 2711 N N . LYS A 1 340 ? -2.303 12.262 18.536 1.00 93.31 340 LYS A N 1
ATOM 2712 C CA . LYS A 1 340 ? -0.858 12.038 18.359 1.00 93.31 340 LYS A CA 1
ATOM 2713 C C . LYS A 1 340 ? -0.278 13.044 17.372 1.00 93.31 340 LYS A C 1
ATOM 2715 O O . LYS A 1 340 ? 0.777 13.622 17.611 1.00 93.31 340 LYS A O 1
ATOM 2720 N N . THR A 1 341 ? -1.014 13.335 16.303 1.00 91.44 341 THR A N 1
ATOM 2721 C CA . THR A 1 341 ? -0.639 14.333 15.292 1.00 91.44 341 THR A CA 1
ATOM 2722 C C . THR A 1 341 ? -0.472 15.745 15.858 1.00 91.44 341 THR A C 1
ATOM 2724 O O . THR A 1 341 ? 0.372 16.498 15.367 1.00 91.44 341 THR A O 1
ATOM 2727 N N . LYS A 1 342 ? -1.211 16.122 16.914 1.00 93.00 342 LYS A N 1
ATOM 2728 C CA . LYS A 1 342 ? -1.062 17.437 17.566 1.00 93.00 342 LYS A CA 1
ATOM 2729 C C . LYS A 1 342 ? 0.204 17.535 18.407 1.00 93.00 342 LYS A C 1
ATOM 2731 O O . LYS A 1 342 ? 0.697 18.644 18.603 1.00 93.00 342 LYS A O 1
ATOM 2736 N N . LEU A 1 343 ? 0.729 16.405 18.880 1.00 90.94 343 LEU A N 1
ATOM 2737 C CA . LEU A 1 343 ? 1.976 16.360 19.642 1.00 90.94 343 LEU A CA 1
ATOM 2738 C C . LEU A 1 343 ? 3.202 16.637 18.759 1.00 90.94 343 LEU A C 1
ATOM 2740 O O . LEU A 1 343 ? 4.218 17.090 19.280 1.00 90.94 343 LEU A O 1
ATOM 2744 N N . LYS A 1 344 ? 3.103 16.438 17.434 1.00 88.62 344 LYS A N 1
ATOM 2745 C CA . LYS A 1 344 ? 4.210 16.634 16.480 1.00 88.62 344 LYS A CA 1
ATOM 2746 C C . LYS A 1 344 ? 5.477 15.912 16.968 1.00 88.62 344 LYS A C 1
ATOM 2748 O O . LYS A 1 344 ? 5.408 14.733 17.299 1.00 88.62 344 LYS A O 1
ATOM 2753 N N . ASP A 1 345 ? 6.591 16.629 17.077 1.00 87.81 345 ASP A N 1
ATOM 2754 C CA . ASP A 1 345 ? 7.897 16.112 17.496 1.00 87.81 345 ASP A CA 1
ATOM 2755 C C . ASP A 1 345 ? 7.940 15.692 18.975 1.00 87.81 345 ASP A C 1
ATOM 2757 O O . ASP A 1 345 ? 8.882 15.031 19.404 1.00 87.81 345 ASP A O 1
ATOM 2761 N N . ALA A 1 346 ? 6.929 16.060 19.774 1.00 88.44 346 ALA A N 1
ATOM 2762 C CA . ALA A 1 346 ? 6.806 15.572 21.144 1.00 88.44 346 ALA A CA 1
ATOM 2763 C C . ALA A 1 346 ? 6.315 14.116 21.196 1.00 88.44 346 ALA A C 1
ATOM 2765 O O . ALA A 1 346 ? 6.499 13.455 22.215 1.00 88.44 346 ALA A O 1
ATOM 2766 N N . TRP A 1 347 ? 5.707 13.591 20.126 1.00 90.12 347 TRP A N 1
ATOM 2767 C CA . TRP A 1 347 ? 5.459 12.156 20.003 1.00 90.12 347 TRP A CA 1
ATOM 2768 C C . TRP A 1 347 ? 6.754 11.445 19.578 1.00 90.12 347 TRP A C 1
ATOM 2770 O O . TRP A 1 347 ? 7.443 11.932 18.682 1.00 90.12 347 TRP A O 1
ATOM 2780 N N . PRO A 1 348 ? 7.098 10.289 20.169 1.00 89.12 348 PRO A N 1
ATOM 2781 C CA . PRO A 1 348 ? 6.353 9.524 21.179 1.00 89.12 348 PRO A CA 1
ATOM 2782 C C . PRO A 1 348 ? 6.668 9.923 22.634 1.00 89.12 348 PRO A C 1
ATOM 2784 O O . PRO A 1 348 ? 5.988 9.466 23.547 1.00 89.12 348 PRO A O 1
ATOM 2787 N N . SER A 1 349 ? 7.678 10.766 22.868 1.00 87.62 349 SER A N 1
ATOM 2788 C CA . SER A 1 349 ? 8.249 11.063 24.194 1.00 87.62 349 SER A CA 1
ATOM 2789 C C . SER A 1 349 ? 7.271 11.655 25.216 1.00 87.62 349 SER A C 1
ATOM 2791 O O . SER A 1 349 ? 7.480 11.508 26.416 1.00 87.62 349 SER A O 1
ATOM 2793 N N . ALA A 1 350 ? 6.209 12.323 24.765 1.00 86.25 350 ALA A N 1
ATOM 2794 C CA . ALA A 1 350 ? 5.165 12.882 25.623 1.00 86.25 350 ALA A CA 1
ATOM 2795 C C . ALA A 1 350 ? 4.242 11.817 26.245 1.00 86.25 350 ALA A C 1
ATOM 2797 O O . ALA A 1 350 ? 3.458 12.141 27.132 1.00 86.25 350 ALA A O 1
ATOM 2798 N N . ILE A 1 351 ? 4.304 10.564 25.786 1.00 85.25 351 ILE A N 1
ATOM 2799 C CA . ILE A 1 351 ? 3.450 9.473 26.261 1.00 85.25 351 ILE A CA 1
ATOM 2800 C C . ILE A 1 351 ? 4.142 8.777 27.438 1.00 85.25 351 ILE A C 1
ATOM 2802 O O . ILE A 1 351 ? 4.999 7.917 27.247 1.00 85.25 351 ILE A O 1
ATOM 2806 N N . THR A 1 352 ? 3.773 9.152 28.664 1.00 74.00 352 THR A N 1
ATOM 2807 C CA . THR A 1 352 ? 4.436 8.687 29.901 1.00 74.00 352 THR A CA 1
ATOM 2808 C C . THR A 1 352 ? 3.733 7.522 30.598 1.00 74.00 352 THR A C 1
ATOM 2810 O O . THR A 1 352 ? 4.378 6.778 31.332 1.00 74.00 352 THR A O 1
ATOM 2813 N N . ASN A 1 353 ? 2.427 7.344 30.370 1.00 66.38 353 ASN A N 1
ATOM 2814 C CA . ASN A 1 353 ? 1.573 6.481 31.203 1.00 66.38 353 ASN A CA 1
ATOM 2815 C C . ASN A 1 353 ? 1.137 5.167 30.546 1.00 66.38 353 ASN A C 1
ATOM 2817 O O . ASN A 1 353 ? 0.357 4.417 31.131 1.00 66.38 353 ASN A O 1
ATOM 2821 N N . HIS A 1 354 ? 1.615 4.873 29.340 1.00 67.31 354 HIS A N 1
ATOM 2822 C CA . HIS A 1 354 ? 1.273 3.637 28.643 1.00 67.31 354 HIS A CA 1
ATOM 2823 C C . HIS A 1 354 ? 2.432 2.645 28.721 1.00 67.31 354 HIS A C 1
ATOM 2825 O O . HIS A 1 354 ? 3.600 3.034 28.767 1.00 67.31 354 HIS A O 1
ATOM 2831 N N . GLY A 1 355 ? 2.108 1.349 28.732 1.00 60.09 355 GLY A N 1
ATOM 2832 C CA . GLY A 1 355 ? 3.122 0.304 28.632 1.00 60.09 355 GLY A CA 1
ATOM 2833 C C . GLY A 1 355 ? 3.990 0.529 27.393 1.00 60.09 355 GLY A C 1
ATOM 2834 O O . GLY A 1 355 ? 3.465 0.843 26.320 1.00 60.09 355 GLY A O 1
ATOM 2835 N N . LYS A 1 356 ? 5.313 0.385 27.541 1.00 54.91 356 LYS A N 1
ATOM 2836 C CA . LYS A 1 356 ? 6.245 0.400 26.406 1.00 54.91 356 LYS A CA 1
ATOM 2837 C C . LYS A 1 356 ? 5.720 -0.554 25.328 1.00 54.91 356 LYS A C 1
ATOM 2839 O O . LYS A 1 356 ? 5.474 -1.720 25.621 1.00 54.91 356 LYS A O 1
ATOM 2844 N N . GLY A 1 357 ? 5.516 -0.048 24.111 1.00 60.31 357 GLY A N 1
ATOM 2845 C CA . GLY A 1 357 ? 4.988 -0.841 22.997 1.00 60.31 357 GLY A CA 1
ATOM 2846 C C . GLY A 1 357 ? 3.465 -0.811 22.818 1.00 60.31 357 GLY A C 1
ATOM 2847 O O . GLY A 1 357 ? 2.969 -1.537 21.961 1.00 60.31 357 GLY A O 1
ATOM 2848 N N . SER A 1 358 ? 2.724 0.027 23.556 1.00 80.62 358 SER A N 1
ATOM 2849 C CA . SER A 1 358 ? 1.318 0.323 23.233 1.00 80.62 358 SER A CA 1
ATOM 2850 C C . SER A 1 358 ? 1.180 0.909 21.824 1.00 80.62 358 SER A C 1
ATOM 2852 O O . SER A 1 358 ? 2.058 1.644 21.367 1.00 80.62 358 SER A O 1
ATOM 2854 N N . ASP A 1 359 ? 0.050 0.670 21.152 1.00 87.50 359 ASP A N 1
ATOM 2855 C CA . ASP A 1 359 ? -0.251 1.293 19.854 1.00 87.50 359 ASP A CA 1
ATOM 2856 C C . ASP A 1 359 ? -0.184 2.832 19.921 1.00 87.50 359 ASP A C 1
ATOM 2858 O O . ASP A 1 359 ? 0.178 3.490 18.946 1.00 87.50 359 ASP A O 1
ATOM 2862 N N . GLU A 1 360 ? -0.459 3.421 21.088 1.00 89.12 360 GLU A N 1
ATOM 2863 C CA . GLU A 1 360 ? -0.333 4.859 21.331 1.00 89.12 360 GLU A CA 1
ATOM 2864 C C . GLU A 1 360 ? 1.092 5.403 21.135 1.00 89.12 360 GLU A C 1
ATOM 2866 O O . GLU A 1 360 ? 1.279 6.460 20.526 1.00 89.12 360 GLU A O 1
ATOM 2871 N N . SER A 1 361 ? 2.096 4.648 21.587 1.00 88.81 361 SER A N 1
ATOM 2872 C CA . SER A 1 361 ? 3.521 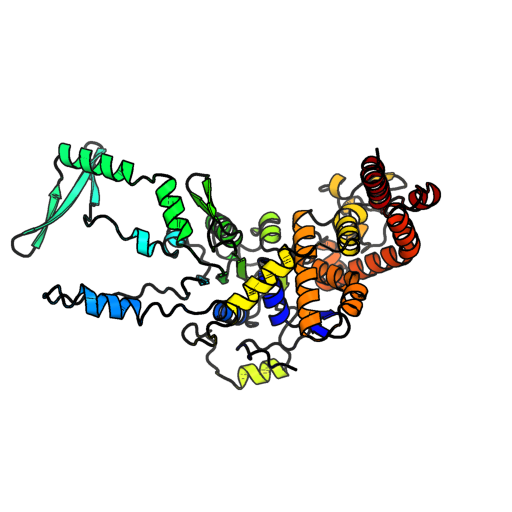5.009 21.504 1.00 88.81 361 SER A CA 1
ATOM 2873 C C . SER A 1 361 ? 4.260 4.364 20.326 1.00 88.81 361 SER A C 1
ATOM 2875 O O . SER A 1 361 ? 5.365 4.792 19.983 1.00 88.81 361 SER A O 1
ATOM 2877 N N . LEU A 1 362 ? 3.663 3.347 19.700 1.00 92.44 362 LEU A N 1
ATOM 2878 C CA . LEU A 1 362 ? 4.287 2.557 18.643 1.00 92.44 362 LEU A CA 1
ATOM 2879 C C . LEU A 1 362 ? 3.966 3.071 17.236 1.00 92.44 362 LEU A C 1
ATOM 2881 O O . LEU A 1 362 ? 4.814 2.952 16.352 1.00 92.44 362 LEU A O 1
ATOM 2885 N N . VAL A 1 363 ? 2.777 3.646 17.014 1.00 93.94 363 VAL A N 1
ATOM 2886 C CA . VAL A 1 363 ? 2.330 4.020 15.664 1.00 93.94 363 VAL A CA 1
ATOM 2887 C C . VAL A 1 363 ? 1.564 5.338 15.606 1.00 93.94 363 VAL A C 1
ATOM 2889 O O . VAL A 1 363 ? 0.732 5.646 16.462 1.00 93.94 363 VAL A O 1
ATOM 2892 N N . LEU A 1 364 ? 1.841 6.111 14.561 1.00 94.06 364 LEU A N 1
ATOM 2893 C CA . LEU A 1 364 ? 1.049 7.251 14.115 1.00 94.06 364 LEU A CA 1
ATOM 2894 C C . LEU A 1 364 ? -0.134 6.783 13.252 1.00 94.06 364 LEU A C 1
ATOM 2896 O O . LEU A 1 364 ? -0.036 5.748 12.594 1.00 94.06 364 LEU A O 1
ATOM 2900 N N . PRO A 1 365 ? -1.231 7.554 13.184 1.00 95.19 365 PRO A N 1
ATOM 2901 C CA . PRO A 1 365 ? -2.295 7.280 12.221 1.00 95.19 365 PRO A CA 1
ATOM 2902 C C . PRO A 1 365 ? -1.784 7.311 10.776 1.00 95.19 365 PRO A C 1
ATOM 2904 O O . PRO A 1 365 ? -0.819 8.011 10.442 1.00 95.19 365 PRO A O 1
ATOM 2907 N N . VAL A 1 366 ? -2.479 6.593 9.894 1.00 93.50 366 VAL A N 1
ATOM 2908 C CA . VAL A 1 366 ? -2.186 6.642 8.456 1.00 93.50 366 VAL A CA 1
ATOM 2909 C C . VAL A 1 366 ? -2.719 7.931 7.835 1.00 93.50 366 VAL A C 1
ATOM 2911 O O . VAL A 1 366 ? -3.747 8.470 8.245 1.00 93.50 366 VAL A O 1
ATOM 2914 N N . SER A 1 367 ? -2.045 8.422 6.794 1.00 91.31 367 SER A N 1
ATOM 2915 C CA . SER A 1 367 ? -2.565 9.540 6.002 1.00 91.31 367 SER A CA 1
ATOM 2916 C C . SER A 1 367 ? -3.785 9.108 5.171 1.00 91.31 367 SER A C 1
ATOM 2918 O O . SER A 1 367 ? -3.913 7.927 4.832 1.00 91.31 367 SER A O 1
ATOM 2920 N N . PRO A 1 368 ? -4.650 10.041 4.727 1.00 92.38 368 PRO A N 1
ATOM 2921 C CA . PRO A 1 368 ? -5.738 9.714 3.802 1.00 92.38 368 PRO A CA 1
ATOM 2922 C C . PRO A 1 368 ? -5.258 9.061 2.496 1.00 92.38 368 PRO A C 1
ATOM 2924 O O . PRO A 1 368 ? -5.968 8.244 1.913 1.00 92.38 368 PRO A O 1
ATOM 2927 N N . ARG A 1 369 ? -4.043 9.393 2.033 1.00 90.06 369 ARG A N 1
ATOM 2928 C CA . ARG A 1 369 ? -3.428 8.751 0.862 1.00 90.06 369 ARG A CA 1
ATOM 2929 C C . ARG A 1 369 ? -3.099 7.288 1.153 1.00 90.06 369 ARG A C 1
ATOM 2931 O O . ARG A 1 369 ? -3.492 6.426 0.376 1.00 90.06 369 ARG A O 1
ATOM 2938 N N . ALA A 1 370 ? -2.441 7.010 2.277 1.00 92.94 370 ALA A N 1
ATOM 2939 C CA . ALA A 1 370 ? -2.132 5.646 2.692 1.00 92.94 370 ALA A CA 1
ATOM 2940 C C . ALA A 1 370 ? -3.410 4.824 2.930 1.00 92.94 370 ALA A C 1
ATOM 2942 O O . ALA A 1 370 ? -3.490 3.689 2.476 1.00 92.94 370 ALA A O 1
ATOM 2943 N N . ALA A 1 371 ? -4.452 5.409 3.528 1.00 95.88 371 ALA A N 1
ATOM 2944 C CA . ALA A 1 371 ? -5.750 4.751 3.685 1.00 95.88 371 ALA A CA 1
ATOM 2945 C C . ALA A 1 371 ? -6.387 4.358 2.339 1.00 95.88 371 ALA A C 1
ATOM 2947 O O . ALA A 1 371 ? -6.911 3.253 2.209 1.00 95.88 371 ALA A O 1
ATOM 2948 N N . LYS A 1 372 ? -6.295 5.214 1.310 1.00 95.25 372 LYS A N 1
ATOM 2949 C CA . LYS A 1 372 ? -6.737 4.871 -0.054 1.00 95.25 372 LYS A CA 1
ATOM 2950 C C . LYS A 1 372 ? -5.924 3.720 -0.650 1.00 95.25 372 LYS A C 1
ATOM 2952 O O . LYS A 1 372 ? -6.518 2.837 -1.264 1.00 95.25 372 LYS A O 1
ATOM 2957 N N . SER A 1 373 ? -4.606 3.695 -0.437 1.00 96.06 373 SER A N 1
ATOM 2958 C CA . SER A 1 373 ? -3.757 2.567 -0.847 1.00 96.06 373 SER A CA 1
ATOM 2959 C C . SER A 1 373 ? -4.155 1.271 -0.140 1.00 96.06 373 SER A C 1
ATOM 2961 O O . SER A 1 373 ? -4.268 0.241 -0.792 1.00 96.06 373 SER A O 1
ATOM 2963 N N . ILE A 1 374 ? -4.433 1.324 1.167 1.00 98.12 374 ILE A N 1
ATOM 2964 C CA . ILE A 1 374 ? -4.879 0.173 1.969 1.00 98.12 374 ILE A CA 1
ATOM 2965 C C . ILE A 1 374 ? -6.212 -0.362 1.448 1.00 98.12 374 ILE A C 1
ATOM 2967 O O . ILE A 1 374 ? -6.333 -1.558 1.198 1.00 98.12 374 ILE A O 1
ATOM 2971 N N . LEU A 1 375 ? -7.195 0.518 1.228 1.00 98.19 375 LEU A N 1
ATOM 2972 C CA . LEU A 1 375 ? -8.487 0.142 0.651 1.00 98.19 375 LEU A CA 1
ATOM 2973 C C . LEU A 1 375 ? -8.292 -0.558 -0.693 1.00 98.19 375 LEU A C 1
ATOM 2975 O O . LEU A 1 375 ? -8.751 -1.684 -0.877 1.00 98.19 375 LEU A O 1
ATOM 2979 N N . ARG A 1 376 ? -7.547 0.078 -1.598 1.00 97.69 376 ARG A N 1
ATOM 2980 C CA . ARG A 1 376 ? -7.304 -0.428 -2.946 1.00 97.69 376 ARG A CA 1
ATOM 2981 C C . ARG A 1 376 ? -6.585 -1.777 -2.945 1.00 97.69 376 ARG A C 1
ATOM 2983 O O . ARG A 1 376 ? -7.006 -2.688 -3.653 1.00 97.69 376 ARG A O 1
ATOM 2990 N N . LEU A 1 377 ? -5.542 -1.916 -2.129 1.00 98.31 377 LEU A N 1
ATOM 2991 C CA . LEU A 1 377 ? -4.784 -3.157 -1.994 1.00 98.31 377 LEU A CA 1
ATOM 2992 C C . LEU A 1 377 ? -5.654 -4.266 -1.396 1.00 98.31 377 LEU A C 1
ATOM 2994 O O . LEU A 1 377 ? -5.644 -5.387 -1.891 1.00 98.31 377 LEU A O 1
ATOM 2998 N N . SER A 1 378 ? -6.473 -3.947 -0.390 1.00 98.50 378 SER A N 1
ATOM 2999 C CA . SER A 1 378 ? -7.384 -4.921 0.214 1.00 98.50 378 SER A CA 1
ATOM 3000 C C . SER A 1 378 ? -8.431 -5.438 -0.780 1.00 98.50 378 SER A C 1
ATOM 3002 O O . SER A 1 378 ? -8.770 -6.612 -0.742 1.00 98.50 378 SER A O 1
ATOM 3004 N N . GLN A 1 379 ? -8.946 -4.591 -1.682 1.00 98.06 379 GLN A N 1
ATOM 3005 C CA . GLN A 1 379 ? -9.885 -5.021 -2.726 1.00 98.06 379 GLN A CA 1
ATOM 3006 C C . GLN A 1 379 ? -9.194 -5.919 -3.760 1.00 98.06 379 GLN A C 1
ATOM 3008 O O . GLN A 1 379 ? -9.789 -6.881 -4.240 1.00 98.06 379 GLN A O 1
ATOM 3013 N N . ALA A 1 380 ? -7.926 -5.640 -4.078 1.00 98.19 380 ALA A N 1
ATOM 3014 C CA . ALA A 1 380 ? -7.131 -6.508 -4.938 1.00 98.19 380 ALA A CA 1
ATOM 3015 C C . ALA A 1 380 ? -6.844 -7.869 -4.273 1.00 98.19 380 ALA A C 1
ATOM 3017 O O . ALA A 1 380 ? -6.941 -8.902 -4.933 1.00 98.19 380 ALA A O 1
ATOM 3018 N N . PHE A 1 381 ? -6.577 -7.896 -2.962 1.00 98.38 381 PHE A N 1
ATOM 3019 C CA . PHE A 1 381 ? -6.459 -9.143 -2.200 1.00 98.38 381 PHE A CA 1
ATOM 3020 C C . PHE A 1 381 ? -7.757 -9.943 -2.185 1.00 98.38 381 PHE A C 1
ATOM 3022 O O . PHE A 1 381 ? -7.717 -11.143 -2.437 1.00 98.38 381 PHE A O 1
ATOM 3029 N N . ASP A 1 382 ? -8.899 -9.293 -1.956 1.00 97.69 382 ASP A N 1
ATOM 3030 C CA . ASP A 1 382 ? -10.206 -9.948 -2.038 1.00 97.69 382 ASP A CA 1
ATOM 3031 C C . ASP A 1 382 ? -10.405 -10.600 -3.409 1.00 97.69 382 ASP A C 1
ATOM 3033 O O . ASP A 1 382 ? -10.808 -11.759 -3.489 1.00 97.69 382 ASP A O 1
ATOM 3037 N N . TYR A 1 383 ? -10.094 -9.875 -4.490 1.00 96.81 383 TYR A N 1
ATOM 3038 C CA . TYR A 1 383 ? -10.211 -10.387 -5.853 1.00 96.81 383 TYR A CA 1
ATOM 3039 C C . TYR A 1 383 ? -9.339 -11.636 -6.063 1.00 96.81 383 TYR A C 1
ATOM 3041 O O . TYR A 1 383 ? -9.835 -12.670 -6.511 1.00 96.81 383 TYR A O 1
ATOM 3049 N N . ILE A 1 384 ? -8.060 -11.583 -5.679 1.00 97.00 384 ILE A N 1
ATOM 3050 C CA . ILE A 1 384 ? -7.143 -12.730 -5.790 1.00 97.00 384 ILE A CA 1
ATOM 3051 C C . ILE A 1 384 ? -7.619 -13.900 -4.923 1.00 97.00 384 ILE A C 1
ATOM 3053 O O . ILE A 1 384 ? -7.555 -15.054 -5.346 1.00 97.00 384 ILE A O 1
ATOM 3057 N N . ALA A 1 385 ? -8.146 -13.637 -3.727 1.00 97.38 385 ALA A N 1
ATOM 3058 C CA . ALA A 1 385 ? -8.662 -14.687 -2.860 1.00 97.38 385 ALA A CA 1
ATOM 3059 C C . ALA A 1 385 ? -9.874 -15.403 -3.485 1.00 97.38 385 ALA A C 1
ATOM 3061 O O . ALA A 1 385 ? -9.971 -16.631 -3.391 1.00 97.38 385 ALA A O 1
ATOM 3062 N N . LYS A 1 386 ? -10.744 -14.674 -4.205 1.00 96.56 386 LYS A N 1
ATOM 3063 C CA . LYS A 1 386 ? -11.809 -15.274 -5.032 1.00 96.56 386 LYS A CA 1
ATOM 3064 C C . LYS A 1 386 ? -11.239 -16.119 -6.164 1.00 96.56 386 LYS A C 1
ATOM 3066 O O . LYS A 1 386 ? -11.689 -17.246 -6.356 1.00 96.56 386 LYS A O 1
ATOM 3071 N N . GLU A 1 387 ? -10.209 -15.642 -6.871 1.00 95.12 387 GLU A N 1
ATOM 3072 C CA . GLU A 1 387 ? -9.525 -16.450 -7.898 1.00 95.12 387 GLU A CA 1
ATOM 3073 C C . GLU A 1 387 ? -8.925 -17.742 -7.311 1.00 95.12 387 GLU A C 1
ATOM 3075 O O . GLU A 1 387 ? -8.926 -18.788 -7.965 1.00 95.12 387 GLU A O 1
ATOM 3080 N N . LYS A 1 388 ? -8.486 -17.702 -6.047 1.00 96.06 388 LYS A N 1
ATOM 3081 C CA . LYS A 1 388 ? -8.001 -18.857 -5.270 1.00 96.06 388 LYS A CA 1
ATOM 3082 C C . LYS A 1 388 ? -9.117 -19.715 -4.650 1.00 96.06 388 LYS A C 1
ATOM 3084 O O . LYS A 1 388 ? -8.836 -20.725 -3.989 1.00 96.06 388 LYS A O 1
ATOM 3089 N N . GLY A 1 389 ? -10.379 -19.369 -4.901 1.00 96.62 389 GLY A N 1
ATOM 3090 C CA . GLY A 1 389 ? -11.555 -20.180 -4.602 1.00 96.62 389 GLY A CA 1
ATOM 3091 C C . GLY A 1 389 ? -12.312 -19.815 -3.325 1.00 96.62 389 GLY A C 1
ATOM 3092 O O . GLY A 1 389 ? -13.024 -20.679 -2.818 1.00 96.62 389 GLY A O 1
ATOM 3093 N N . LEU A 1 390 ? -12.158 -18.603 -2.780 1.00 96.81 390 LEU A N 1
ATOM 3094 C CA . LEU A 1 390 ? -13.110 -18.093 -1.783 1.00 96.81 390 LEU A CA 1
ATOM 3095 C C . LEU A 1 390 ? -14.425 -17.689 -2.450 1.00 96.81 390 LEU A C 1
ATOM 3097 O O . LEU A 1 390 ? -14.437 -17.119 -3.540 1.00 96.81 390 LEU A O 1
ATOM 3101 N N . THR A 1 391 ? -15.527 -17.950 -1.754 1.00 97.25 391 THR A N 1
ATOM 3102 C CA . THR A 1 391 ? -16.850 -17.406 -2.092 1.00 97.25 391 THR A CA 1
ATOM 3103 C C . THR A 1 391 ? -16.954 -15.924 -1.723 1.00 97.25 391 THR A C 1
ATOM 3105 O O . THR A 1 391 ? -16.155 -15.406 -0.938 1.00 97.25 391 THR A O 1
ATOM 3108 N N . ASP A 1 392 ? -17.958 -15.231 -2.263 1.00 95.06 392 ASP A N 1
ATOM 3109 C CA . ASP A 1 392 ? -18.213 -13.827 -1.930 1.00 95.06 392 ASP A CA 1
ATOM 3110 C C . ASP A 1 392 ? -18.531 -13.634 -0.440 1.00 95.06 392 ASP A C 1
ATOM 3112 O O . ASP A 1 392 ? -18.077 -12.662 0.164 1.00 95.06 392 ASP A O 1
ATOM 3116 N N . GLU A 1 393 ? -19.259 -14.570 0.171 1.00 96.56 393 GLU A N 1
ATOM 3117 C CA . GLU A 1 393 ? -19.563 -14.583 1.603 1.00 96.56 393 GLU A CA 1
ATOM 3118 C C . GLU A 1 393 ? -18.287 -14.712 2.441 1.00 96.56 393 GLU A C 1
ATOM 3120 O O . GLU A 1 393 ? -18.053 -13.899 3.334 1.00 96.56 393 GLU A O 1
ATOM 3125 N N . GLN A 1 394 ? -17.407 -15.658 2.100 1.00 96.81 394 GLN A N 1
ATOM 3126 C CA . GLN A 1 394 ? -16.133 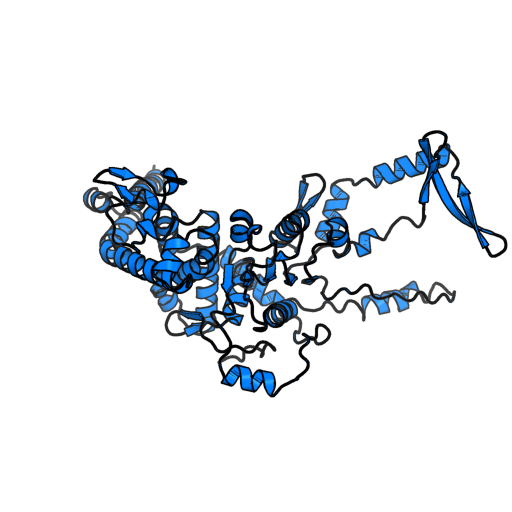-15.835 2.806 1.00 96.81 394 GLN A CA 1
ATOM 3127 C C . GLN A 1 394 ? -15.217 -14.615 2.672 1.00 96.81 394 GLN A C 1
ATOM 3129 O O . GLN A 1 394 ? -14.487 -14.284 3.606 1.00 96.81 394 GLN A O 1
ATOM 3134 N N . VAL A 1 395 ? -15.242 -13.930 1.526 1.00 96.50 395 VAL A N 1
ATOM 3135 C CA . VAL A 1 395 ? -14.511 -12.669 1.351 1.00 96.50 395 VAL A CA 1
ATOM 3136 C C . VAL A 1 395 ? -15.077 -11.575 2.254 1.00 96.50 395 VAL A C 1
ATOM 3138 O O . VAL A 1 395 ? -14.301 -10.899 2.929 1.00 96.50 395 VAL A O 1
ATOM 3141 N N . LYS A 1 396 ? -16.407 -11.427 2.324 1.00 95.31 396 LYS A N 1
ATOM 3142 C CA . LYS A 1 396 ? -17.066 -10.454 3.213 1.00 95.31 396 LYS A CA 1
ATOM 3143 C C . LYS A 1 396 ? -16.706 -10.690 4.679 1.00 95.31 396 LYS A C 1
ATOM 3145 O O . LYS A 1 396 ? -16.324 -9.753 5.376 1.00 95.31 396 LYS A O 1
ATOM 3150 N N . GLU A 1 397 ? -16.731 -11.944 5.126 1.00 94.50 397 GLU A N 1
ATOM 3151 C CA . GLU A 1 397 ? -16.310 -12.337 6.479 1.00 94.50 397 GLU A CA 1
ATOM 3152 C C . GLU A 1 397 ? -14.833 -12.002 6.767 1.00 94.50 397 GLU A C 1
ATOM 3154 O O . GLU A 1 397 ? -14.446 -11.799 7.919 1.00 94.50 397 GLU A O 1
ATOM 3159 N N . ASN A 1 398 ? -14.002 -11.889 5.725 1.00 95.94 398 ASN A N 1
ATOM 3160 C CA . ASN A 1 398 ? -12.573 -11.596 5.820 1.00 95.94 398 ASN A CA 1
ATOM 3161 C C . ASN A 1 398 ? -12.198 -10.136 5.514 1.00 95.94 398 ASN A C 1
ATOM 3163 O O . ASN A 1 398 ? -11.006 -9.820 5.458 1.00 95.94 398 ASN A O 1
ATOM 3167 N N . TYR A 1 399 ? -13.157 -9.211 5.385 1.00 97.12 399 TYR A N 1
ATOM 3168 C CA . TYR A 1 399 ? -12.852 -7.799 5.116 1.00 97.12 399 TYR A CA 1
ATOM 3169 C C . TYR A 1 399 ? -11.887 -7.183 6.127 1.00 97.12 399 TYR A C 1
ATOM 3171 O O . TYR A 1 399 ? -10.951 -6.493 5.719 1.00 97.12 399 TYR A O 1
ATOM 3179 N N . PHE A 1 400 ? -12.041 -7.484 7.417 1.00 97.94 400 PHE A N 1
ATOM 3180 C CA . PHE A 1 400 ? -11.103 -7.017 8.436 1.00 97.94 400 PHE A CA 1
ATOM 3181 C C . PHE A 1 400 ? -9.678 -7.528 8.184 1.00 97.94 400 PHE A C 1
ATOM 3183 O O . PHE A 1 400 ? -8.736 -6.738 8.156 1.00 97.94 400 PHE A O 1
ATOM 3190 N N . ASN A 1 401 ? -9.519 -8.830 7.930 1.00 97.75 401 ASN A N 1
ATOM 3191 C CA . ASN A 1 401 ? -8.211 -9.439 7.685 1.00 97.75 401 ASN A CA 1
ATOM 3192 C C . ASN A 1 401 ? -7.568 -8.890 6.401 1.00 97.75 401 ASN A C 1
ATOM 3194 O O . ASN A 1 401 ? -6.392 -8.537 6.417 1.00 97.75 401 ASN A O 1
ATOM 3198 N N . SER A 1 402 ? -8.335 -8.732 5.314 1.00 98.06 402 SER A N 1
ATOM 3199 C CA . SER A 1 402 ? -7.832 -8.138 4.063 1.00 98.06 402 SER A CA 1
ATOM 3200 C C . SER A 1 402 ? -7.323 -6.704 4.272 1.00 98.06 402 SER A C 1
ATOM 3202 O O . SER A 1 402 ? -6.259 -6.341 3.771 1.00 98.06 402 SER A O 1
ATOM 3204 N N . MET A 1 403 ? -8.044 -5.898 5.062 1.00 98.62 403 MET A N 1
ATOM 3205 C CA . MET A 1 403 ? -7.669 -4.523 5.396 1.00 98.62 403 MET A CA 1
ATOM 3206 C C . MET A 1 403 ? -6.432 -4.462 6.290 1.00 98.62 403 MET A C 1
ATOM 3208 O O . MET A 1 403 ? -5.561 -3.628 6.060 1.00 98.62 403 MET A O 1
ATOM 3212 N N . MET A 1 404 ? -6.335 -5.330 7.299 1.00 98.38 404 MET A N 1
ATOM 3213 C CA . MET A 1 404 ? -5.185 -5.363 8.207 1.00 98.38 404 MET A CA 1
ATOM 3214 C C . MET A 1 404 ? -3.918 -5.860 7.515 1.00 98.38 404 MET A C 1
ATOM 3216 O O . MET A 1 404 ? -2.856 -5.273 7.707 1.00 98.38 404 MET A O 1
ATOM 3220 N N . ASN A 1 405 ? -4.031 -6.862 6.644 1.00 97.88 405 ASN A N 1
ATOM 3221 C CA . ASN A 1 405 ? -2.920 -7.274 5.796 1.00 97.88 405 ASN A CA 1
ATOM 3222 C C . ASN A 1 405 ? -2.492 -6.135 4.859 1.00 97.88 405 ASN A C 1
ATOM 3224 O O . ASN A 1 405 ? -1.313 -5.805 4.790 1.00 97.88 405 ASN A O 1
ATOM 3228 N N . ALA A 1 406 ? -3.426 -5.446 4.200 1.00 98.31 406 ALA A N 1
ATOM 3229 C CA . ALA A 1 406 ? -3.078 -4.284 3.382 1.00 98.31 406 ALA A CA 1
ATOM 3230 C C . ALA A 1 406 ? -2.409 -3.163 4.207 1.00 98.31 406 ALA A C 1
ATOM 3232 O O . ALA A 1 406 ? -1.400 -2.597 3.784 1.00 98.31 406 ALA A O 1
ATOM 3233 N N . TYR A 1 407 ? -2.914 -2.887 5.413 1.00 98.19 407 TYR A N 1
ATOM 3234 C CA . TYR A 1 407 ? -2.306 -1.953 6.363 1.00 98.19 407 TYR A CA 1
ATOM 3235 C C . TYR A 1 407 ? -0.883 -2.358 6.752 1.00 98.19 407 TYR A C 1
ATOM 3237 O O . TYR A 1 407 ? -0.015 -1.491 6.796 1.00 98.19 407 TYR A O 1
ATOM 3245 N N . LYS A 1 408 ? -0.607 -3.650 6.953 1.00 96.75 408 LYS A N 1
ATOM 3246 C CA . LYS A 1 408 ? 0.735 -4.159 7.262 1.00 96.75 408 LYS A CA 1
ATOM 3247 C C . LYS A 1 408 ? 1.759 -3.752 6.196 1.00 96.75 408 LYS A C 1
ATOM 3249 O O . LYS A 1 408 ? 2.789 -3.164 6.514 1.00 96.75 408 LYS A O 1
ATOM 3254 N N . PHE A 1 409 ? 1.463 -4.005 4.923 1.00 95.19 409 PHE A N 1
ATOM 3255 C CA . PHE A 1 409 ? 2.421 -3.775 3.832 1.00 95.19 409 PHE A CA 1
ATOM 3256 C C . PHE A 1 409 ? 2.497 -2.316 3.358 1.00 95.19 409 PHE A C 1
ATOM 3258 O O . PHE A 1 409 ? 3.552 -1.866 2.914 1.00 95.19 409 PHE A O 1
ATOM 3265 N N . VAL A 1 410 ? 1.416 -1.545 3.498 1.00 95.00 410 VAL A N 1
ATOM 3266 C CA . VAL A 1 410 ? 1.445 -0.087 3.274 1.00 95.00 410 VAL A CA 1
ATOM 3267 C C . VAL A 1 410 ? 2.113 0.632 4.460 1.00 95.00 410 VAL A C 1
ATOM 3269 O O . VAL A 1 410 ? 2.838 1.613 4.295 1.00 95.00 410 VAL A O 1
ATOM 3272 N N . GLY A 1 411 ? 1.887 0.145 5.680 1.00 92.38 411 GLY A N 1
ATOM 3273 C CA . GLY A 1 411 ? 2.329 0.754 6.932 1.00 92.38 411 GLY A CA 1
ATOM 3274 C C . GLY A 1 411 ? 3.816 0.568 7.234 1.00 92.38 411 GLY A C 1
ATOM 3275 O O . GLY A 1 411 ? 4.460 1.521 7.669 1.00 92.38 411 GLY A O 1
ATOM 3276 N N . ALA A 1 412 ? 4.378 -0.618 6.967 1.00 90.06 412 ALA A N 1
ATOM 3277 C CA . ALA A 1 412 ? 5.710 -1.019 7.445 1.00 90.06 412 ALA A CA 1
ATOM 3278 C C . ALA A 1 412 ? 6.810 0.003 7.140 1.00 90.06 412 ALA A C 1
ATOM 3280 O O . ALA A 1 412 ? 7.621 0.324 8.008 1.00 90.06 412 ALA A O 1
ATOM 3281 N N . TYR A 1 413 ? 6.803 0.585 5.941 1.00 85.69 413 TYR A N 1
ATOM 3282 C CA . TYR A 1 413 ? 7.836 1.527 5.511 1.00 85.69 413 TYR A CA 1
ATOM 3283 C C . TYR A 1 413 ? 7.285 2.906 5.125 1.00 85.69 413 TYR A C 1
ATOM 3285 O O . TYR A 1 413 ? 8.022 3.701 4.558 1.00 85.69 413 TYR A O 1
ATOM 3293 N N . SER A 1 414 ? 6.050 3.262 5.497 1.00 83.50 414 SER A N 1
ATOM 3294 C CA . SER A 1 414 ? 5.504 4.623 5.276 1.00 83.50 414 SER A CA 1
ATOM 3295 C C . SER A 1 414 ? 5.961 5.657 6.319 1.00 83.50 414 SER A C 1
ATOM 3297 O O . SER A 1 414 ? 5.643 6.843 6.231 1.00 83.50 414 SER A O 1
ATOM 3299 N N . GLY A 1 415 ? 6.736 5.236 7.325 1.00 84.06 415 GLY A N 1
ATOM 3300 C CA . GLY A 1 415 ? 7.239 6.126 8.379 1.00 84.06 415 GLY A CA 1
ATOM 3301 C C . GLY A 1 415 ? 6.192 6.486 9.438 1.00 84.06 415 GLY A C 1
ATOM 3302 O O . GLY A 1 415 ? 6.285 7.543 10.055 1.00 84.06 415 GLY A O 1
ATOM 3303 N N . ILE A 1 416 ? 5.178 5.636 9.624 1.00 90.06 416 ILE A N 1
ATOM 3304 C CA . ILE A 1 416 ? 4.196 5.763 10.713 1.00 90.06 416 ILE A CA 1
ATOM 3305 C C . ILE A 1 416 ? 4.660 5.102 12.017 1.00 90.06 416 ILE A C 1
ATOM 3307 O O . ILE A 1 416 ? 4.105 5.391 13.071 1.00 90.06 416 ILE A O 1
ATOM 3311 N N . LEU A 1 417 ? 5.655 4.215 11.962 1.00 91.62 417 LEU A N 1
ATOM 3312 C CA . LEU A 1 417 ? 6.159 3.496 13.129 1.00 91.62 417 LEU A CA 1
ATOM 3313 C C . LEU A 1 417 ? 7.181 4.325 13.910 1.00 91.62 417 LEU A C 1
ATOM 3315 O O . LEU A 1 417 ? 7.997 5.047 13.339 1.00 91.62 417 LEU A O 1
ATOM 3319 N N . ASN A 1 418 ? 7.172 4.156 15.228 1.00 91.38 418 ASN A N 1
ATOM 3320 C CA . ASN A 1 418 ? 8.231 4.623 16.108 1.00 91.38 418 ASN A CA 1
ATOM 3321 C C . ASN A 1 418 ? 9.456 3.705 15.959 1.00 91.38 418 ASN A C 1
ATOM 3323 O O . ASN A 1 418 ? 9.557 2.682 16.637 1.00 91.38 418 ASN A O 1
ATOM 3327 N N . ASP A 1 419 ? 10.390 4.073 15.079 1.00 88.19 419 ASP A N 1
ATOM 3328 C CA . ASP A 1 419 ? 11.574 3.259 14.767 1.00 88.19 419 ASP A CA 1
ATOM 3329 C C . ASP A 1 419 ? 12.415 2.905 16.014 1.00 88.19 419 ASP A C 1
ATOM 3331 O O . ASP A 1 419 ? 13.038 1.842 16.046 1.00 88.19 419 ASP A O 1
ATOM 3335 N N . LEU A 1 420 ? 12.419 3.746 17.060 1.00 87.44 420 LEU A N 1
ATOM 3336 C CA . LEU A 1 420 ? 13.095 3.423 18.320 1.00 87.44 420 LEU A CA 1
ATOM 3337 C C . LEU A 1 420 ? 12.384 2.276 19.047 1.00 87.44 420 LEU A C 1
ATOM 3339 O O . LEU A 1 420 ? 13.027 1.294 19.406 1.00 87.44 420 LEU A O 1
ATOM 3343 N N . ALA A 1 421 ? 11.060 2.356 19.207 1.00 90.06 421 ALA A N 1
ATOM 3344 C CA . ALA A 1 421 ? 10.291 1.296 19.856 1.00 90.06 421 ALA A CA 1
ATOM 3345 C C . ALA A 1 421 ? 10.308 -0.014 19.059 1.00 90.06 421 ALA A C 1
ATOM 3347 O O . ALA A 1 421 ? 10.334 -1.083 19.667 1.00 90.06 421 ALA A O 1
ATOM 3348 N N . VAL A 1 422 ? 10.328 0.055 17.724 1.00 90.69 422 VAL A N 1
ATOM 3349 C CA . VAL A 1 422 ? 10.498 -1.127 16.863 1.00 90.69 422 VAL A CA 1
ATOM 3350 C C . VAL A 1 422 ? 11.862 -1.777 17.109 1.00 90.69 422 VAL A C 1
ATOM 3352 O O . VAL A 1 422 ? 11.953 -2.990 17.274 1.00 90.69 422 VAL A O 1
ATOM 3355 N N . ARG A 1 423 ? 12.932 -0.982 17.203 1.00 89.88 423 ARG A N 1
ATOM 3356 C CA . ARG A 1 423 ? 14.276 -1.497 17.496 1.00 89.88 423 ARG A CA 1
ATOM 3357 C C . ARG A 1 423 ? 14.378 -2.118 18.887 1.00 89.88 423 ARG A C 1
ATOM 3359 O O . ARG A 1 423 ? 15.000 -3.163 19.030 1.00 89.88 423 ARG A O 1
ATOM 3366 N N . GLU A 1 424 ? 13.803 -1.470 19.895 1.00 89.12 424 GLU A N 1
ATOM 3367 C CA . GLU A 1 424 ? 13.917 -1.897 21.294 1.00 89.12 424 GLU A CA 1
ATOM 3368 C C . GLU A 1 424 ? 13.035 -3.102 21.638 1.00 89.12 424 GLU A C 1
ATOM 3370 O O . GLU A 1 424 ? 13.451 -3.933 22.440 1.00 89.12 424 GLU A O 1
ATOM 3375 N N . ASN A 1 425 ? 11.834 -3.200 21.056 1.00 90.31 425 ASN A N 1
ATOM 3376 C CA . ASN A 1 425 ? 10.825 -4.181 21.483 1.00 90.31 425 ASN A CA 1
ATOM 3377 C C . ASN A 1 425 ? 10.491 -5.241 20.424 1.00 90.31 425 ASN A C 1
ATOM 3379 O O . ASN A 1 425 ? 9.832 -6.223 20.749 1.00 90.31 425 ASN A O 1
ATOM 3383 N N . TYR A 1 426 ? 10.920 -5.044 19.175 1.00 91.19 426 TYR A N 1
ATOM 3384 C CA . TYR A 1 426 ? 10.588 -5.920 18.048 1.00 91.19 426 TYR A CA 1
ATOM 3385 C C . TYR A 1 426 ? 11.820 -6.261 17.204 1.00 91.19 426 TYR A C 1
ATOM 3387 O O . TYR A 1 426 ? 11.684 -6.570 16.032 1.00 91.19 426 TYR A O 1
ATOM 3395 N N . GLU A 1 427 ? 13.034 -6.161 17.755 1.00 89.88 427 GLU A N 1
ATOM 3396 C CA . GLU A 1 427 ? 14.278 -6.545 17.061 1.00 89.88 427 GLU A CA 1
ATOM 3397 C C . GLU A 1 427 ? 14.473 -5.860 15.693 1.00 89.88 427 GLU A C 1
ATOM 3399 O O . GLU A 1 427 ? 15.081 -6.412 14.780 1.00 89.88 427 GLU A O 1
ATOM 3404 N N . ASN A 1 428 ? 13.970 -4.626 15.552 1.00 87.88 428 ASN A N 1
ATOM 3405 C CA . ASN A 1 428 ? 13.961 -3.870 14.294 1.00 87.88 428 ASN A CA 1
ATOM 3406 C C . ASN A 1 428 ? 13.036 -4.459 13.195 1.00 87.88 428 ASN A C 1
ATOM 3408 O O . ASN A 1 428 ? 13.064 -3.989 12.057 1.00 87.88 428 ASN A O 1
ATOM 3412 N N . ASP A 1 429 ? 12.183 -5.427 13.534 1.00 91.00 429 ASP A N 1
ATOM 3413 C CA . ASP A 1 429 ? 11.162 -6.015 12.667 1.00 91.00 429 ASP A CA 1
ATOM 3414 C C . ASP A 1 429 ? 9.885 -5.156 12.640 1.00 91.00 429 ASP A C 1
ATOM 3416 O O . ASP A 1 429 ? 9.063 -5.135 13.565 1.00 91.00 429 ASP A O 1
ATOM 3420 N N . LYS A 1 430 ? 9.703 -4.451 11.520 1.00 92.25 430 LYS A N 1
ATOM 3421 C CA . LYS A 1 430 ? 8.545 -3.580 11.285 1.00 92.25 430 LYS A CA 1
ATOM 3422 C C . LYS A 1 430 ? 7.245 -4.358 11.084 1.00 92.25 430 LYS A C 1
ATOM 3424 O O . LYS A 1 430 ? 6.180 -3.842 11.422 1.00 92.25 430 LYS A O 1
ATOM 3429 N N . TYR A 1 431 ? 7.315 -5.573 10.543 1.00 94.38 431 TYR A N 1
ATOM 3430 C CA . TYR A 1 431 ? 6.145 -6.416 10.322 1.00 94.38 431 TYR A CA 1
ATOM 3431 C C . TYR A 1 431 ? 5.622 -6.973 11.644 1.00 94.38 431 TYR A C 1
ATOM 3433 O O . TYR A 1 431 ? 4.424 -6.855 11.895 1.00 94.38 431 TYR A O 1
ATOM 3441 N N . SER A 1 432 ? 6.508 -7.449 12.522 1.00 94.19 432 SER A N 1
ATOM 3442 C CA . SER A 1 432 ? 6.134 -7.888 13.875 1.00 94.19 432 SER A CA 1
ATOM 3443 C C . SER A 1 432 ? 5.522 -6.757 14.708 1.00 94.19 432 SER A C 1
ATOM 3445 O O . SER A 1 432 ? 4.516 -6.957 15.392 1.00 94.19 432 SER A O 1
ATOM 3447 N N . ALA A 1 433 ? 6.069 -5.539 14.616 1.00 94.81 433 ALA A N 1
ATOM 3448 C CA . ALA A 1 433 ? 5.484 -4.374 15.282 1.00 94.81 433 ALA A CA 1
ATOM 3449 C C . ALA A 1 433 ? 4.059 -4.069 14.782 1.00 94.81 433 ALA A C 1
ATOM 3451 O O . ALA A 1 433 ? 3.170 -3.744 15.573 1.00 94.81 433 ALA A O 1
ATOM 3452 N N . LEU A 1 434 ? 3.817 -4.199 13.474 1.00 95.88 434 LEU A N 1
ATOM 3453 C CA . LEU A 1 434 ? 2.484 -4.021 12.894 1.00 95.88 434 LEU A CA 1
ATOM 3454 C C . LEU A 1 434 ? 1.524 -5.149 13.253 1.00 95.88 434 LEU A C 1
ATOM 3456 O O . LEU A 1 434 ? 0.355 -4.862 13.491 1.00 95.88 434 LEU A O 1
ATOM 3460 N N . ASP A 1 435 ? 1.995 -6.387 13.378 1.00 95.50 435 ASP A N 1
ATOM 3461 C CA . ASP A 1 435 ? 1.167 -7.503 13.841 1.00 95.50 435 ASP A CA 1
ATOM 3462 C C . ASP A 1 435 ? 0.646 -7.261 15.270 1.00 95.50 435 ASP A C 1
ATOM 3464 O O . ASP A 1 435 ? -0.533 -7.501 15.548 1.00 95.50 435 ASP A O 1
ATOM 3468 N N . ALA A 1 436 ? 1.459 -6.675 16.158 1.00 94.31 436 ALA A N 1
ATOM 3469 C CA . ALA A 1 436 ? 1.017 -6.274 17.499 1.00 94.31 436 ALA A CA 1
ATOM 3470 C C . ALA A 1 436 ? -0.068 -5.175 17.469 1.00 94.31 436 ALA A C 1
ATOM 3472 O O . ALA A 1 436 ? -1.045 -5.214 18.231 1.00 94.31 436 ALA A O 1
ATOM 3473 N N . ILE A 1 437 ? 0.054 -4.211 16.551 1.00 95.50 437 ILE A N 1
ATOM 3474 C CA . ILE A 1 437 ? -0.952 -3.155 16.343 1.00 95.50 437 ILE A CA 1
ATOM 3475 C C . ILE A 1 437 ? -2.242 -3.738 15.759 1.00 95.50 437 ILE A C 1
ATOM 3477 O O . ILE A 1 437 ? -3.337 -3.364 16.185 1.00 95.50 437 ILE A O 1
ATOM 3481 N N . ILE A 1 438 ? -2.132 -4.663 14.805 1.00 97.00 438 ILE A N 1
ATOM 3482 C CA . ILE A 1 438 ? -3.265 -5.361 14.190 1.00 97.00 438 ILE A CA 1
ATOM 3483 C C . ILE A 1 438 ? -4.021 -6.164 15.244 1.00 97.00 438 ILE A C 1
ATOM 3485 O O . ILE A 1 438 ? -5.248 -6.093 15.293 1.00 97.00 438 ILE A O 1
ATOM 3489 N N . LEU A 1 439 ? -3.313 -6.868 16.131 1.00 95.06 439 LEU A N 1
ATOM 3490 C CA . LEU A 1 439 ? -3.927 -7.601 17.234 1.00 95.06 439 LEU A CA 1
ATOM 3491 C C . LEU A 1 439 ? -4.703 -6.663 18.167 1.00 95.06 439 LEU A C 1
ATOM 3493 O O . LEU A 1 439 ? -5.867 -6.920 18.471 1.00 95.06 439 LEU A O 1
ATOM 3497 N N . THR A 1 440 ? -4.097 -5.541 18.558 1.00 93.81 440 THR A N 1
ATOM 3498 C CA . THR A 1 440 ? -4.752 -4.527 19.402 1.00 93.81 440 THR A CA 1
ATOM 3499 C C . THR A 1 440 ? -5.980 -3.932 18.707 1.00 93.81 440 THR A C 1
ATOM 3501 O O . THR A 1 440 ? -7.046 -3.801 19.309 1.00 93.81 440 THR A O 1
ATOM 3504 N N . THR A 1 441 ? -5.868 -3.632 17.412 1.00 95.94 441 THR A N 1
ATOM 3505 C CA . THR A 1 441 ? -6.973 -3.128 16.585 1.00 95.94 441 THR A CA 1
ATOM 3506 C C . THR A 1 441 ? -8.102 -4.152 16.497 1.00 95.94 441 THR A C 1
ATOM 3508 O O . THR A 1 441 ? -9.267 -3.799 16.654 1.00 95.94 441 THR A O 1
ATOM 3511 N N . LYS A 1 442 ? -7.783 -5.437 16.325 1.00 96.50 442 LYS A N 1
ATOM 3512 C CA . LYS A 1 442 ? -8.772 -6.520 16.302 1.00 96.50 442 LYS A CA 1
ATOM 3513 C C . LYS A 1 442 ? -9.538 -6.612 17.618 1.00 96.50 442 LYS A C 1
ATOM 3515 O O . LYS A 1 442 ? -10.761 -6.713 17.592 1.00 96.50 442 LYS A O 1
ATOM 3520 N N . THR A 1 443 ? -8.847 -6.519 18.753 1.00 95.12 443 THR A N 1
ATOM 3521 C CA . THR A 1 443 ? -9.489 -6.464 20.075 1.00 95.12 443 THR A CA 1
ATOM 3522 C C . THR A 1 443 ? -10.457 -5.287 20.167 1.00 95.12 443 THR A C 1
ATOM 3524 O O . THR A 1 443 ? -11.616 -5.484 20.521 1.00 95.12 443 THR A O 1
ATOM 3527 N N . GLN A 1 444 ? -10.034 -4.095 19.737 1.00 95.00 444 GLN A N 1
ATOM 3528 C CA . GLN A 1 444 ? -10.879 -2.897 19.735 1.00 95.00 444 GLN A CA 1
ATOM 3529 C C . GLN A 1 444 ? -12.149 -3.065 18.890 1.00 95.00 444 GLN A C 1
ATOM 3531 O O . GLN A 1 444 ? -13.238 -2.698 19.335 1.00 95.00 444 GLN A O 1
ATOM 3536 N N . PHE A 1 445 ? -12.039 -3.642 17.692 1.00 96.44 445 PHE A N 1
ATOM 3537 C CA . PHE A 1 445 ? -13.201 -3.917 16.843 1.00 96.44 445 PHE A CA 1
ATOM 3538 C C . PHE A 1 445 ? -14.124 -4.979 17.444 1.00 96.44 445 PHE A C 1
ATOM 3540 O O . PHE A 1 445 ? -15.339 -4.802 17.419 1.00 96.44 445 PHE A O 1
ATOM 3547 N N . ASN A 1 446 ? -13.573 -6.045 18.028 1.00 95.88 446 ASN A N 1
ATOM 3548 C CA . ASN A 1 446 ? -14.365 -7.103 18.658 1.00 95.88 446 ASN A CA 1
ATOM 3549 C C . ASN A 1 446 ? -15.156 -6.585 19.869 1.00 95.88 446 ASN A C 1
ATOM 3551 O O . ASN A 1 446 ? -16.345 -6.874 19.992 1.00 95.88 446 ASN A O 1
ATOM 3555 N N . GLU A 1 447 ? -14.526 -5.783 20.731 1.00 95.44 447 GLU A N 1
ATOM 3556 C CA . GLU A 1 447 ? -15.176 -5.164 21.897 1.00 95.44 447 GLU A CA 1
ATOM 3557 C C . GLU A 1 447 ? -16.319 -4.221 21.492 1.00 95.44 447 GLU A C 1
ATOM 3559 O O . GLU A 1 447 ? -17.323 -4.109 22.198 1.00 95.44 447 GLU A O 1
ATOM 3564 N N . ASN A 1 448 ? -16.199 -3.575 20.328 1.00 95.25 448 ASN A N 1
ATOM 3565 C CA . ASN A 1 448 ? -17.171 -2.603 19.833 1.00 95.25 448 ASN A CA 1
ATOM 3566 C C . ASN A 1 448 ? -18.129 -3.157 18.769 1.00 95.25 448 ASN A C 1
ATOM 3568 O O . ASN A 1 448 ? -19.018 -2.425 18.333 1.00 95.25 448 ASN A O 1
ATOM 3572 N N . ALA A 1 449 ? -18.020 -4.431 18.384 1.00 93.62 449 ALA A N 1
ATOM 3573 C CA . ALA A 1 449 ? -18.751 -5.012 17.255 1.00 93.62 449 ALA A CA 1
ATOM 3574 C C . ALA A 1 449 ? -20.273 -4.804 17.355 1.00 93.62 449 ALA A C 1
ATOM 3576 O O . ALA A 1 449 ? -20.906 -4.335 16.410 1.00 93.62 449 ALA A O 1
ATOM 3577 N N . GLY A 1 450 ? -20.858 -5.065 18.530 1.00 93.38 450 GLY A N 1
ATOM 3578 C CA . GLY A 1 450 ? -22.293 -4.866 18.757 1.00 93.38 450 GLY A CA 1
ATOM 3579 C C . GLY A 1 450 ? -22.725 -3.396 18.693 1.00 93.38 450 GLY A C 1
ATOM 3580 O O . GLY A 1 450 ? -23.817 -3.093 18.219 1.00 93.38 450 GLY A O 1
ATOM 3581 N N . SER A 1 451 ? -21.872 -2.469 19.139 1.00 93.62 451 SER A N 1
ATOM 3582 C CA . SER A 1 451 ? -22.136 -1.026 19.054 1.00 93.62 451 SER A CA 1
ATOM 3583 C C . SER A 1 451 ? -22.024 -0.523 17.616 1.00 93.62 451 SER A C 1
ATOM 3585 O O . SER A 1 451 ? -22.861 0.267 17.190 1.00 93.62 451 SER A O 1
ATOM 3587 N N . ILE A 1 452 ? -21.029 -1.004 16.863 1.00 93.44 452 ILE A N 1
ATOM 3588 C CA . ILE A 1 452 ? -20.832 -0.690 15.442 1.00 93.44 452 ILE A CA 1
ATOM 3589 C C . ILE A 1 452 ? -22.037 -1.170 14.635 1.00 93.44 452 ILE A C 1
ATOM 3591 O O . ILE A 1 452 ? -22.638 -0.363 13.933 1.00 93.44 452 ILE A O 1
ATOM 3595 N N . SER A 1 453 ? -22.448 -2.433 14.800 1.00 91.38 453 SER A N 1
ATOM 3596 C CA . SER A 1 453 ? -23.623 -2.992 14.115 1.00 91.38 453 SER A CA 1
ATOM 3597 C C . SER A 1 453 ? -24.880 -2.168 14.396 1.00 91.38 453 SER A C 1
ATOM 3599 O O . SER A 1 453 ? -25.536 -1.704 13.467 1.00 91.38 453 SER A O 1
ATOM 3601 N N . ALA A 1 454 ? -25.169 -1.895 15.674 1.00 90.50 454 ALA A N 1
ATOM 3602 C CA . ALA A 1 454 ? -26.324 -1.085 16.059 1.00 90.50 454 ALA A CA 1
ATOM 3603 C C . ALA A 1 454 ? -26.252 0.349 15.504 1.00 90.50 454 ALA A C 1
ATOM 3605 O O . ALA A 1 454 ? -27.273 0.924 15.137 1.00 90.50 454 ALA A O 1
ATOM 3606 N N . GLY A 1 455 ? -25.054 0.938 15.437 1.00 89.88 455 GLY A N 1
ATOM 3607 C CA . GLY A 1 455 ? -24.837 2.263 14.862 1.00 89.88 455 GLY A CA 1
ATOM 3608 C C . GLY A 1 455 ? -25.106 2.308 13.357 1.00 89.88 455 GLY A C 1
ATOM 3609 O O . GLY A 1 455 ? -25.789 3.213 12.889 1.00 89.88 455 GLY A O 1
ATOM 3610 N N . LEU A 1 456 ? -24.626 1.319 12.603 1.00 88.44 456 LEU A N 1
ATOM 3611 C CA . LEU A 1 456 ? -24.852 1.230 11.156 1.00 88.44 456 LEU A CA 1
ATOM 3612 C C . LEU A 1 456 ? -26.322 0.925 10.811 1.00 88.44 456 LEU A C 1
ATOM 3614 O O . LEU A 1 456 ? -26.861 1.446 9.835 1.00 88.44 456 LEU A O 1
ATOM 3618 N N . GLU A 1 457 ? -27.022 0.147 11.638 1.00 86.50 457 GLU A N 1
ATOM 3619 C CA . GLU A 1 457 ? -28.475 -0.038 11.503 1.00 86.50 457 GLU A CA 1
ATOM 3620 C C . GLU A 1 457 ? -29.244 1.278 11.692 1.00 86.50 457 GLU A C 1
ATOM 3622 O O . GLU A 1 457 ? -30.229 1.529 10.994 1.00 86.50 457 GLU A O 1
ATOM 3627 N N . MET A 1 458 ? -28.783 2.162 12.589 1.00 85.75 458 MET A N 1
ATOM 3628 C CA . MET A 1 458 ? -29.393 3.485 12.761 1.00 85.75 458 MET A CA 1
ATOM 3629 C C . MET A 1 458 ? -29.313 4.329 11.489 1.00 85.75 458 MET A C 1
ATOM 3631 O O . MET A 1 458 ? -30.260 5.054 11.202 1.00 85.75 458 MET A O 1
ATOM 3635 N N . THR A 1 459 ? -28.220 4.244 10.725 1.00 81.19 459 THR A N 1
ATOM 3636 C CA . THR A 1 459 ? -28.058 5.029 9.491 1.00 81.19 459 THR A CA 1
ATOM 3637 C C . THR A 1 459 ? -28.895 4.486 8.331 1.00 81.19 459 THR A C 1
ATOM 3639 O O . THR A 1 459 ? -29.271 5.259 7.455 1.00 81.19 459 THR A O 1
ATOM 3642 N N . ASN A 1 460 ? -29.263 3.200 8.348 1.00 79.31 460 ASN A N 1
ATOM 3643 C CA . ASN A 1 460 ? -30.031 2.530 7.287 1.00 79.31 460 ASN A CA 1
ATOM 3644 C C . ASN A 1 460 ? -31.557 2.543 7.527 1.00 79.31 460 ASN A C 1
ATOM 3646 O O . ASN A 1 460 ? -32.250 1.566 7.250 1.00 79.31 460 ASN A O 1
ATOM 3650 N N . GLY A 1 461 ? -32.098 3.649 8.049 1.00 68.38 461 GLY A N 1
ATOM 3651 C CA . GLY A 1 461 ? -33.539 3.816 8.304 1.00 68.38 461 GLY A CA 1
ATOM 3652 C C . GLY A 1 461 ? -33.992 3.466 9.728 1.00 68.38 461 GLY A C 1
ATOM 3653 O O . GLY A 1 461 ? -35.190 3.490 10.019 1.00 68.38 461 GLY A O 1
ATOM 3654 N N . GLY A 1 462 ? -33.055 3.166 10.633 1.00 72.44 462 GLY A N 1
ATOM 3655 C CA . GLY A 1 462 ? -33.325 3.063 12.067 1.00 72.44 462 GLY A CA 1
ATOM 3656 C C . GLY A 1 462 ? -33.616 4.423 12.720 1.00 72.44 462 GLY A C 1
ATOM 3657 O O . GLY A 1 462 ? -33.473 5.476 12.110 1.00 72.44 462 GLY A O 1
ATOM 3658 N N . LYS A 1 463 ? -34.032 4.430 13.995 1.00 80.38 463 LYS A N 1
ATOM 3659 C CA . LYS A 1 463 ? -34.205 5.676 14.772 1.00 80.38 463 LYS A CA 1
ATOM 3660 C C . LYS A 1 463 ? -32.882 6.105 15.399 1.00 80.38 463 LYS A C 1
ATOM 3662 O O . LYS A 1 463 ? -32.201 5.273 16.000 1.00 80.38 463 LYS A O 1
ATOM 3667 N N . LYS A 1 464 ? -32.573 7.410 15.377 1.00 85.75 464 LYS A N 1
ATOM 3668 C CA . LYS A 1 464 ? -31.409 7.964 16.094 1.00 85.75 464 LYS A CA 1
ATOM 3669 C C . LYS A 1 464 ? -31.453 7.567 17.576 1.00 85.75 464 LYS A C 1
ATOM 3671 O O . LYS A 1 464 ? -32.370 7.952 18.301 1.00 85.75 464 LYS A O 1
ATOM 3676 N N . SER A 1 465 ? -30.456 6.810 18.035 1.00 88.62 465 SER A N 1
ATOM 3677 C CA . SER A 1 465 ? -30.333 6.365 19.425 1.00 88.62 465 SER A CA 1
ATOM 3678 C C . SER A 1 465 ? -29.132 7.013 20.098 1.00 88.62 465 SER A C 1
ATOM 3680 O O . SER A 1 465 ? -27.986 6.622 19.879 1.00 88.62 465 SER A O 1
ATOM 3682 N N . LYS A 1 466 ? -29.404 7.968 20.992 1.00 89.56 466 LYS A N 1
ATOM 3683 C CA . LYS A 1 466 ? -28.367 8.590 21.824 1.00 89.56 466 LYS A CA 1
ATOM 3684 C C . LYS A 1 466 ? -27.598 7.551 22.651 1.00 89.56 466 LYS A C 1
ATOM 3686 O O . LYS A 1 466 ? -26.386 7.630 22.753 1.00 89.56 466 LYS A O 1
ATOM 3691 N N . LYS A 1 467 ? -28.280 6.509 23.143 1.00 91.75 467 LYS A N 1
ATOM 3692 C CA . LYS A 1 467 ? -27.656 5.417 23.908 1.00 91.75 467 LYS A CA 1
ATOM 3693 C C . LYS A 1 467 ? -26.598 4.652 23.107 1.00 91.75 467 LYS A C 1
ATOM 3695 O O . LYS A 1 467 ? -25.665 4.139 23.707 1.00 91.75 467 LYS A O 1
ATOM 3700 N N . VAL A 1 468 ? -26.770 4.509 21.791 1.00 91.31 468 VAL A N 1
ATOM 3701 C CA . VAL A 1 468 ? -25.772 3.856 20.925 1.00 91.31 468 VAL A CA 1
ATOM 3702 C C . VAL A 1 468 ? -24.614 4.809 20.652 1.00 91.31 468 VAL A C 1
ATOM 3704 O O . VAL A 1 468 ? -23.467 4.404 20.796 1.00 91.31 468 VAL A O 1
ATOM 3707 N N . LEU A 1 469 ? -24.908 6.075 20.342 1.00 92.56 469 LEU A N 1
ATOM 3708 C CA . LEU A 1 469 ? -23.895 7.110 20.111 1.00 92.56 469 LEU A CA 1
ATOM 3709 C C . LEU A 1 469 ? -22.994 7.326 21.334 1.00 92.56 469 LEU A C 1
ATOM 3711 O O . LEU A 1 469 ? -21.780 7.374 21.188 1.00 92.56 469 LEU A O 1
ATOM 3715 N N . ASP A 1 470 ? -23.567 7.362 22.538 1.00 93.94 470 ASP A N 1
ATOM 3716 C CA . ASP A 1 470 ? -22.838 7.564 23.797 1.00 93.94 470 ASP A CA 1
ATOM 3717 C C . ASP A 1 470 ? -21.893 6.392 24.149 1.00 93.94 470 ASP A C 1
ATOM 3719 O O . ASP A 1 470 ? -21.076 6.524 25.057 1.00 93.94 470 ASP A O 1
ATOM 3723 N N . LYS A 1 471 ? -21.974 5.245 23.450 1.00 94.31 471 LYS A N 1
ATOM 3724 C CA . LYS A 1 471 ? -20.990 4.154 23.601 1.00 94.31 471 LYS A CA 1
ATOM 3725 C C . LYS A 1 471 ? -19.672 4.435 22.886 1.00 94.31 471 LYS A C 1
ATOM 3727 O O . LYS A 1 471 ? -18.680 3.774 23.175 1.00 94.31 471 LYS A O 1
ATOM 3732 N N . PHE A 1 472 ? -19.669 5.358 21.932 1.00 95.44 472 PHE A N 1
ATOM 3733 C CA . PHE A 1 472 ? -18.481 5.741 21.190 1.00 95.44 472 PHE A CA 1
ATOM 3734 C C . PHE A 1 472 ? -17.873 6.979 21.846 1.00 95.44 472 PHE A C 1
ATOM 3736 O O . PHE A 1 472 ? -18.410 8.076 21.726 1.00 95.44 472 PHE A O 1
ATOM 3743 N N . SER A 1 473 ? -16.761 6.778 22.549 1.00 92.50 473 SER A N 1
ATOM 3744 C CA . SER A 1 473 ? -16.001 7.825 23.237 1.00 92.50 473 SER A CA 1
ATOM 3745 C C . SER A 1 473 ? -14.497 7.587 23.098 1.00 92.50 473 SER A C 1
ATOM 3747 O O . SER A 1 473 ? -14.063 6.517 22.651 1.00 92.50 473 SER A O 1
ATOM 3749 N N . GLY A 1 474 ? -13.681 8.568 23.491 1.00 91.75 474 GLY A N 1
ATOM 3750 C CA . GLY A 1 474 ? -12.223 8.482 23.406 1.00 91.75 474 GLY A CA 1
ATOM 3751 C C . GLY A 1 474 ? -11.773 8.172 21.976 1.00 91.75 474 GLY A C 1
ATOM 3752 O O . GLY A 1 474 ? -12.168 8.856 21.030 1.00 91.75 474 GLY A O 1
ATOM 3753 N N . ARG A 1 475 ? -11.014 7.083 21.779 1.00 92.94 475 ARG A N 1
ATOM 3754 C CA . ARG A 1 475 ? -10.557 6.675 20.435 1.00 92.94 475 ARG A CA 1
ATOM 3755 C C . ARG A 1 475 ? -11.675 6.366 19.442 1.00 92.94 475 ARG A C 1
ATOM 3757 O O . ARG A 1 475 ? -11.423 6.367 18.244 1.00 92.94 475 ARG A O 1
ATOM 3764 N N . TRP A 1 476 ? -12.896 6.110 19.906 1.00 96.25 476 TRP A N 1
ATOM 3765 C CA . TRP A 1 476 ? -14.041 5.826 19.042 1.00 96.25 476 TRP A CA 1
ATOM 3766 C C . TRP A 1 476 ? -14.929 7.047 18.769 1.00 96.25 476 TRP A C 1
ATOM 3768 O O . TRP A 1 476 ? -15.899 6.919 18.026 1.00 96.25 476 TRP A O 1
ATOM 3778 N N . GLU A 1 477 ? -14.598 8.242 19.277 1.00 94.75 477 GLU A N 1
ATOM 3779 C CA . GLU A 1 477 ? -15.403 9.461 19.058 1.00 94.75 477 GLU A CA 1
ATOM 3780 C C . GLU A 1 477 ? -15.592 9.775 17.558 1.00 94.75 477 GLU A C 1
ATOM 3782 O O . GLU A 1 477 ? -16.618 10.317 17.147 1.00 94.75 477 GLU A O 1
ATOM 3787 N N . PHE A 1 478 ? -14.646 9.378 16.695 1.00 94.81 478 PHE A N 1
ATOM 3788 C CA . PHE A 1 478 ? -14.802 9.518 15.241 1.00 94.81 478 PHE A CA 1
ATOM 3789 C C . PHE A 1 478 ? -16.039 8.777 14.710 1.00 94.81 478 PHE A C 1
ATOM 3791 O O . PHE A 1 478 ? -16.715 9.283 13.817 1.00 94.81 478 PHE A O 1
ATOM 3798 N N . MET A 1 479 ? -16.354 7.604 15.271 1.00 95.44 479 MET A N 1
ATOM 3799 C CA . MET A 1 479 ? -17.483 6.781 14.847 1.00 95.44 479 MET A CA 1
ATOM 3800 C C . MET A 1 479 ? -18.802 7.453 15.214 1.00 95.44 479 MET A C 1
ATOM 3802 O O . MET A 1 479 ? -19.729 7.468 14.412 1.00 95.44 479 MET A O 1
ATOM 3806 N N . LYS A 1 480 ? -18.869 8.080 16.392 1.00 94.75 480 LYS A N 1
ATOM 3807 C CA . LYS A 1 480 ? -20.021 8.885 16.804 1.00 94.75 480 LYS A CA 1
ATOM 3808 C C . LYS A 1 480 ? -20.296 10.013 15.812 1.00 94.75 480 LYS A C 1
ATOM 3810 O O . LYS A 1 480 ? -21.400 10.099 15.284 1.00 94.75 480 LYS A O 1
ATOM 3815 N N . ASN A 1 481 ? -19.270 10.808 15.502 1.00 92.50 481 ASN A N 1
ATOM 3816 C CA . ASN A 1 481 ? -19.371 11.927 14.561 1.00 92.50 481 ASN A CA 1
ATOM 3817 C C . ASN A 1 481 ? -19.769 11.464 13.150 1.00 92.50 481 ASN A C 1
ATOM 3819 O O . ASN A 1 481 ? -20.565 12.121 12.478 1.00 92.50 481 ASN A O 1
ATOM 3823 N N . PHE A 1 482 ? -19.218 10.332 12.700 1.00 93.12 482 PHE A N 1
ATOM 3824 C CA . PHE A 1 482 ? -19.576 9.712 11.426 1.00 93.12 482 PHE A CA 1
ATOM 3825 C C . PHE A 1 482 ? -21.055 9.309 11.393 1.00 93.12 482 PHE A C 1
ATOM 3827 O O . PHE A 1 482 ? -21.777 9.716 10.486 1.00 93.12 482 PHE A O 1
ATOM 3834 N N . LEU A 1 483 ? -21.518 8.558 12.396 1.00 91.94 483 LEU A N 1
ATOM 3835 C CA . LEU A 1 483 ? -22.897 8.075 12.475 1.00 91.94 483 LEU A CA 1
ATOM 3836 C C . LEU A 1 483 ? -23.912 9.216 12.590 1.00 91.94 483 LEU A C 1
ATOM 3838 O O . LEU A 1 483 ? -24.986 9.137 11.998 1.00 91.94 483 LEU A O 1
ATOM 3842 N N . GLU A 1 484 ? -23.588 10.279 13.332 1.00 90.69 484 GLU A N 1
ATOM 3843 C CA . GLU A 1 484 ? -24.451 11.457 13.446 1.00 90.69 484 GLU A CA 1
ATOM 3844 C C . GLU A 1 484 ? -24.665 12.138 12.093 1.00 90.69 484 GLU A C 1
ATOM 3846 O O . GLU A 1 484 ? -25.816 12.355 11.711 1.00 90.69 484 GLU A O 1
ATOM 3851 N N . LYS A 1 485 ? -23.585 12.394 11.344 1.00 89.38 485 LYS A N 1
ATOM 3852 C CA . LYS A 1 485 ? -23.676 12.982 10.001 1.00 89.38 485 LYS A CA 1
ATOM 3853 C C . LYS A 1 485 ? -24.361 12.062 8.999 1.00 89.38 485 LYS A C 1
ATOM 3855 O O . LYS A 1 485 ? -25.250 12.511 8.287 1.00 89.38 485 LYS A O 1
ATOM 3860 N N . ALA A 1 486 ? -23.992 10.783 8.968 1.00 87.69 486 ALA A N 1
ATOM 3861 C CA . ALA A 1 486 ? -24.592 9.817 8.050 1.00 87.69 486 ALA A CA 1
ATOM 3862 C C . ALA A 1 486 ? -26.109 9.690 8.274 1.00 87.69 486 ALA A C 1
ATOM 3864 O O . ALA A 1 486 ? -26.884 9.617 7.323 1.00 87.69 486 ALA A O 1
ATOM 3865 N N . TYR A 1 487 ? -26.555 9.727 9.535 1.00 85.56 487 TYR A N 1
ATOM 3866 C CA . TYR A 1 487 ? -27.978 9.757 9.861 1.00 85.56 487 TYR A CA 1
ATOM 3867 C C . TYR A 1 487 ? -28.664 11.037 9.364 1.00 85.56 487 TYR A C 1
ATOM 3869 O O . TYR A 1 487 ? -29.769 10.971 8.826 1.00 85.56 487 TYR A O 1
ATOM 3877 N N . GLU A 1 488 ? -28.039 12.201 9.561 1.00 85.38 488 GLU A N 1
ATOM 3878 C CA . GLU A 1 488 ? -28.574 13.499 9.130 1.00 85.38 488 GLU A CA 1
ATOM 3879 C C . GLU A 1 488 ? -28.707 13.590 7.607 1.00 85.38 488 GLU A C 1
ATOM 3881 O O . GLU A 1 488 ? -29.749 14.022 7.120 1.00 85.38 488 GLU A O 1
ATOM 3886 N N . GLU A 1 489 ? -27.711 13.114 6.860 1.00 84.56 489 GLU A N 1
ATOM 3887 C CA . GLU A 1 489 ? -27.735 13.076 5.394 1.00 84.56 489 GLU A CA 1
ATOM 3888 C C . GLU A 1 489 ? -28.832 12.138 4.865 1.00 84.56 489 GLU A C 1
ATOM 3890 O O . GLU A 1 489 ? -29.610 12.529 3.993 1.00 84.56 489 GLU A O 1
ATOM 3895 N N . ASN A 1 490 ? -28.985 10.947 5.455 1.00 80.19 490 ASN A N 1
ATOM 3896 C CA . ASN A 1 490 ? -30.032 9.998 5.059 1.00 80.19 490 ASN A CA 1
ATOM 3897 C C . ASN A 1 490 ? -31.445 10.450 5.471 1.00 80.19 490 ASN A C 1
ATOM 3899 O O . ASN A 1 490 ? -32.420 10.136 4.791 1.00 80.19 490 ASN A O 1
ATOM 3903 N N . SER A 1 491 ? -31.572 11.202 6.568 1.00 69.06 491 SER A N 1
ATOM 3904 C CA . SER A 1 491 ? -32.858 11.737 7.042 1.00 69.06 491 SER A CA 1
ATOM 3905 C C . SER A 1 491 ? -33.258 13.038 6.333 1.00 69.06 491 SER A C 1
ATOM 3907 O O . SER A 1 491 ? -34.444 13.340 6.231 1.00 69.06 491 SER A O 1
ATOM 3909 N N . GLY A 1 492 ? -32.285 13.817 5.850 1.00 56.88 492 GLY A N 1
ATOM 3910 C CA . GLY A 1 492 ? -32.495 15.085 5.147 1.00 56.88 492 GLY A CA 1
ATOM 3911 C C . GLY A 1 492 ? -32.948 14.938 3.691 1.00 56.88 492 GLY A C 1
ATOM 3912 O O . GLY A 1 492 ? -33.496 15.886 3.141 1.00 56.88 492 GLY A O 1
ATOM 3913 N N . GLY A 1 493 ? -32.777 13.757 3.084 1.00 47.97 493 GLY A N 1
ATOM 3914 C CA . GLY A 1 493 ? -33.286 13.426 1.744 1.00 47.97 493 GLY A CA 1
ATOM 3915 C C . GLY A 1 493 ? -34.766 13.015 1.688 1.00 47.97 493 GLY A C 1
ATOM 3916 O O . GLY A 1 493 ? -35.254 12.662 0.618 1.00 47.97 493 GLY A O 1
ATOM 3917 N N . LEU A 1 494 ? -35.473 13.031 2.825 1.00 43.38 494 LEU A N 1
ATOM 3918 C CA . LEU A 1 494 ? -36.889 12.652 2.960 1.00 43.38 494 LEU A CA 1
ATOM 3919 C C . LEU A 1 494 ? -37.851 13.849 3.121 1.00 43.38 494 LEU A C 1
ATOM 3921 O O . LEU A 1 494 ? -39.024 13.626 3.420 1.00 43.38 494 LEU A O 1
ATOM 3925 N N . ASN A 1 495 ? -37.383 15.088 2.919 1.00 33.56 495 ASN A N 1
ATOM 3926 C CA . ASN A 1 495 ? -38.218 16.300 2.948 1.00 33.56 495 ASN A CA 1
ATOM 3927 C C . ASN A 1 495 ? -38.365 16.950 1.575 1.00 33.56 495 ASN A C 1
ATOM 3929 O O . ASN A 1 495 ? -37.320 17.215 0.939 1.00 33.56 495 ASN A O 1
#

pLDDT: mean 75.11, std 21.4, range [25.61, 98.62]